Protein AF-A0A3A9EWR7-F1 (afdb_monomer)

Nearest PDB structures (foldseek):
  5kvk-assembly1_A-2  TM=9.649E-01  e=4.658E-15  Klebsiella pneumoniae 700603
  5v01-assembly1_B  TM=9.640E-01  e=6.922E-15  Klebsiella pneumoniae subsp. pneumoniae MGH 78578
  5kol-assembly2_D  TM=9.065E-01  e=1.993E-15  Escherichia coli O157:H7
  5vu3-assembly2_B  TM=9.013E-01  e=4.658E-15  Enterobacter cloacae subsp. cloacae ATCC 13047
  6l19-assembly1_B  TM=9.330E-01  e=2.147E-14  Enterobacter asburiae

pLDDT: mean 93.11, std 11.02, range [29.2, 98.88]

Structure (mmCIF, N/CA/C/O backbone):
data_AF-A0A3A9EWR7-F1
#
_entry.id   AF-A0A3A9EWR7-F1
#
loop_
_atom_site.group_PDB
_atom_site.id
_atom_site.type_symbol
_atom_site.label_atom_id
_atom_site.label_alt_id
_atom_site.label_comp_id
_atom_site.label_asym_id
_atom_site.label_entity_id
_atom_site.label_seq_id
_atom_site.pdbx_PDB_ins_code
_atom_site.Cartn_x
_atom_site.Cartn_y
_atom_site.Cartn_z
_atom_site.occupancy
_atom_site.B_iso_or_equiv
_atom_site.auth_seq_id
_atom_site.auth_comp_id
_atom_site.auth_asym_id
_atom_site.auth_atom_id
_atom_site.pdbx_PDB_model_num
ATOM 1 N N . SER A 1 1 ? -16.060 17.835 25.471 1.00 80.56 1 SER A N 1
ATOM 2 C CA . SER A 1 1 ? -16.156 16.450 24.984 1.00 80.56 1 SER A CA 1
ATOM 3 C C . SER A 1 1 ? -16.902 15.617 25.997 1.00 80.56 1 SER A C 1
ATOM 5 O O . SER A 1 1 ? -16.686 15.835 27.187 1.00 80.56 1 SER A O 1
ATOM 7 N N . ASP A 1 2 ? -17.740 14.689 25.542 1.00 89.94 2 ASP A N 1
ATOM 8 C CA . ASP A 1 2 ? -18.455 13.756 26.426 1.00 89.94 2 ASP A CA 1
ATOM 9 C C . ASP A 1 2 ? -17.578 12.560 26.807 1.00 89.94 2 ASP A C 1
ATOM 11 O O . ASP A 1 2 ? -17.670 12.033 27.908 1.00 89.94 2 ASP A O 1
ATOM 15 N N . ILE A 1 3 ? -16.641 12.189 25.932 1.00 93.81 3 ILE A N 1
ATOM 16 C CA . ILE A 1 3 ? -15.660 11.134 26.185 1.00 93.81 3 ILE A CA 1
ATOM 17 C C . ILE A 1 3 ? -14.263 11.685 25.914 1.00 93.81 3 ILE A C 1
ATOM 19 O O . ILE A 1 3 ? -14.018 12.308 24.877 1.00 93.81 3 ILE A O 1
ATOM 23 N N . VAL A 1 4 ? -13.347 11.462 26.852 1.00 95.75 4 VAL A N 1
ATOM 24 C CA . VAL A 1 4 ? -11.922 11.785 26.726 1.00 95.75 4 VAL A CA 1
ATOM 25 C C . VAL A 1 4 ? -11.135 10.498 26.920 1.00 95.75 4 VAL A C 1
ATOM 27 O O . VAL A 1 4 ? -11.294 9.829 27.935 1.00 95.75 4 VAL A O 1
ATOM 30 N N . ILE A 1 5 ? -10.290 10.142 25.952 1.00 97.12 5 ILE A N 1
ATOM 31 C CA . ILE A 1 5 ? -9.422 8.962 26.033 1.00 97.12 5 ILE A CA 1
ATOM 32 C C . ILE A 1 5 ? -7.973 9.435 26.057 1.00 97.12 5 ILE A C 1
ATOM 34 O O . ILE A 1 5 ? -7.531 10.124 25.138 1.00 97.12 5 ILE A O 1
ATOM 38 N N . LEU A 1 6 ? -7.244 9.062 27.104 1.00 97.12 6 LEU A N 1
ATOM 39 C CA . LEU A 1 6 ? -5.822 9.335 27.283 1.00 97.12 6 LEU A CA 1
ATOM 40 C C . LEU A 1 6 ? -5.034 8.028 27.176 1.00 97.12 6 LEU A C 1
ATOM 42 O O . LEU A 1 6 ? -5.457 6.994 27.691 1.00 97.12 6 LEU A O 1
ATOM 46 N N . SER A 1 7 ? -3.877 8.082 26.520 1.00 96.69 7 SER A N 1
ATOM 47 C CA . SER A 1 7 ? -2.950 6.957 26.386 1.00 96.69 7 SER A CA 1
ATOM 48 C C . SER A 1 7 ? -1.574 7.365 26.902 1.00 96.69 7 SER A C 1
ATOM 50 O O . SER A 1 7 ? -1.040 8.395 26.494 1.00 96.69 7 SER A O 1
ATOM 52 N N . GLY A 1 8 ? -1.006 6.551 27.793 1.00 95.31 8 GLY A N 1
ATOM 53 C CA . GLY A 1 8 ? 0.313 6.777 28.386 1.00 95.31 8 GLY A CA 1
ATOM 54 C C . GLY A 1 8 ? 0.273 7.362 29.800 1.00 95.31 8 GLY A C 1
ATOM 55 O O . GLY A 1 8 ? -0.762 7.815 30.289 1.00 95.31 8 GLY A O 1
ATOM 56 N N . GLY A 1 9 ? 1.426 7.326 30.473 1.00 95.06 9 GLY A N 1
ATOM 57 C CA . GLY A 1 9 ? 1.608 7.898 31.811 1.00 95.06 9 GLY A CA 1
ATOM 58 C C . GLY A 1 9 ? 0.933 7.123 32.953 1.00 95.06 9 GLY A C 1
ATOM 59 O O . GLY A 1 9 ? 0.540 7.730 33.948 1.00 95.06 9 GLY A O 1
ATOM 60 N N . LEU A 1 10 ? 0.747 5.804 32.793 1.00 96.19 10 LEU A N 1
ATOM 61 C CA . LEU A 1 10 ? 0.192 4.888 33.811 1.00 96.19 10 LEU A CA 1
ATOM 62 C C . LEU A 1 10 ? 1.246 3.947 34.421 1.00 96.19 10 LEU A C 1
ATOM 64 O O . LEU A 1 10 ? 0.915 3.046 35.199 1.00 96.19 10 LEU A O 1
ATOM 68 N N . GLY A 1 11 ? 2.508 4.107 34.030 1.00 93.88 11 GLY A N 1
ATOM 69 C CA . GLY A 1 11 ? 3.618 3.319 34.539 1.00 93.88 11 GLY A CA 1
ATOM 70 C C . GLY A 1 11 ? 3.996 3.659 35.989 1.00 93.88 11 GLY A C 1
ATOM 71 O O . GLY A 1 11 ? 3.347 4.460 36.666 1.00 93.88 11 GLY A O 1
ATOM 72 N N . PRO A 1 12 ? 5.049 3.010 36.506 1.00 93.38 12 PRO A N 1
ATOM 73 C CA . PRO A 1 12 ? 5.497 3.172 37.886 1.00 93.38 12 PRO A CA 1
ATOM 74 C C . PRO A 1 12 ? 6.474 4.343 38.084 1.00 93.38 12 PRO A C 1
ATOM 76 O O . PRO A 1 12 ? 6.995 4.520 39.188 1.00 93.38 12 PRO A O 1
ATOM 79 N N . THR A 1 13 ? 6.819 5.104 37.043 1.00 92.31 13 THR A N 1
ATOM 80 C CA . THR A 1 13 ? 7.858 6.137 37.141 1.00 92.31 13 THR A CA 1
ATOM 81 C C . THR A 1 13 ? 7.306 7.451 37.705 1.00 92.31 13 THR A C 1
ATOM 83 O O . THR A 1 13 ? 6.104 7.605 37.956 1.00 92.31 13 THR A O 1
ATOM 86 N N . LYS A 1 14 ? 8.202 8.411 37.966 1.00 87.19 14 LYS A N 1
ATOM 87 C CA . LYS A 1 14 ? 7.815 9.748 38.440 1.00 87.19 14 LYS A CA 1
ATOM 88 C C . LYS A 1 14 ? 7.096 10.560 37.364 1.00 87.19 14 LYS A C 1
ATOM 90 O O . LYS A 1 14 ? 6.212 11.332 37.714 1.00 87.19 14 LYS A O 1
ATOM 95 N N . ASP A 1 15 ? 7.431 10.328 36.099 1.00 91.88 15 ASP A N 1
ATOM 96 C CA . ASP A 1 15 ? 6.866 11.056 34.960 1.00 91.88 15 ASP A CA 1
ATOM 97 C C . ASP A 1 15 ? 5.499 10.489 34.532 1.00 91.88 15 ASP A C 1
ATOM 99 O O . ASP A 1 15 ? 4.732 11.138 33.821 1.00 91.88 15 ASP A O 1
ATOM 103 N N . ASP A 1 16 ? 5.146 9.295 35.018 1.00 93.81 16 ASP A N 1
ATOM 104 C CA . ASP A 1 16 ? 3.817 8.707 34.863 1.00 93.81 16 ASP A CA 1
ATOM 105 C C . ASP A 1 16 ? 2.807 9.397 35.796 1.00 93.81 16 ASP A C 1
ATOM 107 O O . ASP A 1 16 ? 2.601 8.960 36.927 1.00 93.81 16 ASP A O 1
ATOM 111 N N . LEU A 1 17 ? 2.209 10.507 35.353 1.00 95.25 17 LEU A N 1
ATOM 112 C CA . LEU A 1 17 ? 1.305 11.338 36.170 1.00 95.25 17 LEU A CA 1
ATOM 113 C C . LEU A 1 17 ? -0.146 11.366 35.676 1.00 95.25 17 LEU A C 1
ATOM 115 O O . LEU A 1 17 ? -0.965 12.103 36.230 1.00 95.25 17 LEU A O 1
ATOM 119 N N . THR A 1 18 ? -0.487 10.612 34.627 1.00 96.69 18 THR A N 1
ATOM 120 C CA . THR A 1 18 ? -1.800 10.717 33.966 1.00 96.69 18 THR A CA 1
ATOM 121 C C . THR A 1 18 ? -2.934 10.407 34.936 1.00 96.69 18 THR A C 1
ATOM 123 O O . THR A 1 18 ? -3.925 11.135 34.996 1.00 96.69 18 THR A O 1
ATOM 126 N N . LYS A 1 19 ? -2.783 9.348 35.734 1.00 95.56 19 LYS A N 1
ATOM 127 C CA . LYS A 1 19 ? -3.796 8.927 36.704 1.00 95.56 19 LYS A CA 1
ATOM 128 C C . LYS A 1 19 ? -3.933 9.909 37.864 1.00 95.56 19 LYS A C 1
ATOM 130 O O . LYS A 1 19 ? -5.049 10.235 38.256 1.00 95.56 19 LYS A O 1
ATOM 135 N N . GLU A 1 20 ? -2.817 10.366 38.417 1.00 95.06 20 GLU A N 1
ATOM 136 C CA . GLU A 1 20 ? -2.770 11.332 39.514 1.00 95.06 20 GLU A CA 1
ATOM 137 C C . GLU A 1 20 ? -3.405 12.655 39.085 1.00 95.06 20 GLU A C 1
ATOM 139 O O . GLU A 1 20 ? -4.238 13.204 39.802 1.00 95.06 20 GLU A O 1
ATOM 144 N N . THR A 1 21 ? -3.073 13.119 37.880 1.00 96.81 21 THR A N 1
ATOM 145 C CA . THR A 1 21 ? -3.620 14.350 37.299 1.00 96.81 21 THR A CA 1
ATOM 146 C C . THR A 1 21 ? -5.117 14.216 37.041 1.00 96.81 21 THR A C 1
ATOM 148 O O . THR A 1 21 ? -5.879 15.110 37.401 1.00 96.81 21 THR A O 1
ATOM 151 N N . ALA A 1 22 ? -5.561 13.089 36.476 1.00 96.19 22 ALA A N 1
ATOM 152 C CA . ALA A 1 22 ? -6.978 12.811 36.257 1.00 96.19 22 ALA A CA 1
ATOM 153 C C . ALA A 1 22 ? -7.768 12.781 37.575 1.00 96.19 22 ALA A C 1
ATOM 155 O O . ALA A 1 22 ? -8.827 13.396 37.676 1.00 96.19 22 ALA A O 1
ATOM 156 N N . ALA A 1 23 ? -7.239 12.104 38.598 1.00 95.69 23 ALA A N 1
ATOM 157 C CA . ALA A 1 23 ? -7.867 12.038 39.912 1.00 95.69 23 ALA A CA 1
ATOM 158 C C . ALA A 1 23 ? -7.946 13.425 40.570 1.00 95.69 23 ALA A C 1
ATOM 160 O O . ALA A 1 23 ? -9.008 13.801 41.059 1.00 95.69 23 ALA A O 1
ATOM 161 N N . ALA A 1 24 ? -6.864 14.208 40.524 1.00 96.50 24 ALA A N 1
ATOM 162 C CA . ALA A 1 24 ? -6.823 15.560 41.078 1.00 96.50 24 ALA A CA 1
ATOM 163 C C . ALA A 1 24 ? -7.803 16.511 40.374 1.00 96.50 24 ALA A C 1
ATOM 165 O O . ALA A 1 24 ? -8.547 17.223 41.046 1.00 96.50 24 ALA A O 1
ATOM 166 N N . LEU A 1 25 ? -7.850 16.481 39.038 1.00 95.56 25 LEU A N 1
ATOM 167 C CA . LEU A 1 25 ? -8.774 17.288 38.235 1.00 95.56 25 LEU A CA 1
ATOM 168 C C . LEU A 1 25 ? -10.240 17.013 38.595 1.00 95.56 25 LEU A C 1
ATOM 170 O O . LEU A 1 25 ? -11.049 17.934 38.635 1.00 95.56 25 LEU A O 1
ATOM 174 N N . LEU A 1 26 ? -10.568 15.748 38.859 1.00 94.62 26 LEU A N 1
ATOM 175 C CA . LEU A 1 26 ? -11.923 15.293 39.179 1.00 94.62 26 LEU A CA 1
ATOM 176 C C . LEU A 1 26 ? -12.210 15.256 40.690 1.00 94.62 26 LEU A C 1
ATOM 178 O O . LEU A 1 26 ? -13.253 14.759 41.108 1.00 94.62 26 LEU A O 1
ATOM 182 N N . GLY A 1 27 ? -11.283 15.737 41.526 1.00 95.50 27 GLY A N 1
ATOM 183 C CA . GLY A 1 27 ? -11.429 15.732 42.984 1.00 95.50 27 GLY A CA 1
ATOM 184 C C . GLY A 1 27 ? -11.546 14.333 43.608 1.00 95.50 27 GLY A C 1
ATOM 185 O O . GLY A 1 27 ? -12.093 14.195 44.703 1.00 95.50 27 GLY A O 1
ATOM 186 N N . LYS A 1 28 ? -11.060 13.283 42.935 1.00 95.31 28 LYS A N 1
ATOM 187 C CA . LYS A 1 28 ? -11.104 11.893 43.415 1.00 95.31 28 LYS A CA 1
ATOM 188 C C . LYS A 1 28 ? -9.850 11.552 44.210 1.00 95.31 28 LYS A C 1
ATOM 190 O O . LYS A 1 28 ? -8.732 11.892 43.825 1.00 95.31 28 LYS A O 1
ATOM 195 N N . LYS A 1 29 ? -10.015 10.792 45.293 1.00 96.38 29 LYS A N 1
ATOM 196 C CA . LYS A 1 29 ? -8.883 10.198 46.016 1.00 96.38 29 LYS A CA 1
ATOM 197 C C . LYS A 1 29 ? -8.386 8.958 45.279 1.00 96.38 29 LYS A C 1
ATOM 199 O O . LYS A 1 29 ? -9.174 8.225 44.690 1.00 96.38 29 LYS A O 1
ATOM 204 N N . LEU A 1 30 ? -7.085 8.696 45.351 1.00 96.44 30 LEU A N 1
ATOM 205 C CA . LEU A 1 30 ? -6.512 7.432 44.896 1.00 96.44 30 LEU A CA 1
ATOM 206 C C . LEU A 1 30 ? -6.585 6.403 46.029 1.00 96.44 30 LEU A C 1
ATOM 208 O O . LEU A 1 30 ? -6.084 6.656 47.125 1.00 96.44 30 LEU A O 1
ATOM 212 N N . LYS A 1 31 ? -7.185 5.241 45.769 1.00 95.94 31 LYS A N 1
ATOM 213 C CA . LYS A 1 31 ? -7.263 4.114 46.709 1.00 95.94 31 LYS A CA 1
ATOM 214 C C . LYS A 1 31 ? -6.566 2.892 46.134 1.00 95.94 31 LYS A C 1
ATOM 216 O O . LYS A 1 31 ? -6.581 2.677 44.926 1.00 95.94 31 LYS A O 1
ATOM 221 N N . LEU A 1 32 ? -5.964 2.087 47.001 1.00 96.19 32 LEU A N 1
ATOM 222 C CA . LEU A 1 32 ? -5.344 0.839 46.582 1.00 96.19 32 LEU A CA 1
ATOM 223 C C . LEU A 1 32 ? -6.420 -0.131 46.077 1.00 96.19 32 LEU A C 1
ATOM 225 O O . LEU A 1 32 ? -7.349 -0.465 46.809 1.00 96.19 32 LEU A O 1
ATOM 229 N N . HIS A 1 33 ? -6.293 -0.582 44.831 1.00 97.00 33 HIS A N 1
ATOM 230 C CA . HIS A 1 33 ? -7.156 -1.608 44.264 1.00 97.00 33 HIS A CA 1
ATOM 231 C C . HIS A 1 33 ? -6.495 -2.977 44.440 1.00 97.00 33 HIS A C 1
ATOM 233 O O . HIS A 1 33 ? -5.611 -3.360 43.668 1.00 97.00 33 HIS A O 1
ATOM 239 N N . GLU A 1 34 ? -6.918 -3.714 45.469 1.00 96.25 34 GLU A N 1
ATOM 240 C CA . GLU A 1 34 ? -6.330 -5.010 45.840 1.00 96.25 34 GLU A CA 1
ATOM 241 C C . GLU A 1 34 ? -6.262 -6.024 44.679 1.00 96.25 34 GLU A C 1
ATOM 243 O O . GLU A 1 34 ? -5.212 -6.647 44.510 1.00 96.25 34 GLU A O 1
ATOM 248 N N . PRO A 1 35 ? -7.278 -6.158 43.798 1.00 95.81 35 PRO A N 1
ATOM 249 C CA . PRO A 1 35 ? -7.161 -7.037 42.633 1.00 95.81 35 PRO A CA 1
ATOM 250 C C . PRO A 1 35 ? -6.041 -6.624 41.666 1.00 95.81 35 PRO A C 1
ATOM 252 O O . PRO A 1 35 ? -5.315 -7.484 41.167 1.00 95.81 35 PRO A O 1
ATOM 255 N N . SER A 1 36 ? -5.844 -5.320 41.432 1.00 95.19 36 SER A N 1
ATOM 256 C CA . SER A 1 36 ? -4.733 -4.834 40.596 1.00 95.19 36 SER A CA 1
ATOM 257 C C . SER A 1 36 ? -3.388 -5.083 41.262 1.00 95.19 36 SER A C 1
ATOM 259 O O . SER A 1 36 ? -2.451 -5.517 40.596 1.00 95.19 36 SER A O 1
ATOM 261 N N . LYS A 1 37 ? -3.290 -4.857 42.578 1.00 95.50 37 LYS A N 1
ATOM 262 C CA . LYS A 1 37 ? -2.080 -5.162 43.352 1.00 95.50 37 LYS A CA 1
ATOM 263 C C . LYS A 1 37 ? -1.717 -6.639 43.237 1.00 95.50 37 LYS A C 1
ATOM 265 O O . LYS A 1 37 ? -0.570 -6.947 42.928 1.00 95.50 37 LYS A O 1
ATOM 270 N N . LYS A 1 38 ? -2.696 -7.532 43.407 1.00 94.69 38 LYS A N 1
ATOM 271 C CA . LYS A 1 38 ? -2.504 -8.976 43.248 1.00 94.69 38 LYS A CA 1
ATOM 272 C C . LYS A 1 38 ? -2.032 -9.334 41.840 1.00 94.69 38 LYS A C 1
ATOM 274 O O . LYS A 1 38 ? -1.067 -10.067 41.705 1.00 94.69 38 LYS A O 1
ATOM 279 N N . LYS A 1 39 ? -2.624 -8.764 40.787 1.00 93.69 39 LYS A N 1
ATOM 280 C CA . LYS A 1 39 ? -2.158 -9.012 39.410 1.00 93.69 39 LYS A CA 1
ATOM 281 C C . LYS A 1 39 ? -0.731 -8.538 39.157 1.00 93.69 39 LYS A C 1
ATOM 283 O O . LYS A 1 39 ? 0.015 -9.218 38.457 1.00 93.69 39 LYS A O 1
ATOM 288 N N . ILE A 1 40 ? -0.350 -7.386 39.706 1.00 94.00 40 ILE A N 1
ATOM 289 C CA . ILE A 1 40 ? 1.027 -6.888 39.619 1.00 94.00 40 ILE A CA 1
ATOM 290 C C . ILE A 1 40 ? 1.964 -7.857 40.340 1.00 94.00 40 ILE A C 1
ATOM 292 O O . ILE A 1 40 ? 2.976 -8.254 39.771 1.00 94.00 40 ILE A O 1
ATOM 296 N N . GLN A 1 41 ? 1.599 -8.290 41.546 1.00 94.06 41 GLN A N 1
ATOM 297 C CA . GLN A 1 41 ? 2.345 -9.294 42.296 1.00 94.06 41 GLN A CA 1
ATOM 298 C C . GLN A 1 41 ? 2.499 -10.595 41.488 1.00 94.06 41 GLN A C 1
ATOM 300 O O . GLN A 1 41 ? 3.627 -10.995 41.212 1.00 94.06 41 GLN A O 1
ATOM 305 N N . ASP A 1 42 ? 1.403 -11.171 40.988 1.00 93.25 42 ASP A N 1
ATOM 306 C CA . ASP A 1 42 ? 1.404 -12.383 40.159 1.00 93.25 42 ASP A CA 1
ATOM 307 C C . ASP A 1 42 ? 2.267 -12.217 38.888 1.00 93.25 42 ASP A C 1
ATOM 309 O O . ASP A 1 42 ? 2.932 -13.154 38.441 1.00 93.25 42 ASP A O 1
ATOM 313 N N . PHE A 1 43 ? 2.263 -11.031 38.266 1.00 92.38 43 PHE A N 1
ATOM 314 C CA . PHE A 1 43 ? 3.056 -10.729 37.068 1.00 92.38 43 PHE A CA 1
ATOM 315 C C . PHE A 1 43 ? 4.564 -10.799 37.336 1.00 92.38 43 PHE A C 1
ATOM 317 O O . PHE A 1 43 ? 5.318 -11.289 36.484 1.00 92.38 43 PHE A O 1
ATOM 324 N N . PHE A 1 44 ? 4.989 -10.286 38.490 1.00 93.50 44 PHE A N 1
ATOM 325 C CA . PHE A 1 44 ? 6.378 -10.263 38.940 1.00 93.50 44 PHE A CA 1
ATOM 326 C C . PHE A 1 44 ? 6.820 -11.631 39.483 1.00 93.50 44 PHE A C 1
ATOM 328 O O . PHE A 1 44 ? 7.880 -12.124 39.092 1.00 93.50 44 PHE A O 1
ATOM 335 N N . GLU A 1 45 ? 5.969 -12.303 40.263 1.00 93.06 45 GLU A N 1
ATOM 336 C CA . GLU A 1 45 ? 6.207 -13.658 40.780 1.00 93.06 45 GLU A CA 1
ATOM 337 C C . GLU A 1 45 ? 6.411 -14.673 39.651 1.00 93.06 45 GLU A C 1
ATOM 339 O O . GLU A 1 45 ? 7.390 -15.414 39.660 1.00 93.06 45 GLU A O 1
ATOM 344 N N . LYS A 1 46 ? 5.578 -14.642 38.599 1.00 92.75 46 LYS A N 1
ATOM 345 C CA . LYS A 1 46 ? 5.748 -15.497 37.404 1.00 92.75 46 LYS A CA 1
ATOM 346 C C . LYS A 1 46 ? 7.088 -15.308 36.688 1.00 92.75 46 LYS A C 1
ATOM 348 O O . LYS A 1 46 ? 7.478 -16.158 35.891 1.00 92.75 46 LYS A O 1
ATOM 353 N N . ARG A 1 47 ? 7.767 -14.184 36.920 1.00 91.94 47 ARG A N 1
ATOM 354 C CA . ARG A 1 47 ? 9.068 -13.846 36.330 1.00 91.94 47 ARG A CA 1
ATOM 355 C C . ARG A 1 47 ? 10.225 -14.024 37.311 1.00 91.94 47 ARG A C 1
ATOM 357 O O . ARG A 1 47 ? 11.354 -13.737 36.929 1.00 91.94 47 ARG A O 1
ATOM 364 N N . ASN A 1 48 ? 9.965 -14.500 38.531 1.00 93.62 48 ASN A N 1
ATOM 365 C CA . ASN A 1 48 ? 10.939 -14.579 39.622 1.00 93.62 48 ASN A CA 1
ATOM 366 C C . ASN A 1 48 ? 11.617 -13.226 39.913 1.00 93.62 48 ASN A C 1
ATOM 368 O O . ASN A 1 48 ? 12.815 -13.167 40.182 1.00 93.62 48 ASN A O 1
ATOM 372 N N . ILE A 1 49 ? 10.858 -12.129 39.827 1.00 93.12 49 ILE A N 1
ATOM 373 C CA . ILE A 1 49 ? 11.328 -10.770 40.119 1.00 93.12 49 ILE A CA 1
ATOM 374 C C . ILE A 1 49 ? 10.540 -10.236 41.315 1.00 93.12 49 ILE A C 1
ATOM 376 O O . ILE A 1 49 ? 9.323 -10.380 41.365 1.00 93.12 49 ILE A O 1
ATOM 380 N N . THR A 1 50 ? 11.214 -9.581 42.260 1.00 91.19 50 THR A N 1
ATOM 381 C CA . THR A 1 50 ? 10.549 -8.872 43.363 1.00 91.19 50 THR A CA 1
ATOM 382 C C . THR A 1 50 ? 10.083 -7.487 42.888 1.00 91.19 50 THR A C 1
ATOM 384 O O . THR A 1 50 ? 10.914 -6.733 42.376 1.00 91.19 50 THR A O 1
ATOM 387 N N . PRO A 1 51 ? 8.797 -7.112 43.051 1.00 89.94 51 PRO A N 1
ATOM 388 C CA . PRO A 1 51 ? 8.316 -5.771 42.715 1.00 89.94 51 PRO A CA 1
ATOM 389 C C . PRO A 1 51 ? 9.027 -4.691 43.538 1.00 89.94 51 PRO A C 1
ATOM 391 O O . PRO A 1 51 ? 9.237 -4.859 44.741 1.00 89.94 51 PRO A O 1
ATOM 394 N N . THR A 1 52 ? 9.339 -3.552 42.924 1.00 91.69 52 THR A N 1
ATOM 395 C CA . THR A 1 52 ? 9.828 -2.367 43.643 1.00 91.69 52 THR A CA 1
ATOM 396 C C . THR A 1 52 ? 8.655 -1.545 44.182 1.00 91.69 52 THR A C 1
ATOM 398 O O . THR A 1 52 ? 7.540 -1.624 43.667 1.00 91.69 52 THR A O 1
ATOM 401 N N . GLU A 1 53 ? 8.871 -0.725 45.219 1.00 90.62 53 GLU A N 1
ATOM 402 C CA . GLU A 1 53 ? 7.771 0.010 45.876 1.00 90.62 53 GLU A CA 1
ATOM 403 C C . GLU A 1 53 ? 6.963 0.895 44.917 1.00 90.62 53 GLU A C 1
ATOM 405 O O . GLU A 1 53 ? 5.742 1.013 45.031 1.00 90.62 53 GLU A O 1
ATOM 410 N N . ASN A 1 54 ? 7.625 1.479 43.919 1.00 91.50 54 ASN A N 1
ATOM 411 C CA . ASN A 1 54 ? 6.974 2.309 42.912 1.00 91.50 54 ASN A CA 1
ATOM 412 C C . ASN A 1 54 ? 6.039 1.519 41.976 1.00 91.50 54 ASN A C 1
ATOM 414 O O . ASN A 1 54 ? 5.146 2.124 41.386 1.00 91.50 54 ASN A O 1
ATOM 418 N N . ASN A 1 55 ? 6.158 0.190 41.864 1.00 93.31 55 ASN A N 1
ATOM 419 C CA . ASN A 1 55 ? 5.178 -0.615 41.128 1.00 93.31 55 ASN A CA 1
ATOM 420 C C . ASN A 1 55 ? 3.800 -0.579 41.790 1.00 93.31 55 ASN A C 1
ATOM 422 O O . ASN A 1 55 ? 2.784 -0.589 41.095 1.00 93.31 55 ASN A O 1
ATOM 426 N N . TRP A 1 56 ? 3.736 -0.452 43.118 1.00 93.94 56 TRP A N 1
ATOM 427 C CA . TRP A 1 56 ? 2.464 -0.392 43.841 1.00 93.94 56 TRP A CA 1
ATOM 428 C C . TRP A 1 56 ? 1.673 0.878 43.538 1.00 93.94 56 TRP A C 1
ATOM 430 O O . TRP A 1 56 ? 0.443 0.852 43.596 1.00 93.94 56 TRP A O 1
ATOM 440 N N . LYS A 1 57 ? 2.344 1.952 43.094 1.00 94.12 57 LYS A N 1
ATOM 441 C CA . LYS A 1 57 ? 1.679 3.145 42.552 1.00 94.12 57 LYS A CA 1
ATOM 442 C C . LYS A 1 57 ? 0.701 2.766 41.443 1.00 94.12 57 LYS A C 1
ATOM 444 O O . LYS A 1 57 ? -0.384 3.333 41.393 1.00 94.12 57 LYS A O 1
ATOM 449 N N . GLN A 1 58 ? 1.029 1.794 40.590 1.00 94.56 58 GLN A N 1
ATOM 450 C CA . GLN A 1 58 ? 0.177 1.366 39.472 1.00 94.56 58 GLN A CA 1
ATOM 451 C C . GLN A 1 58 ? -1.143 0.732 39.950 1.00 94.56 58 GLN A C 1
ATOM 453 O O . GLN A 1 58 ? -2.159 0.873 39.274 1.00 94.56 58 GLN A O 1
ATOM 458 N N . ALA A 1 59 ? -1.161 0.118 41.141 1.00 95.56 59 ALA A N 1
ATOM 459 C CA . ALA A 1 59 ? -2.358 -0.472 41.750 1.00 95.56 59 ALA A CA 1
ATOM 460 C C . ALA A 1 59 ? -3.317 0.558 42.369 1.00 95.56 59 ALA A C 1
ATOM 462 O O . ALA A 1 59 ? -4.435 0.207 42.745 1.00 95.56 59 ALA A O 1
ATOM 463 N N . MET A 1 60 ? -2.899 1.817 42.506 1.00 96.56 60 MET A N 1
ATOM 464 C CA . MET A 1 60 ? -3.780 2.881 42.979 1.00 96.56 60 MET A CA 1
ATOM 465 C C . MET A 1 60 ? -4.808 3.206 41.895 1.00 96.56 60 MET A C 1
ATOM 467 O O . MET A 1 60 ? -4.416 3.430 40.752 1.00 96.56 60 MET A O 1
ATOM 471 N N . ALA A 1 61 ? -6.087 3.261 42.249 1.00 96.75 61 ALA A N 1
ATOM 472 C CA . ALA A 1 61 ? -7.209 3.575 41.373 1.00 96.75 61 ALA A CA 1
ATOM 473 C C . ALA A 1 61 ? -7.927 4.847 41.857 1.00 96.75 61 ALA A C 1
ATOM 475 O O . ALA A 1 61 ? -8.091 5.016 43.071 1.00 96.75 61 ALA A O 1
ATOM 476 N N . PRO A 1 62 ? -8.372 5.743 40.958 1.00 96.88 62 PRO A N 1
ATOM 477 C CA . PRO A 1 62 ? -9.269 6.831 41.334 1.00 96.88 62 PRO A CA 1
ATOM 478 C C . PRO A 1 62 ? -10.563 6.277 41.938 1.00 96.88 62 PRO A C 1
ATOM 480 O O . PRO A 1 62 ? -11.126 5.299 41.448 1.00 96.88 62 PRO A O 1
ATOM 483 N N . GLU A 1 63 ? -11.027 6.881 43.025 1.00 95.38 63 GLU A N 1
ATOM 484 C CA . GLU A 1 63 ? -12.237 6.457 43.723 1.00 95.38 63 GLU A CA 1
ATOM 485 C C . GLU A 1 63 ? -13.459 6.462 42.791 1.00 95.38 63 GLU A C 1
ATOM 487 O O . GLU A 1 63 ? -13.734 7.452 42.115 1.00 95.38 63 GLU A O 1
ATOM 492 N N . GLY A 1 64 ? -14.184 5.338 42.758 1.00 93.19 64 GLY A N 1
ATOM 49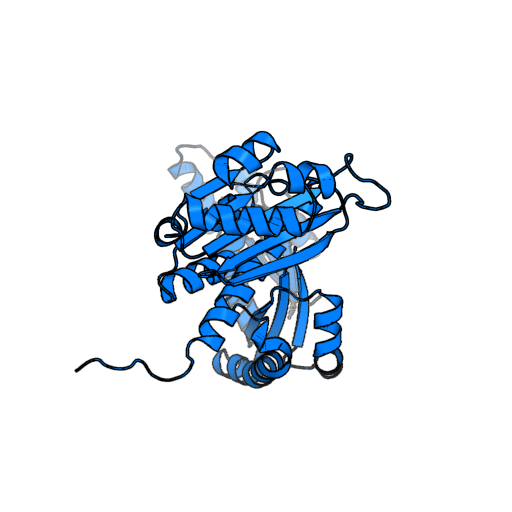3 C CA . GLY A 1 64 ? -15.346 5.145 41.886 1.00 93.19 64 GLY A CA 1
ATOM 494 C C . GLY A 1 64 ? -15.013 4.821 40.425 1.00 93.19 64 GLY A C 1
ATOM 495 O O . GLY A 1 64 ? -15.934 4.652 39.635 1.00 93.19 64 GLY A O 1
ATOM 496 N N . ALA A 1 65 ? -13.733 4.714 40.050 1.00 96.56 65 ALA A N 1
ATOM 497 C CA . ALA A 1 65 ? -13.351 4.326 38.697 1.00 96.56 65 ALA A CA 1
ATOM 498 C C . ALA A 1 65 ? -13.590 2.832 38.439 1.00 96.56 65 ALA A C 1
ATOM 500 O O . ALA A 1 65 ? -13.300 1.981 39.284 1.00 96.56 65 ALA A O 1
ATOM 501 N N . ILE A 1 66 ? -14.027 2.508 37.224 1.00 96.88 66 ILE A N 1
ATOM 502 C CA . ILE A 1 66 ? -14.032 1.137 36.717 1.00 96.88 66 ILE A CA 1
ATOM 503 C C . ILE A 1 66 ? -12.597 0.801 36.313 1.00 96.88 66 ILE A C 1
ATOM 505 O O . ILE A 1 66 ? -11.998 1.472 35.467 1.00 96.88 66 ILE A O 1
ATOM 509 N N . VAL A 1 67 ? -12.031 -0.232 36.929 1.00 97.31 67 VAL A N 1
ATOM 510 C CA . VAL A 1 67 ? -10.671 -0.686 36.633 1.00 97.31 67 VAL A CA 1
ATOM 511 C C . VAL A 1 67 ? -10.692 -1.581 35.399 1.00 97.31 67 VAL A C 1
ATOM 513 O O . VAL A 1 67 ? -11.415 -2.573 35.350 1.00 97.31 67 VAL A O 1
ATOM 516 N N . VAL A 1 68 ? -9.875 -1.238 34.407 1.00 97.12 68 VAL A N 1
ATOM 517 C CA . VAL A 1 68 ? -9.716 -2.001 33.167 1.00 97.12 68 VAL A CA 1
ATOM 518 C C . VAL A 1 68 ? -8.466 -2.853 33.279 1.00 97.12 68 VAL A C 1
ATOM 520 O O . VAL A 1 68 ? -7.353 -2.346 33.429 1.00 97.12 68 VAL A O 1
ATOM 523 N N . GLU A 1 69 ? -8.649 -4.164 33.220 1.00 95.19 69 GLU A N 1
ATOM 524 C CA . GLU A 1 69 ? -7.549 -5.099 33.392 1.00 95.19 69 GLU A CA 1
ATOM 525 C C . GLU A 1 69 ? -6.585 -5.067 32.204 1.00 95.19 69 GLU A C 1
ATOM 527 O O . GLU A 1 69 ? -6.996 -5.068 31.046 1.00 95.19 69 GLU A O 1
ATOM 532 N N . ASN A 1 70 ? -5.290 -5.092 32.508 1.00 95.38 70 ASN A N 1
ATOM 533 C CA . ASN A 1 70 ? -4.231 -5.219 31.521 1.00 95.38 70 ASN A CA 1
ATOM 534 C C . ASN A 1 70 ? -3.620 -6.619 31.620 1.00 95.38 70 ASN A C 1
ATOM 536 O O . ASN A 1 70 ? -2.994 -6.965 32.618 1.00 95.38 70 ASN A O 1
ATOM 540 N N . GLU A 1 71 ? -3.842 -7.449 30.606 1.00 92.00 71 GLU A N 1
ATOM 541 C CA . GLU A 1 71 ? -3.296 -8.812 30.557 1.00 92.00 71 GLU A CA 1
ATOM 542 C C . GLU A 1 71 ? -1.844 -8.851 30.054 1.00 92.00 71 GLU A C 1
ATOM 544 O O . GLU A 1 71 ? -1.132 -9.825 30.297 1.00 92.00 71 GLU A O 1
ATOM 549 N N . ASN A 1 72 ? -1.397 -7.790 29.375 1.00 93.38 72 ASN A N 1
ATOM 550 C CA . ASN A 1 72 ? -0.110 -7.734 28.680 1.00 93.38 72 ASN A CA 1
ATOM 551 C C . ASN A 1 72 ? 0.924 -6.843 29.386 1.00 93.38 72 ASN A C 1
ATOM 553 O O . ASN A 1 72 ? 2.049 -6.717 28.903 1.00 93.38 72 ASN A O 1
ATOM 557 N N . GLY A 1 73 ? 0.575 -6.264 30.534 1.00 93.06 73 GLY A N 1
ATOM 558 C CA . GLY A 1 73 ? 1.437 -5.390 31.321 1.00 93.06 73 GLY A CA 1
ATOM 559 C C . GLY A 1 73 ? 0.948 -5.226 32.758 1.00 93.06 73 GLY A C 1
ATOM 560 O O . GLY A 1 73 ? -0.028 -5.844 33.177 1.00 93.06 73 GLY A O 1
ATOM 561 N N . THR A 1 74 ? 1.656 -4.408 33.539 1.00 93.94 74 THR A N 1
ATOM 562 C CA . THR A 1 74 ? 1.376 -4.211 34.974 1.00 93.94 74 THR A CA 1
ATOM 563 C C . THR A 1 74 ? 0.438 -3.041 35.260 1.00 93.94 74 THR A C 1
ATOM 565 O O . THR A 1 74 ? -0.165 -2.995 36.328 1.00 93.94 74 THR A O 1
ATOM 568 N N . ALA A 1 75 ? 0.315 -2.084 34.336 1.00 95.75 75 ALA A N 1
ATOM 569 C CA . ALA A 1 75 ? -0.504 -0.890 34.518 1.00 95.75 75 ALA A CA 1
ATOM 570 C C . ALA A 1 75 ? -1.965 -1.171 34.126 1.00 95.75 75 ALA A C 1
ATOM 572 O O . ALA A 1 75 ? -2.230 -1.331 32.932 1.00 95.75 75 ALA A O 1
ATOM 573 N N . PRO A 1 76 ? -2.928 -1.213 35.065 1.00 97.00 76 PRO A N 1
ATOM 574 C CA . PRO A 1 76 ? -4.339 -1.238 34.697 1.00 97.00 76 PRO A CA 1
ATOM 575 C C . PRO A 1 76 ? -4.759 0.098 34.067 1.00 97.00 76 PRO A C 1
ATOM 577 O O . PRO A 1 76 ? -4.155 1.144 34.313 1.00 97.00 76 PRO A O 1
ATOM 580 N N . GLY A 1 77 ? -5.821 0.054 33.271 1.00 97.75 77 GLY A N 1
ATOM 581 C CA . GLY A 1 77 ? -6.521 1.237 32.782 1.00 97.75 77 GLY A CA 1
ATOM 582 C C . GLY A 1 77 ? -7.655 1.630 33.723 1.00 97.75 77 GLY A C 1
ATOM 583 O O . GLY A 1 77 ? -8.008 0.886 34.640 1.00 97.75 77 GLY A O 1
ATOM 584 N N . PHE A 1 78 ? -8.253 2.792 33.481 1.00 97.94 78 PHE A N 1
ATOM 585 C CA . PHE A 1 78 ? -9.340 3.310 34.313 1.00 97.94 78 PHE A CA 1
ATOM 586 C C . PHE A 1 78 ? -10.401 3.988 33.461 1.00 97.94 78 PHE A C 1
ATOM 588 O O . PHE A 1 78 ? -10.070 4.710 32.526 1.00 97.94 78 PHE A O 1
ATOM 595 N N . ILE A 1 79 ? -11.665 3.802 33.815 1.00 97.88 79 ILE A N 1
ATOM 59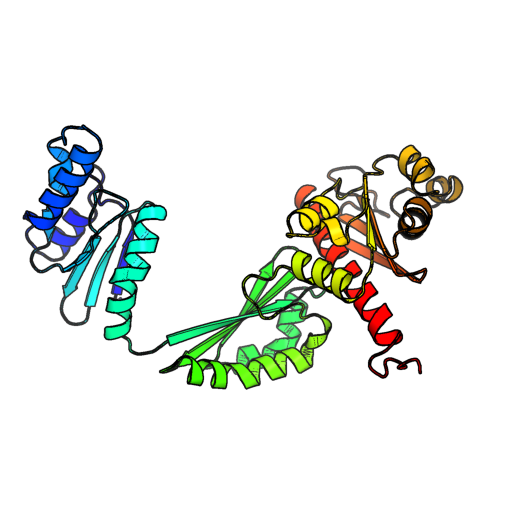6 C CA . ILE A 1 79 ? -12.784 4.592 33.304 1.00 97.88 79 ILE A CA 1
ATOM 597 C C . ILE A 1 79 ? -13.358 5.355 34.493 1.00 97.88 79 ILE A C 1
ATOM 599 O O . ILE A 1 79 ? -13.798 4.747 35.468 1.00 97.88 79 ILE A O 1
ATOM 603 N N . ILE A 1 80 ? -13.322 6.682 34.430 1.00 96.88 80 ILE A N 1
ATOM 604 C CA . ILE A 1 80 ? -13.843 7.574 35.466 1.00 96.88 80 ILE A CA 1
ATOM 605 C C . ILE A 1 80 ? -15.084 8.260 34.902 1.00 96.88 80 ILE A C 1
ATOM 607 O O . ILE A 1 80 ? -14.986 8.996 33.919 1.00 96.88 80 ILE A O 1
ATOM 611 N N . GLU A 1 81 ? -16.242 7.998 35.502 1.00 95.12 81 GLU A N 1
ATOM 612 C CA . GLU A 1 81 ? -17.520 8.564 35.068 1.00 95.12 81 GLU A CA 1
ATOM 613 C C . GLU A 1 81 ? -17.882 9.813 35.877 1.00 95.12 81 GLU A C 1
ATOM 615 O O . GLU A 1 81 ? -17.787 9.823 37.104 1.00 95.12 81 GLU A O 1
ATOM 620 N N . GLU A 1 82 ? -18.323 10.857 35.177 1.00 91.81 82 GLU A N 1
ATOM 621 C CA . GLU A 1 82 ? -18.849 12.102 35.743 1.00 91.81 82 GLU A CA 1
ATOM 622 C C . GLU A 1 82 ? -20.161 12.455 35.030 1.00 91.81 82 GLU A C 1
ATOM 624 O O . GLU A 1 82 ? -20.181 13.110 33.982 1.00 91.81 82 GLU A O 1
ATOM 629 N N . GLY A 1 83 ? -21.275 11.960 35.577 1.00 88.25 83 GLY A N 1
ATOM 630 C CA . GLY A 1 83 ? -22.583 12.023 34.924 1.00 88.25 83 GLY A CA 1
ATOM 631 C C . GLY A 1 83 ? -22.593 11.220 33.621 1.00 88.25 83 GLY A C 1
ATOM 632 O O . GLY A 1 83 ? -22.257 10.040 33.607 1.00 88.25 83 GLY A O 1
ATOM 633 N N . GLU A 1 84 ? -22.957 11.864 32.512 1.00 87.81 84 GLU A N 1
ATOM 634 C CA . GLU A 1 84 ? -22.938 11.242 31.178 1.00 87.81 84 GLU A CA 1
ATOM 635 C C . GLU A 1 84 ? -21.536 11.202 30.546 1.00 87.81 84 GLU A C 1
ATOM 637 O O . GLU A 1 84 ? -21.342 10.576 29.502 1.00 87.81 84 GLU A O 1
ATOM 642 N N . LYS A 1 85 ? -20.544 11.849 31.174 1.00 93.31 85 LYS A N 1
ATOM 643 C CA . LYS A 1 85 ? -19.188 11.974 30.634 1.00 93.31 85 LYS A CA 1
ATOM 644 C C . LYS A 1 85 ? -18.256 10.897 31.170 1.00 93.31 85 LYS A C 1
ATOM 646 O O . LYS A 1 85 ? -18.409 10.435 32.298 1.00 93.31 85 LYS A O 1
ATOM 651 N N . ALA A 1 86 ? -17.245 10.544 30.379 1.00 95.62 86 ALA A N 1
ATOM 652 C CA . ALA A 1 86 ? -16.247 9.546 30.753 1.00 95.62 86 ALA A CA 1
ATOM 653 C C . ALA A 1 86 ? -14.816 9.992 30.426 1.00 95.62 86 ALA A C 1
ATOM 655 O O . ALA A 1 86 ? -14.523 10.432 29.310 1.00 95.62 86 ALA A O 1
ATOM 656 N N . LEU A 1 87 ? -13.908 9.813 31.386 1.00 97.31 87 LEU A N 1
ATOM 657 C CA . LEU A 1 87 ? -12.463 9.913 31.198 1.00 97.31 87 LEU A CA 1
ATOM 658 C C . LEU A 1 87 ? -11.850 8.510 31.240 1.00 97.31 87 LEU A C 1
ATOM 660 O O . LEU A 1 87 ? -11.892 7.834 32.266 1.00 97.31 87 LEU A O 1
ATOM 664 N N . ILE A 1 88 ? -11.278 8.077 30.120 1.00 98.06 88 ILE A N 1
ATOM 665 C CA . ILE A 1 88 ? -10.710 6.742 29.929 1.00 98.06 88 ILE A CA 1
ATOM 666 C C . ILE A 1 88 ? -9.191 6.855 29.865 1.00 98.06 88 ILE A C 1
ATOM 668 O O . ILE A 1 88 ? -8.650 7.563 29.019 1.00 98.06 88 ILE A O 1
ATOM 672 N N . LEU A 1 89 ? -8.501 6.143 30.746 1.00 98.06 89 LEU A N 1
ATOM 673 C CA . LEU A 1 89 ? -7.049 6.113 30.847 1.00 98.06 89 LEU A CA 1
ATOM 674 C C . LEU A 1 89 ? -6.541 4.741 30.403 1.00 98.06 89 LEU A C 1
ATOM 676 O O . LEU A 1 89 ? -6.921 3.721 30.981 1.00 98.06 89 LEU A O 1
ATOM 680 N N . LEU A 1 90 ? -5.672 4.718 29.397 1.00 98.12 90 LEU A N 1
ATOM 681 C CA . LEU A 1 90 ? -5.065 3.511 28.835 1.00 98.12 90 LEU A CA 1
ATOM 682 C C . LEU A 1 90 ? -3.533 3.586 28.876 1.00 98.12 90 LEU A C 1
ATOM 684 O O . LEU A 1 90 ? -2.962 4.681 28.884 1.00 98.12 90 LEU A O 1
ATOM 688 N 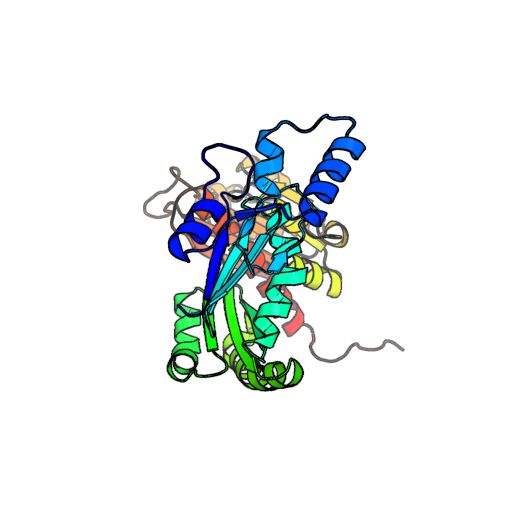N . PRO A 1 91 ? -2.836 2.437 28.885 1.00 96.69 91 PRO A N 1
ATOM 689 C CA . PRO A 1 91 ? -1.381 2.419 28.803 1.00 96.69 91 PRO A CA 1
ATOM 690 C C . PRO A 1 91 ? -0.895 2.975 27.455 1.00 96.69 91 PRO A C 1
ATOM 692 O O . PRO A 1 91 ? -1.641 3.060 26.482 1.00 96.69 91 PRO A O 1
ATOM 695 N N . GLY A 1 92 ? 0.367 3.398 27.407 1.00 95.94 92 GLY A N 1
ATOM 696 C CA . GLY A 1 92 ? 0.993 3.924 26.187 1.00 95.94 92 GLY A CA 1
ATOM 697 C C . GLY A 1 92 ? 1.343 2.846 25.149 1.00 95.94 92 GLY A C 1
ATOM 698 O O . GLY A 1 92 ? 1.051 3.035 23.967 1.00 95.94 92 GLY A O 1
ATOM 699 N N . PRO A 1 93 ? 1.962 1.717 25.548 1.00 96.44 93 PRO A N 1
ATOM 700 C CA . PRO A 1 93 ? 2.382 0.683 24.606 1.00 96.44 93 PRO A CA 1
ATOM 701 C C . PRO A 1 93 ? 1.208 0.065 23.814 1.00 96.44 93 PRO A C 1
ATOM 703 O O . PRO A 1 93 ? 0.248 -0.423 24.420 1.00 96.44 93 PRO A O 1
ATOM 706 N N . PRO A 1 94 ? 1.265 0.017 22.464 1.00 94.50 94 PRO A N 1
ATOM 707 C CA . PRO A 1 94 ? 0.174 -0.520 21.640 1.00 94.50 94 PRO A CA 1
ATOM 708 C C . PRO A 1 94 ? -0.181 -1.988 21.915 1.00 94.50 94 PRO A C 1
ATOM 710 O O . PRO A 1 94 ? -1.340 -2.377 21.794 1.00 94.50 94 PRO A O 1
ATOM 713 N N . ASN A 1 95 ? 0.799 -2.806 22.304 1.00 95.81 95 ASN A N 1
ATOM 714 C CA . ASN A 1 95 ? 0.610 -4.214 22.666 1.00 95.81 95 ASN A CA 1
ATOM 715 C C . ASN A 1 95 ? -0.209 -4.408 23.955 1.00 95.81 95 ASN A C 1
ATOM 717 O O . ASN A 1 95 ? -0.756 -5.491 24.156 1.00 95.81 95 ASN A O 1
ATOM 721 N N . GLU A 1 96 ? -0.305 -3.387 24.807 1.00 96.62 96 GLU A N 1
ATOM 722 C CA . GLU A 1 96 ? -1.157 -3.365 26.002 1.00 96.62 96 GLU A CA 1
ATOM 723 C C . GLU A 1 96 ? -2.483 -2.648 25.716 1.00 96.62 96 GLU A C 1
ATOM 725 O O . GLU A 1 96 ? -3.558 -3.169 26.016 1.00 96.62 96 GLU A O 1
ATOM 730 N N . LEU A 1 97 ? -2.417 -1.482 25.062 1.00 96.88 97 LEU A N 1
ATOM 731 C CA . LEU A 1 97 ? -3.577 -0.638 24.773 1.00 96.88 97 LEU A CA 1
ATOM 732 C C . LEU A 1 97 ? -4.605 -1.334 23.881 1.00 96.88 97 LEU A C 1
ATOM 734 O O . LEU A 1 97 ? -5.795 -1.302 24.194 1.00 96.88 97 LEU A O 1
ATOM 738 N N . LEU A 1 98 ? -4.180 -1.933 22.762 1.00 95.88 98 LEU A N 1
ATOM 739 C CA . LEU A 1 98 ? -5.110 -2.467 21.760 1.00 95.88 98 LEU A CA 1
ATOM 740 C C . LEU A 1 98 ? -5.995 -3.596 22.329 1.00 95.88 98 LEU A C 1
ATOM 742 O O . LEU A 1 98 ? -7.214 -3.511 22.164 1.00 95.88 98 LEU A O 1
ATOM 746 N N . PRO A 1 99 ? -5.457 -4.603 23.053 1.00 96.19 99 PRO A N 1
ATOM 747 C CA . PRO A 1 99 ? -6.287 -5.614 23.709 1.00 96.19 99 PRO A CA 1
ATOM 748 C C . PRO A 1 99 ? -7.267 -5.037 24.732 1.00 96.19 99 PRO A C 1
ATOM 750 O O . PRO A 1 99 ? -8.428 -5.442 24.746 1.00 96.19 99 PRO A O 1
ATOM 753 N N . MET A 1 100 ? -6.834 -4.083 25.564 1.00 97.19 100 MET A N 1
ATOM 754 C CA . MET A 1 100 ? -7.701 -3.440 26.562 1.00 97.19 100 MET A CA 1
ATOM 755 C C . MET A 1 100 ? -8.829 -2.648 25.904 1.00 97.19 100 MET A C 1
ATOM 757 O O . MET A 1 100 ? -9.979 -2.687 26.352 1.00 97.19 100 MET A O 1
ATOM 761 N N . PHE A 1 101 ? -8.514 -1.949 24.812 1.00 96.25 101 PHE A N 1
ATOM 762 C CA . PHE A 1 101 ? -9.503 -1.200 24.061 1.00 96.25 101 PHE A CA 1
ATOM 763 C C . PHE A 1 101 ? -10.565 -2.131 23.472 1.00 96.25 101 PHE A C 1
ATOM 765 O O . PHE A 1 101 ? -11.754 -1.912 23.680 1.00 96.25 101 PHE A O 1
ATOM 772 N N . GLU A 1 102 ? -10.151 -3.199 22.790 1.00 94.25 102 GLU A N 1
ATOM 773 C CA . GLU A 1 102 ? -11.076 -4.142 22.153 1.00 94.25 102 GLU A CA 1
ATOM 774 C C . GLU A 1 102 ? -11.915 -4.935 23.166 1.00 94.25 102 GLU A C 1
ATOM 776 O O . GLU A 1 102 ? -13.112 -5.123 22.943 1.00 94.25 102 GLU A O 1
ATOM 781 N N . LYS A 1 103 ? -11.316 -5.383 24.278 1.00 95.25 103 LYS A N 1
ATOM 782 C CA . LYS A 1 103 ? -11.989 -6.234 25.273 1.00 95.25 103 LYS A CA 1
ATOM 783 C C . LYS A 1 103 ? -12.888 -5.469 26.241 1.00 95.25 103 LYS A C 1
ATOM 785 O O . LYS A 1 103 ? -13.903 -6.020 26.650 1.00 95.25 103 LYS A O 1
ATOM 790 N N . SER A 1 104 ? -12.523 -4.246 26.628 1.00 95.31 104 SER A N 1
ATOM 791 C CA . SER A 1 104 ? -13.195 -3.540 27.731 1.00 95.31 104 SER A CA 1
ATOM 792 C C . SER A 1 104 ? -13.744 -2.179 27.323 1.00 95.31 104 SER A C 1
ATOM 794 O O . SER A 1 104 ? -14.915 -1.897 27.566 1.00 95.31 104 SER A O 1
ATOM 796 N N . ILE A 1 105 ? -12.940 -1.346 26.656 1.00 95.38 105 ILE A N 1
ATOM 797 C CA . ILE A 1 105 ? -13.373 0.016 26.307 1.00 95.38 105 ILE A CA 1
ATOM 798 C C . ILE A 1 105 ? -14.447 0.000 25.223 1.00 95.38 105 ILE A C 1
ATOM 800 O O . ILE A 1 105 ? -15.450 0.697 25.324 1.00 95.38 105 ILE A O 1
ATOM 804 N N . LYS A 1 106 ? -14.272 -0.810 24.183 1.00 91.88 106 LYS A N 1
ATOM 805 C CA . LYS A 1 106 ? -15.204 -0.888 23.060 1.00 91.88 106 LYS A CA 1
ATOM 806 C C . LYS A 1 106 ? -16.594 -1.387 23.483 1.00 91.88 106 LYS A C 1
ATOM 808 O O . LYS A 1 106 ? -17.559 -0.742 23.074 1.00 91.88 106 LYS A O 1
ATOM 813 N N . PRO A 1 107 ? -16.749 -2.454 24.298 1.00 91.19 107 PRO A N 1
ATOM 814 C CA . PRO A 1 107 ? -18.048 -2.808 24.874 1.00 91.19 107 PRO A CA 1
ATOM 815 C C . PRO A 1 107 ? -18.672 -1.678 25.697 1.00 91.19 107 PRO A C 1
ATOM 817 O O . PRO A 1 107 ? -19.827 -1.343 25.459 1.00 91.19 107 PRO A O 1
ATOM 820 N N . TYR A 1 108 ? -17.893 -1.032 26.569 1.00 93.06 108 TYR A N 1
ATOM 821 C CA . TYR A 1 108 ? -18.356 0.099 27.380 1.00 93.06 108 TYR A CA 1
ATOM 822 C C . TYR A 1 108 ? -18.888 1.264 26.527 1.00 93.06 108 TYR A C 1
ATOM 824 O O . TYR A 1 108 ? -19.979 1.780 26.757 1.00 93.06 108 TYR A O 1
ATOM 832 N N . LEU A 1 109 ? -18.154 1.654 25.481 1.00 90.88 109 LEU A N 1
ATOM 833 C CA . LEU A 1 109 ? -18.582 2.716 24.565 1.00 90.88 109 LEU A CA 1
ATOM 834 C C . LEU A 1 109 ? -19.834 2.329 23.767 1.00 90.88 109 LEU A C 1
ATOM 836 O O . LEU A 1 109 ? -20.672 3.182 23.483 1.00 90.88 109 LEU A O 1
ATOM 840 N N . LYS A 1 110 ? -19.973 1.045 23.420 1.00 85.69 110 LYS A N 1
ATOM 841 C CA . LYS A 1 110 ? -21.123 0.520 22.675 1.00 85.69 110 LYS A CA 1
ATOM 842 C C . LYS A 1 110 ? -22.422 0.572 23.483 1.00 85.69 110 LYS A C 1
ATOM 844 O O . LYS A 1 110 ? -23.488 0.691 22.886 1.00 85.69 110 LYS A O 1
ATOM 849 N N . GLU A 1 111 ? -22.346 0.475 24.809 1.00 86.44 111 GLU A N 1
ATOM 850 C CA . GLU A 1 111 ? -23.508 0.652 25.688 1.00 86.44 111 GLU A CA 1
ATOM 851 C C . GLU A 1 111 ? -23.985 2.108 25.718 1.00 86.44 111 GLU A C 1
ATOM 853 O O . GLU A 1 111 ? -25.191 2.348 25.713 1.00 86.44 111 GLU A O 1
ATOM 858 N N . LYS A 1 112 ? -23.058 3.076 25.693 1.00 83.94 112 LYS A N 1
ATOM 859 C CA . LYS A 1 112 ? -23.397 4.509 25.719 1.00 83.94 112 LYS A CA 1
ATOM 860 C C . LYS A 1 112 ? -23.921 5.039 24.387 1.00 83.94 112 LYS A C 1
ATOM 862 O O . LYS A 1 112 ? -24.855 5.831 24.379 1.00 83.94 112 LYS A O 1
ATOM 867 N N . GLU A 1 113 ? -23.339 4.604 23.273 1.00 80.56 113 GLU A N 1
ATOM 868 C CA . GLU A 1 113 ? -23.767 4.986 21.924 1.00 80.56 113 GLU A CA 1
ATOM 869 C C . GLU A 1 113 ? -24.174 3.719 21.151 1.00 80.56 113 GLU A C 1
ATOM 871 O O . GLU A 1 113 ? -23.345 3.105 20.464 1.00 80.56 113 GLU A O 1
ATOM 876 N N . PRO A 1 114 ? -25.444 3.281 21.268 1.00 73.06 114 PRO A N 1
ATOM 877 C CA . PRO A 1 114 ? -25.915 2.075 20.609 1.00 73.06 114 PRO A CA 1
ATOM 878 C C . PRO A 1 114 ? -25.955 2.277 19.094 1.00 73.06 114 PRO A C 1
ATOM 880 O O . PRO A 1 114 ? -26.764 3.017 18.537 1.00 73.06 114 PRO A O 1
ATOM 883 N N . GLY A 1 115 ? -25.082 1.559 18.405 1.00 81.75 115 GLY A N 1
ATOM 884 C CA . GLY A 1 115 ? -24.970 1.600 16.960 1.00 81.75 115 GLY A CA 1
ATOM 885 C C . GLY 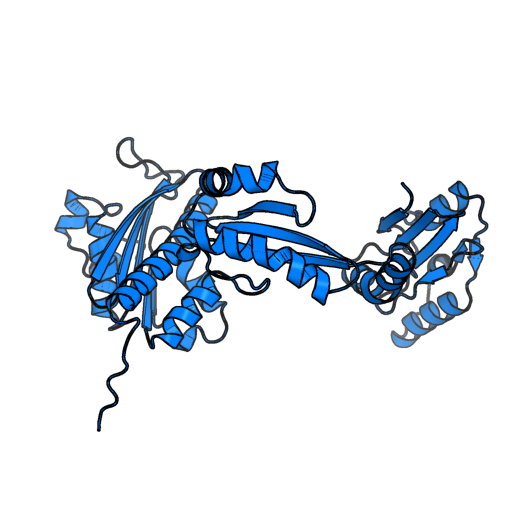A 1 115 ? -23.653 0.999 16.514 1.00 81.75 115 GLY A C 1
ATOM 886 O O . GLY A 1 115 ? -22.821 0.565 17.311 1.00 81.75 115 GLY A O 1
ATOM 887 N N . ILE A 1 116 ? -23.467 0.939 15.209 1.00 87.50 116 ILE A N 1
ATOM 888 C CA . ILE A 1 116 ? -22.216 0.525 14.607 1.00 87.50 116 ILE A CA 1
ATOM 889 C C . ILE A 1 116 ? -21.824 1.509 13.516 1.00 87.50 116 ILE A C 1
ATOM 891 O O . ILE A 1 116 ? -22.671 2.118 12.858 1.00 87.50 116 ILE A O 1
ATOM 895 N N . ILE A 1 117 ? -20.520 1.617 13.305 1.00 90.94 117 ILE A N 1
ATOM 896 C CA . ILE A 1 117 ? -19.940 2.285 12.151 1.00 90.94 117 ILE A CA 1
ATOM 897 C C . ILE A 1 117 ? -19.282 1.194 11.319 1.00 90.94 117 ILE A C 1
ATOM 899 O O . ILE A 1 117 ? -18.340 0.543 11.772 1.00 90.94 117 ILE A O 1
ATOM 903 N N . LEU A 1 118 ? -19.796 0.970 10.116 1.00 93.25 118 LEU A N 1
ATOM 904 C CA . LEU A 1 118 ? -19.227 0.018 9.172 1.00 93.25 118 LEU A CA 1
ATOM 905 C C . LEU A 1 118 ? -18.563 0.786 8.038 1.00 93.25 118 LEU A C 1
ATOM 907 O O . LEU A 1 118 ? -19.224 1.557 7.345 1.00 93.25 118 LEU A O 1
ATOM 911 N N . SER A 1 119 ? -17.272 0.538 7.836 1.00 94.19 119 SER A N 1
ATOM 912 C CA . SER A 1 119 ? -16.523 1.066 6.697 1.00 94.19 119 SER A CA 1
ATOM 913 C C . SER A 1 119 ? -16.306 -0.031 5.657 1.00 94.19 119 SER A C 1
ATOM 915 O O . SER A 1 119 ? -15.939 -1.152 6.002 1.00 94.19 119 SER A O 1
ATOM 917 N N . GLN A 1 120 ? -16.494 0.300 4.386 1.00 93.50 120 GLN A N 1
ATOM 918 C CA . GLN A 1 120 ? -16.065 -0.496 3.244 1.00 93.50 120 GLN A CA 1
ATOM 919 C C . GLN A 1 120 ? -15.088 0.334 2.414 1.00 93.50 120 GLN A C 1
ATOM 921 O O . GLN A 1 120 ? -15.425 1.423 1.950 1.00 93.50 120 GLN A O 1
ATOM 926 N N . THR A 1 121 ? -13.887 -0.195 2.206 1.00 94.31 121 THR A N 1
ATOM 927 C CA . THR A 1 121 ? -12.872 0.443 1.367 1.00 94.31 121 THR A CA 1
ATOM 928 C C . THR A 1 121 ? -12.967 -0.097 -0.056 1.00 94.31 121 THR A C 1
ATOM 930 O O . THR A 1 121 ? -12.830 -1.296 -0.286 1.00 94.31 121 THR A O 1
ATOM 933 N N . ILE A 1 122 ? -13.179 0.785 -1.028 1.00 95.00 122 ILE A N 1
ATOM 934 C CA . ILE A 1 122 ? -13.108 0.492 -2.458 1.00 95.00 122 ILE A CA 1
ATOM 935 C C . ILE A 1 122 ? -11.714 0.896 -2.928 1.00 95.00 122 ILE A C 1
ATOM 937 O O . ILE A 1 122 ? -11.365 2.076 -2.879 1.00 95.00 122 ILE A O 1
ATOM 941 N N . LYS A 1 123 ? -10.907 -0.067 -3.374 1.00 95.50 123 LYS A N 1
ATOM 942 C CA . LYS A 1 123 ? -9.521 0.196 -3.776 1.00 95.50 123 LYS A CA 1
ATOM 943 C C . LYS A 1 123 ? -9.384 0.222 -5.291 1.00 95.50 123 LYS A C 1
ATOM 945 O O . LYS A 1 123 ? -9.824 -0.695 -5.992 1.00 95.50 123 LYS A O 1
ATOM 950 N N . ILE A 1 124 ? -8.780 1.294 -5.784 1.00 95.31 124 ILE A N 1
ATOM 951 C CA . ILE A 1 124 ? -8.723 1.673 -7.192 1.00 95.31 124 ILE A CA 1
ATOM 952 C C . ILE A 1 124 ? -7.258 1.779 -7.606 1.00 95.31 124 ILE A C 1
ATOM 954 O O . ILE A 1 124 ? -6.431 2.343 -6.889 1.00 95.31 124 ILE A O 1
ATOM 958 N N . CYS A 1 125 ? -6.940 1.273 -8.794 1.00 94.50 125 CYS A N 1
ATOM 959 C CA . CYS A 1 125 ? -5.626 1.430 -9.411 1.00 94.50 125 CYS A CA 1
ATOM 960 C C . CYS A 1 125 ? -5.747 2.074 -10.797 1.00 94.50 125 CYS A C 1
ATOM 962 O O . CYS A 1 125 ? -6.707 1.829 -11.530 1.00 94.50 125 CYS A O 1
ATOM 964 N N . GLY A 1 126 ? -4.742 2.857 -11.188 1.00 90.38 126 GLY A N 1
ATOM 965 C CA . GLY A 1 126 ? -4.632 3.416 -12.540 1.00 90.38 126 GLY A CA 1
ATOM 966 C C . GLY A 1 126 ? -5.395 4.700 -12.820 1.00 90.38 126 GLY A C 1
ATOM 967 O O . GLY A 1 126 ? -5.340 5.170 -13.954 1.00 90.38 126 GLY A O 1
ATOM 968 N N . LEU A 1 127 ? -6.026 5.283 -11.806 1.00 91.00 127 LEU A N 1
ATOM 969 C CA . LEU A 1 127 ? -6.559 6.640 -11.837 1.00 91.00 127 LEU A CA 1
ATOM 970 C C . LEU A 1 127 ? -5.888 7.477 -10.749 1.00 91.00 127 LEU A C 1
ATOM 972 O O . LEU A 1 127 ? -5.579 6.962 -9.676 1.00 91.00 127 LEU A O 1
ATOM 976 N N . GLY A 1 128 ? -5.642 8.752 -11.047 1.00 90.06 128 GLY A N 1
ATOM 977 C CA . GLY A 1 128 ? -5.129 9.712 -10.070 1.00 90.06 128 GLY A CA 1
ATOM 978 C C . GLY A 1 128 ? -6.229 10.211 -9.134 1.00 90.06 128 GLY A C 1
ATOM 979 O O . GLY A 1 128 ? -7.402 10.199 -9.499 1.00 90.06 128 GLY A O 1
ATOM 980 N N . GLU A 1 129 ? -5.835 10.682 -7.953 1.00 89.94 129 GLU A N 1
ATOM 981 C CA . GLU A 1 129 ? -6.747 11.153 -6.902 1.00 89.94 129 GLU A CA 1
ATOM 982 C C . GLU A 1 129 ? -7.717 12.228 -7.398 1.00 89.94 129 GLU A C 1
ATOM 984 O O . GLU A 1 129 ? -8.922 12.003 -7.363 1.00 89.94 129 GLU A O 1
ATOM 989 N N . SER A 1 130 ? -7.211 13.323 -7.976 1.00 90.50 130 SER A N 1
ATOM 990 C CA . SER A 1 130 ? -8.053 14.426 -8.462 1.00 90.50 130 SER A CA 1
ATOM 991 C C . SER A 1 130 ? -9.069 13.982 -9.520 1.00 90.50 130 SER A C 1
ATOM 993 O O . SER A 1 130 ? -10.178 14.507 -9.588 1.00 90.50 130 SER A O 1
ATOM 995 N N . TYR A 1 131 ? -8.712 12.989 -10.343 1.00 92.31 131 TYR A N 1
ATOM 996 C CA . TYR A 1 131 ? -9.627 12.434 -11.339 1.00 92.31 131 TYR A CA 1
ATOM 997 C C . TYR A 1 131 ? -10.712 11.575 -10.682 1.00 92.31 131 TYR A C 1
ATOM 999 O O . TYR A 1 131 ? -11.879 11.680 -11.049 1.00 92.31 131 TYR A O 1
ATOM 1007 N N . VAL A 1 132 ? -10.346 10.751 -9.693 1.00 94.12 132 VAL A N 1
ATOM 1008 C CA . VAL A 1 132 ? -11.319 9.974 -8.914 1.00 94.12 132 VAL A CA 1
ATOM 1009 C C . VAL A 1 132 ? -12.285 10.896 -8.183 1.00 94.12 132 VAL A C 1
ATOM 1011 O O . VAL A 1 132 ? -13.486 10.688 -8.310 1.00 94.12 132 VAL A O 1
ATOM 1014 N N . GLU A 1 133 ? -11.781 11.917 -7.491 1.00 92.88 133 GLU A N 1
ATOM 1015 C CA . GLU A 1 133 ? -12.586 12.913 -6.776 1.00 92.88 133 GLU A CA 1
ATOM 1016 C C . GLU A 1 133 ? -13.578 13.608 -7.712 1.00 92.88 133 GLU A C 1
ATOM 1018 O O . GLU A 1 133 ? -14.777 13.583 -7.452 1.00 92.88 133 GLU A O 1
ATOM 1023 N N . THR A 1 134 ? -13.115 14.079 -8.875 1.00 94.25 134 THR A N 1
ATOM 1024 C CA . THR A 1 134 ? -13.982 14.694 -9.898 1.00 94.25 134 THR A CA 1
ATOM 1025 C C . THR A 1 134 ? -15.138 13.773 -10.311 1.00 94.25 134 THR A C 1
ATOM 1027 O O . THR A 1 134 ? -16.267 14.229 -10.470 1.00 94.25 134 THR A O 1
ATOM 1030 N N . MET A 1 135 ? -14.896 12.467 -10.469 1.00 93.25 135 MET A N 1
ATOM 1031 C CA . MET A 1 135 ? -15.940 11.511 -10.869 1.00 93.25 135 MET A CA 1
ATOM 1032 C C . MET A 1 135 ? -16.963 11.199 -9.772 1.00 93.25 135 MET A C 1
ATOM 1034 O O . MET A 1 135 ? -18.010 10.621 -10.076 1.00 93.25 135 MET A O 1
ATOM 1038 N N . ILE A 1 136 ? -16.661 11.506 -8.510 1.00 94.19 136 ILE A N 1
ATOM 1039 C CA . ILE A 1 136 ? -17.541 11.238 -7.363 1.00 94.19 136 ILE A CA 1
ATOM 1040 C C . ILE A 1 136 ? -17.952 12.518 -6.629 1.00 94.19 136 ILE A C 1
ATOM 1042 O O . ILE A 1 136 ? -18.547 12.430 -5.557 1.00 94.19 136 ILE A O 1
ATOM 1046 N N . GLN A 1 137 ? -17.652 13.691 -7.187 1.00 95.06 137 GLN A N 1
ATOM 1047 C CA . GLN A 1 137 ? -17.857 14.987 -6.546 1.00 95.06 137 GLN A CA 1
ATOM 1048 C C . GLN A 1 137 ? -19.313 15.187 -6.102 1.00 95.06 137 GLN A C 1
ATOM 1050 O O . GLN A 1 137 ? -19.575 15.527 -4.954 1.00 95.06 137 GLN A O 1
ATOM 1055 N N . ASP A 1 138 ? -20.279 14.867 -6.963 1.00 95.25 138 ASP A N 1
ATOM 1056 C CA . ASP A 1 138 ? -21.709 14.944 -6.640 1.00 95.25 138 ASP A CA 1
ATOM 1057 C C . ASP A 1 138 ? -22.128 13.952 -5.545 1.00 95.25 138 ASP A C 1
ATOM 1059 O O . ASP A 1 138 ? -23.075 14.219 -4.807 1.00 95.25 138 ASP A O 1
ATOM 1063 N N . MET A 1 139 ? -21.437 12.813 -5.424 1.00 94.75 139 MET A N 1
ATOM 1064 C CA . MET A 1 139 ? -21.665 11.863 -4.332 1.00 94.75 139 MET A CA 1
ATOM 1065 C C . MET A 1 139 ? -21.124 12.414 -3.013 1.00 94.75 139 MET A C 1
ATOM 1067 O O . MET A 1 139 ? -21.757 12.208 -1.984 1.00 94.75 139 MET A O 1
ATOM 1071 N N . ILE A 1 140 ? -19.980 13.108 -3.044 1.00 93.81 140 ILE A N 1
ATOM 1072 C CA . ILE A 1 140 ? -19.379 13.772 -1.879 1.00 93.81 140 ILE A CA 1
ATOM 1073 C C . ILE A 1 140 ? -20.253 14.946 -1.423 1.00 93.81 140 ILE A C 1
ATOM 1075 O O . ILE A 1 140 ? -20.472 15.109 -0.229 1.00 93.81 140 ILE A O 1
ATOM 1079 N N . GLU A 1 141 ? -20.780 15.749 -2.342 1.00 93.62 141 GLU A N 1
ATOM 1080 C CA . GLU A 1 141 ? -21.597 16.926 -2.010 1.00 93.62 141 GLU A CA 1
ATOM 1081 C C . GLU A 1 141 ? -22.973 16.561 -1.442 1.00 93.62 141 GLU A C 1
ATOM 1083 O O . GLU A 1 141 ? -23.516 17.291 -0.618 1.00 93.62 141 GLU A O 1
ATOM 1088 N N . LYS A 1 142 ? -23.539 15.424 -1.863 1.00 92.75 142 LYS A N 1
ATOM 1089 C CA . LYS A 1 142 ? -24.875 14.956 -1.449 1.00 92.75 142 LYS A CA 1
ATOM 1090 C C . LYS A 1 142 ? -24.840 13.906 -0.336 1.00 92.75 142 LYS A C 1
ATOM 1092 O O . LYS A 1 142 ? -25.870 13.298 -0.047 1.00 92.75 142 LYS A O 1
ATOM 1097 N N . GLN A 1 143 ? -23.670 13.617 0.233 1.00 92.38 143 GLN A N 1
ATOM 1098 C CA . GLN A 1 143 ? -23.549 12.570 1.242 1.00 92.38 143 GLN A CA 1
ATOM 1099 C C . GLN A 1 143 ? -24.141 13.006 2.586 1.00 92.38 143 GLN A C 1
ATOM 1101 O O . GLN A 1 143 ? -23.904 14.111 3.062 1.00 92.38 143 GLN A O 1
ATOM 1106 N N . GLU A 1 144 ? -24.828 12.077 3.242 1.00 91.81 144 GLU A N 1
ATOM 1107 C CA . GLU A 1 144 ? -25.200 12.185 4.652 1.00 91.81 144 GLU A CA 1
ATOM 1108 C C . GLU A 1 144 ? -24.749 10.902 5.353 1.00 91.81 144 GLU A C 1
ATOM 1110 O O . GLU A 1 144 ? -23.637 10.804 5.862 1.00 91.81 144 GLU A O 1
ATOM 1115 N N . ASN A 1 145 ? -25.582 9.865 5.303 1.00 93.88 145 ASN A N 1
ATOM 1116 C CA . ASN A 1 145 ? -25.256 8.523 5.750 1.00 93.88 145 ASN A CA 1
ATOM 1117 C C . ASN A 1 145 ? -25.726 7.523 4.680 1.00 93.88 145 ASN A C 1
ATOM 1119 O O . ASN A 1 145 ? -26.934 7.382 4.480 1.00 93.88 145 ASN A O 1
ATOM 1123 N N . PRO A 1 146 ? -24.819 6.806 3.996 1.00 95.31 146 PRO A N 1
ATOM 1124 C CA . PRO A 1 146 ? -23.375 6.723 4.238 1.00 95.31 146 PRO A CA 1
ATOM 1125 C C . PRO A 1 146 ? -22.567 7.934 3.739 1.00 95.31 146 PRO A C 1
ATOM 1127 O O . PRO A 1 146 ? -23.002 8.646 2.837 1.00 95.31 146 PRO A O 1
ATOM 1130 N N . THR A 1 147 ? -21.359 8.103 4.285 1.00 96.31 147 THR A N 1
ATOM 1131 C CA . THR A 1 147 ? -20.327 9.034 3.796 1.00 96.31 147 THR A CA 1
ATOM 1132 C C . THR A 1 147 ? -19.292 8.323 2.924 1.00 96.31 147 THR A C 1
ATOM 1134 O O . THR A 1 147 ? -19.106 7.113 3.036 1.00 96.31 147 THR A O 1
ATOM 1137 N N . ILE A 1 148 ? -18.592 9.063 2.067 1.00 95.44 148 ILE A N 1
ATOM 1138 C CA . ILE A 1 148 ? -17.484 8.623 1.226 1.00 95.44 148 ILE A CA 1
ATOM 1139 C C . ILE A 1 148 ? -16.323 9.619 1.308 1.00 95.44 148 ILE A C 1
ATOM 1141 O O . ILE A 1 148 ? -16.506 10.825 1.166 1.00 95.44 148 ILE A O 1
ATOM 1145 N N . ALA A 1 149 ? -15.112 9.103 1.513 1.00 93.00 149 ALA A N 1
ATOM 1146 C CA . ALA A 1 149 ? -13.896 9.912 1.548 1.00 93.00 149 ALA A CA 1
ATOM 1147 C C . ALA A 1 149 ? -12.788 9.294 0.674 1.00 93.00 149 ALA A C 1
ATOM 1149 O O . ALA A 1 149 ? -12.533 8.087 0.802 1.00 93.00 149 ALA A O 1
ATOM 1150 N N . PRO A 1 150 ? -12.132 10.080 -0.203 1.00 93.19 150 PRO A N 1
ATOM 1151 C CA . PRO A 1 150 ? -10.960 9.639 -0.943 1.00 93.19 150 PRO A CA 1
ATOM 1152 C C . PRO A 1 150 ? -9.693 9.670 -0.078 1.00 93.19 150 PRO A C 1
ATOM 1154 O O . PRO A 1 150 ? -9.513 10.531 0.778 1.00 93.19 150 PRO A O 1
ATOM 1157 N N . TYR A 1 151 ? -8.804 8.710 -0.323 1.00 91.81 151 TYR A N 1
ATOM 1158 C CA . TYR A 1 151 ? -7.479 8.615 0.278 1.00 91.81 151 TYR A CA 1
ATOM 1159 C C . TYR A 1 151 ? -6.460 8.244 -0.800 1.00 91.81 151 TYR A C 1
ATOM 1161 O O . TYR A 1 151 ? -6.521 7.151 -1.379 1.00 91.81 151 TYR A O 1
ATOM 1169 N N . ALA A 1 152 ? -5.492 9.124 -1.040 1.00 88.06 152 ALA A N 1
ATOM 1170 C CA . ALA A 1 152 ? -4.358 8.834 -1.905 1.00 88.06 152 ALA A CA 1
ATOM 1171 C C . ALA A 1 152 ? -3.362 7.867 -1.252 1.00 88.06 152 ALA A C 1
ATOM 1173 O O . ALA A 1 152 ? -2.941 8.028 -0.104 1.00 88.06 152 ALA A O 1
ATOM 1174 N N . LYS A 1 153 ? -2.902 6.896 -2.038 1.00 87.44 153 LYS A N 1
ATOM 1175 C CA . LYS A 1 153 ? -1.692 6.112 -1.779 1.00 87.44 153 LYS A CA 1
ATOM 1176 C C . LYS A 1 153 ? -0.777 6.180 -3.001 1.00 87.44 153 LYS A C 1
ATOM 1178 O O . LYS A 1 153 ? -1.162 6.638 -4.075 1.00 87.44 153 LYS A O 1
ATOM 1183 N N . THR A 1 154 ? 0.468 5.729 -2.863 1.00 84.31 154 THR A N 1
ATOM 1184 C CA . THR A 1 154 ? 1.421 5.729 -3.982 1.00 84.31 154 THR A CA 1
ATOM 1185 C C . THR A 1 154 ? 0.940 4.820 -5.120 1.00 84.31 154 THR A C 1
ATOM 1187 O O . THR A 1 154 ? 1.112 3.605 -5.069 1.00 84.31 154 THR A O 1
ATOM 1190 N N . GLY A 1 155 ? 0.370 5.429 -6.166 1.00 83.62 155 GLY A N 1
ATOM 1191 C CA . GLY A 1 155 ? -0.137 4.751 -7.365 1.00 83.62 155 GLY A CA 1
ATOM 1192 C C . GLY A 1 155 ? -1.515 4.094 -7.217 1.00 83.62 155 GLY A C 1
ATOM 1193 O O . GLY A 1 155 ? -1.934 3.370 -8.120 1.00 83.62 155 GLY A O 1
ATOM 1194 N N . GLU A 1 156 ? -2.215 4.349 -6.112 1.00 92.69 156 GLU A N 1
ATOM 1195 C CA . GLU A 1 156 ? -3.528 3.779 -5.792 1.00 92.69 156 GLU A CA 1
ATOM 1196 C C . GLU A 1 156 ? -4.420 4.850 -5.151 1.00 92.69 156 GLU A C 1
ATOM 1198 O O . GLU A 1 156 ? -3.931 5.762 -4.484 1.00 92.69 156 GLU A O 1
ATOM 1203 N N . VAL A 1 157 ? -5.734 4.727 -5.324 1.00 95.06 157 VAL A N 1
ATOM 1204 C CA . VAL A 1 157 ? -6.727 5.587 -4.666 1.00 95.06 157 VAL A CA 1
ATOM 1205 C C . VAL A 1 157 ? -7.705 4.696 -3.921 1.00 95.06 157 VAL A C 1
ATOM 1207 O O . VAL A 1 157 ? -8.204 3.712 -4.465 1.00 95.06 157 VAL A O 1
ATOM 1210 N N . HIS A 1 158 ? -7.959 5.001 -2.657 1.00 95.69 158 HIS A N 1
ATOM 1211 C CA . HIS A 1 158 ? -8.924 4.280 -1.837 1.00 95.69 158 HIS A CA 1
ATOM 1212 C C . HIS A 1 158 ? -10.119 5.190 -1.568 1.00 95.69 158 HIS A C 1
ATOM 1214 O O . HIS A 1 158 ? -9.939 6.325 -1.147 1.00 95.69 158 HIS A O 1
ATOM 1220 N N . LEU A 1 159 ? -11.334 4.691 -1.769 1.00 95.31 159 LEU A N 1
ATOM 1221 C CA . LEU A 1 159 ? -12.558 5.365 -1.344 1.00 95.31 159 LEU A CA 1
ATOM 1222 C C . LEU A 1 159 ? -13.117 4.628 -0.135 1.00 95.31 159 LEU A C 1
ATOM 1224 O O . LEU A 1 159 ? -13.455 3.448 -0.243 1.00 95.31 159 LEU A O 1
ATOM 1228 N N . ARG A 1 160 ? -13.216 5.293 1.016 1.00 95.31 160 ARG A N 1
ATOM 1229 C CA . ARG A 1 160 ? -13.814 4.697 2.216 1.00 95.31 160 ARG A CA 1
ATOM 1230 C C . ARG A 1 160 ? -15.269 5.119 2.323 1.00 95.31 160 ARG A C 1
ATOM 1232 O O . ARG A 1 160 ? -15.547 6.259 2.681 1.00 95.31 160 ARG A O 1
ATOM 1239 N N . ALA A 1 161 ? -16.176 4.193 2.038 1.00 95.12 161 ALA A N 1
ATOM 1240 C CA . ALA A 1 161 ? -17.602 4.371 2.261 1.00 95.12 161 ALA A CA 1
ATOM 1241 C C . ALA A 1 161 ? -17.948 3.943 3.695 1.00 95.12 161 ALA A C 1
ATOM 1243 O O . ALA A 1 161 ? -17.638 2.820 4.087 1.00 95.12 161 ALA A O 1
ATOM 1244 N N . THR A 1 162 ? -18.560 4.817 4.488 1.00 95.81 162 THR A N 1
ATOM 1245 C CA . THR A 1 162 ? -18.815 4.594 5.917 1.00 95.81 162 THR A CA 1
ATOM 1246 C C . THR A 1 162 ? -20.293 4.795 6.230 1.00 95.81 162 THR A C 1
ATOM 1248 O O . THR A 1 162 ? -20.838 5.860 5.969 1.00 95.81 162 THR A O 1
ATOM 1251 N N . ALA A 1 163 ? -20.945 3.788 6.810 1.00 96.25 163 ALA A N 1
ATOM 1252 C CA . ALA A 1 163 ? -22.334 3.871 7.253 1.00 96.25 163 ALA A CA 1
ATOM 1253 C C . ALA A 1 163 ? -22.430 3.775 8.775 1.00 96.25 163 ALA A C 1
ATOM 1255 O O . ALA A 1 163 ? -21.829 2.886 9.384 1.00 96.25 163 ALA A O 1
ATOM 1256 N N . ARG A 1 164 ? -23.246 4.642 9.376 1.00 93.75 164 ARG A N 1
ATOM 1257 C CA . ARG A 1 164 ? -23.714 4.507 10.759 1.00 93.75 164 ARG A CA 1
ATOM 1258 C C . ARG A 1 164 ? -25.083 3.830 10.751 1.00 93.75 164 ARG A C 1
ATOM 1260 O O . ARG A 1 164 ? -25.972 4.260 10.022 1.00 93.75 164 ARG A O 1
ATOM 1267 N N . ALA A 1 165 ? -25.273 2.773 11.532 1.00 94.31 165 ALA A N 1
ATOM 1268 C CA . ALA A 1 165 ? -26.563 2.079 11.617 1.00 94.31 165 ALA A CA 1
ATOM 1269 C C . ALA A 1 165 ? -26.741 1.360 12.958 1.00 94.31 165 ALA A C 1
ATOM 1271 O O . ALA A 1 165 ? -25.785 1.224 13.717 1.00 94.31 165 ALA A O 1
ATOM 1272 N N . LYS A 1 166 ? -27.937 0.829 13.238 1.00 90.75 166 LYS A N 1
ATOM 1273 C CA . LYS A 1 166 ? -28.198 0.071 14.476 1.00 90.75 166 LYS A CA 1
ATOM 1274 C C . LYS A 1 166 ? -27.628 -1.348 14.430 1.00 90.75 166 LYS A C 1
ATOM 1276 O O . LYS A 1 166 ? -27.446 -1.983 15.463 1.00 90.75 166 LYS A O 1
ATOM 1281 N N . SER A 1 167 ? -27.353 -1.867 13.234 1.00 90.69 167 SER A N 1
ATOM 1282 C CA . SER A 1 167 ? -26.810 -3.213 13.033 1.00 90.69 167 SER A CA 1
ATOM 1283 C C . SER A 1 167 ? -25.937 -3.312 11.783 1.00 90.69 167 SER A C 1
ATOM 1285 O O . SER A 1 167 ? -26.072 -2.526 10.845 1.00 90.69 167 SER A O 1
ATOM 1287 N N . GLU A 1 168 ? -25.087 -4.340 11.725 1.00 90.62 168 GLU A N 1
ATOM 1288 C CA . GLU A 1 168 ? -24.243 -4.627 10.554 1.00 90.62 168 GLU A CA 1
ATOM 1289 C C . GLU A 1 168 ? -25.057 -4.880 9.286 1.00 90.62 168 GLU A C 1
ATOM 1291 O O . GLU A 1 168 ? -24.702 -4.410 8.205 1.00 90.62 168 GLU A O 1
ATOM 1296 N N . LYS A 1 169 ? -26.195 -5.567 9.418 1.00 94.12 169 LYS A N 1
ATOM 1297 C CA . LYS A 1 169 ? -27.103 -5.839 8.299 1.00 94.12 169 LYS A CA 1
ATOM 1298 C C . LYS A 1 169 ? -27.674 -4.548 7.709 1.00 94.12 169 LYS A C 1
ATOM 1300 O O . LYS A 1 169 ? -27.747 -4.412 6.489 1.00 94.12 169 LYS A O 1
ATOM 1305 N N . GLU A 1 170 ? -28.064 -3.608 8.563 1.00 95.44 170 GLU A N 1
ATOM 1306 C CA . GLU A 1 170 ? -28.586 -2.307 8.146 1.00 95.44 170 GLU A CA 1
ATOM 1307 C C . GLU A 1 170 ? -27.489 -1.438 7.519 1.00 95.44 170 GLU A C 1
ATOM 1309 O O . GLU A 1 170 ? -27.685 -0.923 6.419 1.00 95.44 170 GLU A O 1
ATOM 1314 N N . ALA A 1 171 ? -26.299 -1.373 8.125 1.00 95.06 171 ALA A N 1
ATOM 1315 C CA . ALA A 1 171 ? -25.166 -0.638 7.560 1.00 95.06 171 ALA A CA 1
ATOM 1316 C C . ALA A 1 171 ? -24.771 -1.168 6.171 1.00 95.06 171 ALA A C 1
ATOM 1318 O O . ALA A 1 171 ? -24.586 -0.393 5.234 1.00 95.06 171 ALA A O 1
ATOM 1319 N N . LYS A 1 172 ? -24.727 -2.496 5.984 1.00 94.94 172 LYS A N 1
ATOM 1320 C CA . LYS A 1 172 ? -24.491 -3.112 4.664 1.00 94.94 172 LYS A CA 1
ATOM 1321 C C . LYS A 1 172 ? -25.572 -2.738 3.649 1.00 94.94 172 LYS A C 1
ATOM 1323 O O . LYS A 1 172 ? -25.261 -2.533 2.476 1.00 94.94 172 LYS A O 1
ATOM 1328 N N . LYS A 1 173 ? -26.837 -2.640 4.076 1.00 96.50 173 LYS A N 1
ATOM 1329 C CA . LYS A 1 173 ? -27.947 -2.208 3.212 1.00 96.50 173 LYS A CA 1
ATOM 1330 C C . LYS A 1 173 ? -27.779 -0.749 2.778 1.00 96.50 173 LYS A C 1
ATOM 1332 O O . LYS A 1 173 ? -28.025 -0.467 1.610 1.00 96.50 173 LYS A O 1
ATOM 1337 N N . LEU A 1 174 ? -27.317 0.128 3.673 1.00 96.31 174 LEU A N 1
ATOM 1338 C CA . LEU A 1 174 ? -27.026 1.538 3.382 1.00 96.31 174 LEU A CA 1
ATOM 1339 C C . LEU A 1 174 ? -25.829 1.716 2.438 1.00 96.31 174 LEU A C 1
ATOM 1341 O O . LEU A 1 174 ? -25.886 2.541 1.534 1.00 96.31 174 LEU A O 1
ATOM 1345 N N . LEU A 1 175 ? -24.769 0.917 2.592 1.00 95.50 175 LEU A N 1
ATOM 1346 C CA . LEU A 1 175 ? -23.583 0.990 1.724 1.00 95.50 175 LEU A CA 1
ATOM 1347 C C . LEU A 1 175 ? -23.848 0.476 0.301 1.00 95.50 175 LEU A C 1
ATOM 1349 O O . LEU A 1 175 ? -23.230 0.938 -0.656 1.00 95.50 175 LEU A O 1
ATOM 1353 N N . LYS A 1 176 ? -24.771 -0.479 0.132 1.00 94.44 176 LYS A N 1
ATOM 1354 C CA . LYS A 1 176 ? -24.973 -1.188 -1.143 1.00 94.44 176 LYS A CA 1
ATOM 1355 C C . LYS A 1 176 ? -25.275 -0.267 -2.345 1.00 94.44 176 LYS A C 1
ATOM 1357 O O . LYS A 1 176 ? -24.660 -0.500 -3.389 1.00 94.44 176 LYS A O 1
ATOM 1362 N N . PRO A 1 177 ? -26.172 0.740 -2.266 1.00 94.44 177 PRO A N 1
ATOM 1363 C CA . PRO A 1 177 ? -26.412 1.672 -3.370 1.00 94.44 177 PRO A CA 1
ATOM 1364 C C . PRO A 1 177 ? -25.170 2.491 -3.733 1.00 94.44 177 PRO A C 1
ATOM 1366 O O . PRO A 1 177 ? -24.818 2.551 -4.907 1.00 94.44 177 PRO A O 1
ATOM 1369 N N . MET A 1 178 ? -24.463 3.029 -2.733 1.00 93.50 178 MET A N 1
ATOM 1370 C CA . MET A 1 178 ? -23.233 3.801 -2.938 1.00 93.50 178 MET A CA 1
ATOM 1371 C C . MET A 1 178 ? -22.155 2.953 -3.623 1.00 93.50 178 MET A C 1
ATOM 1373 O O . MET A 1 178 ? -21.595 3.359 -4.638 1.00 93.50 178 MET A O 1
ATOM 1377 N N . THR A 1 179 ? -21.922 1.726 -3.152 1.00 91.62 179 THR A N 1
ATOM 1378 C CA . THR A 1 179 ? -20.959 0.807 -3.777 1.00 91.62 179 THR A CA 1
ATOM 1379 C C . THR A 1 179 ? -21.370 0.417 -5.200 1.00 91.62 179 THR A C 1
ATOM 1381 O O . THR A 1 179 ? -20.506 0.240 -6.060 1.00 91.62 179 THR A O 1
ATOM 1384 N N . LYS A 1 180 ? -22.673 0.277 -5.486 1.00 92.69 180 LYS A N 1
ATOM 1385 C CA . LYS A 1 180 ? -23.170 0.005 -6.847 1.00 92.69 180 LYS A CA 1
ATOM 1386 C C . LYS A 1 180 ? -22.892 1.182 -7.783 1.00 92.69 180 LYS A C 1
ATOM 1388 O O . LYS A 1 180 ? -22.436 0.954 -8.900 1.00 92.69 180 LYS A O 1
ATOM 1393 N N . GLU A 1 181 ? -23.120 2.405 -7.318 1.00 93.81 181 GLU A N 1
ATOM 1394 C CA . GLU A 1 181 ? -22.861 3.622 -8.088 1.00 93.81 181 GLU A CA 1
ATOM 1395 C C . GLU A 1 181 ? -21.367 3.792 -8.389 1.00 93.81 181 GLU A C 1
ATOM 1397 O O . GLU A 1 181 ? -20.984 3.968 -9.544 1.00 93.81 181 GLU A O 1
ATOM 1402 N N . LEU A 1 182 ? -20.500 3.595 -7.390 1.00 93.12 182 LEU A N 1
ATOM 1403 C CA . LEU A 1 182 ? -19.047 3.591 -7.596 1.00 93.12 182 LEU A CA 1
ATOM 1404 C C . LEU A 1 182 ? -18.624 2.543 -8.629 1.00 93.12 182 LEU A C 1
ATOM 1406 O O . LEU A 1 182 ? -17.843 2.831 -9.533 1.00 93.12 182 LEU A O 1
ATOM 1410 N N . LYS A 1 183 ? -19.169 1.324 -8.551 1.00 91.19 183 LYS A N 1
ATOM 1411 C CA . LYS A 1 183 ? -18.897 0.285 -9.556 1.00 91.19 183 LYS A CA 1
ATOM 1412 C C . LYS A 1 183 ? -19.367 0.687 -10.955 1.00 91.19 183 LYS A C 1
ATOM 1414 O O . LYS A 1 183 ? -18.687 0.346 -11.916 1.00 91.19 183 LYS A O 1
ATOM 1419 N N . SER A 1 184 ? -20.478 1.410 -11.076 1.00 92.62 184 SER A N 1
ATOM 1420 C CA . SER A 1 184 ? -20.970 1.924 -12.361 1.00 92.62 184 SER A CA 1
ATOM 1421 C C . SER A 1 184 ? -19.998 2.937 -12.975 1.00 92.62 184 SER A C 1
ATOM 1423 O O . SER A 1 184 ? -19.640 2.825 -14.144 1.00 92.62 184 SER A O 1
ATOM 1425 N N . ARG A 1 185 ? -19.508 3.888 -12.171 1.00 92.62 185 ARG A N 1
ATOM 1426 C CA . ARG A 1 185 ? -18.653 4.991 -12.642 1.00 92.62 185 ARG A CA 1
ATOM 1427 C C . ARG A 1 185 ? -17.211 4.578 -12.910 1.00 92.62 185 ARG A C 1
ATOM 1429 O O . ARG A 1 185 ? -16.612 5.018 -13.885 1.00 92.62 185 ARG A O 1
ATOM 1436 N N . ILE A 1 186 ? -16.640 3.747 -12.037 1.00 91.38 186 ILE A N 1
ATOM 1437 C CA . ILE A 1 186 ? -15.194 3.469 -12.006 1.00 91.38 186 ILE A CA 1
ATOM 1438 C C . ILE A 1 186 ? -14.855 1.978 -11.906 1.00 91.38 186 ILE A C 1
ATOM 1440 O O . ILE A 1 186 ? -13.712 1.615 -11.619 1.00 91.38 186 ILE A O 1
ATOM 1444 N N . GLY A 1 187 ? -15.820 1.092 -12.166 1.00 88.62 187 GLY A N 1
ATOM 1445 C CA . GLY A 1 187 ? -15.696 -0.354 -11.956 1.00 88.62 187 GLY A CA 1
ATOM 1446 C C . GLY A 1 187 ? -14.489 -1.013 -12.622 1.00 88.62 187 GLY A C 1
ATOM 1447 O O . GLY A 1 187 ? -13.882 -1.896 -12.024 1.00 88.62 187 GLY A O 1
ATOM 1448 N N . GLY A 1 188 ? -14.080 -0.551 -13.809 1.00 88.00 188 GLY A N 1
ATOM 1449 C CA . GLY A 1 188 ? -12.902 -1.088 -14.509 1.00 88.00 188 GLY A CA 1
ATOM 1450 C C . GLY A 1 188 ? -11.576 -0.882 -13.761 1.00 88.00 188 GLY A C 1
ATOM 1451 O O . GLY A 1 188 ? -10.618 -1.638 -13.950 1.00 88.00 188 GLY A O 1
ATOM 1452 N N . TYR A 1 189 ? -11.523 0.108 -12.871 1.00 92.38 189 TYR A N 1
ATOM 1453 C CA . TYR A 1 189 ? -10.328 0.484 -12.117 1.00 92.38 189 TYR A CA 1
ATOM 1454 C C . TYR A 1 189 ? -10.334 -0.046 -10.681 1.00 92.38 189 TYR A C 1
ATOM 1456 O O . TYR A 1 189 ? -9.280 -0.075 -10.042 1.00 92.38 189 TYR A O 1
ATOM 1464 N N . ILE A 1 190 ? -11.487 -0.505 -10.185 1.00 94.56 190 ILE A N 1
ATOM 1465 C CA . ILE A 1 190 ? -11.602 -1.151 -8.877 1.00 94.56 190 ILE A CA 1
ATOM 1466 C C . ILE A 1 190 ? -10.924 -2.520 -8.954 1.00 94.56 190 ILE A C 1
ATOM 1468 O O . ILE A 1 190 ? -11.269 -3.347 -9.803 1.00 94.56 190 ILE A O 1
ATOM 1472 N N . TYR A 1 191 ? -9.961 -2.771 -8.068 1.00 94.12 191 TYR A N 1
ATOM 1473 C CA . TYR A 1 191 ? -9.312 -4.079 -7.964 1.00 94.12 191 TYR A CA 1
ATOM 1474 C C . TYR A 1 191 ? -9.830 -4.917 -6.797 1.00 94.12 191 TYR A C 1
ATOM 1476 O O . TYR A 1 191 ? -9.771 -6.139 -6.881 1.00 94.12 191 TYR A O 1
ATOM 1484 N N . THR A 1 192 ? -10.374 -4.296 -5.748 1.00 94.38 192 THR A N 1
ATOM 1485 C CA . THR A 1 192 ? -11.028 -5.009 -4.643 1.00 94.38 192 THR A CA 1
ATOM 1486 C C . THR A 1 192 ? -11.923 -4.081 -3.816 1.00 94.38 192 THR A C 1
ATOM 1488 O O . THR A 1 192 ? -11.785 -2.855 -3.851 1.00 94.38 192 THR A O 1
ATOM 1491 N N . THR A 1 193 ? -12.831 -4.683 -3.051 1.00 92.25 193 THR A N 1
ATOM 1492 C CA . THR A 1 193 ? -13.571 -4.035 -1.954 1.00 92.25 193 THR A CA 1
ATOM 1493 C C . THR A 1 193 ? -13.256 -4.661 -0.591 1.00 92.25 193 THR A C 1
ATOM 1495 O O . THR A 1 193 ? -13.966 -4.417 0.383 1.00 92.25 193 THR A O 1
ATOM 1498 N N . GLU A 1 194 ? -12.246 -5.530 -0.534 1.00 89.25 194 GLU A N 1
ATOM 1499 C CA . GLU A 1 194 ? -11.801 -6.215 0.676 1.00 89.25 194 GLU A CA 1
ATOM 1500 C C . GLU A 1 194 ? -10.619 -5.477 1.311 1.00 89.25 194 GLU A C 1
ATOM 1502 O O . GLU A 1 194 ? -9.657 -5.099 0.636 1.00 89.25 194 GLU A O 1
ATOM 1507 N N . GLU A 1 195 ? -10.674 -5.290 2.631 1.00 87.88 195 GLU A N 1
ATOM 1508 C CA . GLU A 1 195 ? -9.703 -4.466 3.359 1.00 87.88 195 GLU A CA 1
ATOM 1509 C C . GLU A 1 195 ? -8.277 -5.031 3.299 1.00 87.88 195 GLU A C 1
ATOM 1511 O O . GLU A 1 195 ? -7.321 -4.274 3.155 1.00 87.88 195 GLU A O 1
ATOM 1516 N N . ASN A 1 196 ? -8.122 -6.356 3.315 1.00 91.44 196 ASN A N 1
ATOM 1517 C CA . ASN A 1 196 ? -6.805 -6.998 3.376 1.00 91.44 196 ASN A CA 1
ATOM 1518 C C . ASN A 1 196 ? -6.212 -7.334 2.001 1.00 91.44 196 ASN A C 1
ATOM 1520 O O . ASN A 1 196 ? -5.045 -7.700 1.920 1.00 91.44 196 ASN A O 1
ATOM 1524 N N . VAL A 1 197 ? -6.977 -7.188 0.914 1.00 93.56 197 VAL A N 1
ATOM 1525 C CA . VAL A 1 197 ? -6.486 -7.485 -0.439 1.00 93.56 197 VAL A CA 1
ATOM 1526 C C . VAL A 1 197 ? -5.667 -6.307 -0.955 1.00 93.56 197 VAL A C 1
ATOM 1528 O O . VAL A 1 197 ? -6.159 -5.176 -1.015 1.00 93.56 197 VAL A O 1
ATOM 1531 N N . THR A 1 198 ? -4.414 -6.555 -1.325 1.00 95.50 198 THR A N 1
ATOM 1532 C CA . THR A 1 198 ? -3.534 -5.560 -1.952 1.00 95.50 198 THR A CA 1
ATOM 1533 C C . THR A 1 198 ? -3.580 -5.657 -3.480 1.00 95.50 198 THR A C 1
ATOM 1535 O O . THR A 1 198 ? -4.118 -6.617 -4.042 1.00 95.50 198 THR A O 1
ATOM 1538 N N . LEU A 1 199 ? -3.010 -4.670 -4.179 1.00 95.75 199 LEU A N 1
ATOM 1539 C CA . LEU A 1 199 ? -2.914 -4.701 -5.640 1.00 95.75 199 LEU A CA 1
ATOM 1540 C C . LEU A 1 199 ? -2.092 -5.902 -6.137 1.00 95.75 199 LEU A C 1
ATOM 1542 O O . LEU A 1 199 ? -2.429 -6.506 -7.152 1.00 95.75 199 LEU A O 1
ATOM 1546 N N . GLU A 1 200 ? -1.031 -6.269 -5.423 1.00 97.25 200 GLU A N 1
ATOM 1547 C CA . GLU A 1 200 ? -0.195 -7.434 -5.712 1.00 97.25 200 GLU A CA 1
ATOM 1548 C C . GLU A 1 200 ? -0.988 -8.727 -5.595 1.00 97.25 200 GLU A C 1
ATOM 1550 O O . GLU A 1 200 ? -0.921 -9.543 -6.509 1.00 97.25 200 GLU A O 1
ATOM 1555 N N . MET A 1 201 ? -1.765 -8.892 -4.518 1.00 97.12 201 MET A N 1
ATOM 1556 C CA . MET A 1 201 ? -2.643 -10.054 -4.348 1.00 97.12 201 MET A CA 1
ATOM 1557 C C . MET A 1 201 ? -3.617 -10.153 -5.520 1.00 97.12 201 MET A C 1
ATOM 1559 O O . MET A 1 201 ? -3.672 -11.181 -6.185 1.00 97.12 201 MET A O 1
ATOM 1563 N N . ALA A 1 202 ? -4.279 -9.045 -5.869 1.00 95.44 202 ALA A N 1
ATOM 1564 C CA . ALA A 1 202 ? -5.203 -9.007 -6.998 1.00 95.44 202 ALA A CA 1
ATOM 1565 C C . ALA A 1 202 ? -4.530 -9.341 -8.345 1.00 95.44 202 ALA A C 1
ATOM 1567 O O . ALA A 1 202 ? -5.152 -9.965 -9.203 1.00 95.44 202 ALA A O 1
ATOM 1568 N N . VAL A 1 203 ? -3.272 -8.939 -8.556 1.00 96.75 203 VAL A N 1
ATOM 1569 C CA . VAL A 1 203 ? -2.491 -9.298 -9.753 1.00 96.75 203 VAL A CA 1
ATOM 1570 C C . VAL A 1 203 ? -2.121 -10.781 -9.753 1.00 96.75 203 VAL A C 1
ATOM 1572 O O . VAL A 1 203 ? -2.295 -11.440 -10.776 1.00 96.75 203 VAL A O 1
ATOM 1575 N N . ILE A 1 204 ? -1.618 -11.311 -8.637 1.00 97.56 204 ILE A N 1
ATOM 1576 C CA . ILE A 1 204 ? -1.231 -12.721 -8.510 1.00 97.56 204 ILE A CA 1
ATOM 1577 C C . ILE A 1 204 ? -2.448 -13.625 -8.707 1.00 97.56 204 ILE A C 1
ATOM 1579 O O . ILE A 1 204 ? -2.381 -14.549 -9.516 1.00 97.56 204 ILE A O 1
ATOM 1583 N N . ASP A 1 205 ? -3.571 -13.323 -8.060 1.00 94.81 205 ASP A N 1
ATOM 1584 C CA . ASP A 1 205 ? -4.814 -14.083 -8.202 1.00 94.81 205 ASP A CA 1
ATOM 1585 C C . ASP A 1 205 ? -5.348 -14.020 -9.633 1.00 94.81 205 ASP A C 1
ATOM 1587 O O . ASP A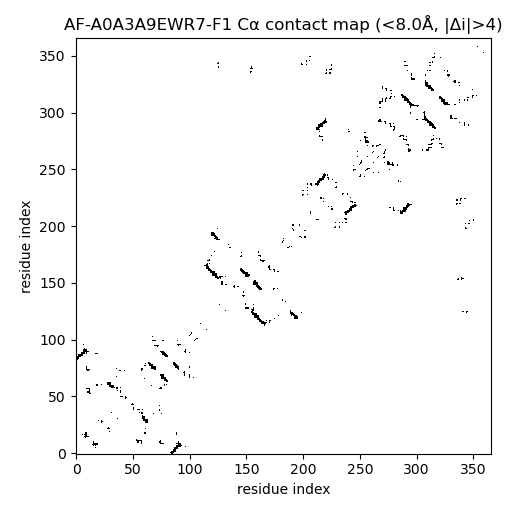 1 205 ? -5.767 -15.036 -10.189 1.00 94.81 205 ASP A O 1
ATOM 1591 N N . LEU A 1 206 ? -5.277 -12.849 -10.277 1.00 94.75 206 LEU A N 1
ATOM 1592 C CA . LEU A 1 206 ? -5.653 -12.703 -11.681 1.00 94.75 206 LEU A CA 1
ATOM 1593 C C . LEU A 1 206 ? -4.797 -13.596 -12.590 1.00 94.75 206 LEU A C 1
ATOM 1595 O O . LEU A 1 206 ? -5.338 -14.240 -13.487 1.00 94.75 206 LEU A O 1
ATOM 1599 N N . LEU A 1 207 ? -3.483 -13.663 -12.369 1.00 96.38 207 LEU A N 1
ATOM 1600 C CA . LEU A 1 207 ? -2.592 -14.534 -13.141 1.00 96.38 207 LEU A CA 1
ATOM 1601 C C . LEU A 1 207 ? -2.877 -16.017 -12.861 1.00 96.38 207 LEU A C 1
ATOM 1603 O O . LEU A 1 207 ? -3.008 -16.789 -13.810 1.00 96.38 207 LEU A O 1
ATOM 1607 N N . LYS A 1 208 ? -3.051 -16.406 -11.590 1.00 94.50 208 LYS A N 1
ATOM 1608 C CA . LYS A 1 208 ? -3.358 -17.788 -11.175 1.00 94.50 208 LYS A CA 1
ATOM 1609 C C . LYS A 1 208 ? -4.654 -18.292 -11.794 1.00 94.50 208 LYS A C 1
ATOM 1611 O O . LYS A 1 208 ? -4.666 -19.351 -12.418 1.00 94.50 208 LYS A O 1
ATOM 1616 N N . ASN A 1 209 ? -5.726 -17.510 -11.677 1.00 93.25 209 ASN A N 1
ATOM 1617 C CA . ASN A 1 209 ? -7.049 -17.871 -12.188 1.00 93.25 209 ASN A CA 1
ATOM 1618 C C . ASN A 1 209 ? -7.064 -18.040 -13.712 1.00 93.25 209 ASN A C 1
ATOM 1620 O O . ASN A 1 209 ? -7.869 -18.804 -14.235 1.00 93.25 209 ASN A O 1
ATOM 1624 N N . ASN A 1 210 ? -6.148 -17.372 -14.417 1.00 93.06 210 ASN A N 1
ATOM 1625 C CA . ASN A 1 210 ? -5.982 -17.493 -15.863 1.00 93.06 210 ASN A CA 1
ATOM 1626 C C . ASN A 1 210 ? -4.813 -18.409 -16.270 1.00 93.06 210 ASN A C 1
ATOM 1628 O O . ASN A 1 210 ? -4.478 -18.472 -17.448 1.00 93.06 210 ASN A O 1
ATOM 1632 N N . ARG A 1 211 ? -4.194 -19.126 -15.319 1.00 94.31 211 ARG A N 1
ATOM 1633 C CA . ARG A 1 211 ? -3.056 -20.042 -15.539 1.00 94.31 211 ARG A CA 1
ATOM 1634 C C . ARG A 1 211 ? -1.879 -19.397 -16.284 1.00 94.31 211 ARG A C 1
ATOM 1636 O O . ARG A 1 211 ? -1.214 -20.053 -17.077 1.00 94.31 211 ARG A O 1
ATOM 1643 N N . LEU A 1 212 ? -1.628 -18.117 -16.017 1.00 96.75 212 LEU A N 1
ATOM 1644 C CA . LEU A 1 212 ? -0.555 -17.346 -16.640 1.00 96.75 212 LEU A CA 1
ATOM 1645 C C . LEU A 1 212 ? 0.703 -17.340 -15.781 1.00 96.75 212 LEU A C 1
ATOM 1647 O O . LEU A 1 212 ? 0.654 -17.159 -14.564 1.00 96.75 212 LEU A O 1
ATOM 1651 N N . THR A 1 213 ? 1.841 -17.414 -16.450 1.00 98.44 213 THR A N 1
ATOM 1652 C CA . THR A 1 213 ? 3.163 -17.206 -15.866 1.00 98.44 213 THR A CA 1
ATOM 1653 C C . THR A 1 213 ? 3.691 -15.803 -16.161 1.00 98.44 213 THR A C 1
ATOM 1655 O O . THR A 1 213 ? 3.418 -15.211 -17.207 1.00 98.44 213 THR A O 1
ATOM 1658 N N . LEU A 1 214 ? 4.449 -15.245 -15.218 1.00 98.69 214 LEU A N 1
ATOM 1659 C CA . LEU A 1 214 ? 4.965 -13.881 -15.256 1.00 98.69 214 LEU A CA 1
ATOM 1660 C C . LEU A 1 214 ? 6.488 -13.858 -15.135 1.00 98.69 214 LEU A C 1
ATOM 1662 O O . LEU A 1 214 ? 7.071 -14.415 -14.203 1.00 98.69 214 LEU A O 1
ATOM 1666 N N . THR A 1 215 ? 7.113 -13.085 -16.018 1.00 98.69 215 THR A N 1
ATOM 1667 C CA . THR A 1 215 ? 8.493 -12.617 -15.879 1.00 98.69 215 THR A CA 1
ATOM 1668 C C . THR A 1 215 ? 8.538 -11.102 -15.712 1.00 98.69 215 THR A C 1
ATOM 1670 O O . THR A 1 215 ? 7.830 -10.356 -16.388 1.00 98.69 215 THR A O 1
ATOM 1673 N N . ILE A 1 216 ? 9.419 -10.616 -14.847 1.00 98.81 216 ILE A N 1
ATOM 1674 C CA . ILE A 1 216 ? 9.617 -9.186 -14.608 1.00 98.81 216 ILE A CA 1
ATOM 1675 C C . ILE A 1 216 ? 10.983 -8.763 -15.161 1.00 98.81 216 ILE A C 1
ATOM 1677 O O . ILE A 1 216 ? 11.992 -9.383 -14.846 1.00 98.81 216 ILE A O 1
ATOM 1681 N N . ALA A 1 217 ? 11.038 -7.698 -15.962 1.00 98.69 217 ALA A N 1
ATOM 1682 C CA . ALA A 1 217 ? 12.270 -7.132 -16.517 1.00 98.69 217 ALA A CA 1
ATOM 1683 C C . ALA A 1 217 ? 12.484 -5.687 -16.035 1.00 98.69 217 ALA A C 1
ATOM 1685 O O . ALA A 1 217 ? 11.944 -4.728 -16.585 1.00 98.69 217 ALA A O 1
ATOM 1686 N N . GLU A 1 218 ? 13.302 -5.497 -15.007 1.00 98.75 218 GLU A N 1
ATOM 1687 C CA . GLU A 1 218 ? 13.456 -4.206 -14.336 1.00 98.75 218 GLU A CA 1
ATOM 1688 C C . GLU A 1 218 ? 14.730 -3.472 -14.752 1.00 98.75 218 GLU A C 1
ATOM 1690 O O . GLU A 1 218 ? 15.791 -4.069 -14.936 1.00 98.75 218 GLU A O 1
ATOM 1695 N N . SER A 1 219 ? 14.647 -2.145 -14.828 1.00 98.38 219 SER A N 1
ATOM 1696 C CA . SER A 1 219 ? 15.821 -1.270 -14.859 1.00 98.38 219 SER A CA 1
ATOM 1697 C C . SER A 1 219 ? 15.731 -0.238 -13.740 1.00 98.38 219 SER A C 1
ATOM 1699 O O . SER A 1 219 ? 16.333 -0.427 -12.689 1.00 98.38 219 SER A O 1
ATOM 1701 N N . CYS A 1 220 ? 14.967 0.843 -13.919 1.00 98.00 220 CYS A N 1
ATOM 1702 C CA . CYS A 1 220 ? 14.932 1.945 -12.950 1.00 98.00 220 CYS A CA 1
ATOM 1703 C C . CYS A 1 220 ? 14.295 1.563 -11.605 1.00 98.00 220 CYS A C 1
ATOM 1705 O O . CYS A 1 220 ? 14.669 2.130 -10.583 1.00 98.00 220 CYS A O 1
ATOM 1707 N N . THR A 1 221 ? 13.377 0.593 -11.581 1.00 98.44 221 THR A N 1
ATOM 1708 C CA . THR A 1 221 ? 12.747 0.085 -10.350 1.00 98.44 221 THR A CA 1
ATOM 1709 C C . THR A 1 221 ? 13.690 -0.821 -9.553 1.00 98.44 221 THR A C 1
ATOM 1711 O O . THR A 1 221 ? 13.649 -0.811 -8.326 1.00 98.44 221 THR A O 1
ATOM 1714 N N . GLY A 1 222 ? 14.638 -1.495 -10.211 1.00 97.81 222 GLY A N 1
ATOM 1715 C CA . GLY A 1 222 ? 15.756 -2.171 -9.548 1.00 97.81 222 GLY A CA 1
ATOM 1716 C C . GLY A 1 222 ? 15.363 -3.341 -8.641 1.00 97.81 222 GLY A C 1
ATOM 1717 O O . GLY A 1 222 ? 15.989 -3.517 -7.604 1.00 97.81 222 GLY A O 1
ATOM 1718 N N . GLY A 1 223 ? 14.329 -4.103 -8.997 1.00 98.38 223 GLY A N 1
ATOM 1719 C CA . GLY A 1 223 ? 13.859 -5.262 -8.228 1.00 98.38 223 GLY A CA 1
ATOM 1720 C C . GLY A 1 223 ? 12.615 -4.986 -7.376 1.00 98.38 223 GLY A C 1
ATOM 1721 O O . GLY A 1 223 ? 12.123 -5.880 -6.695 1.00 98.38 223 GLY A O 1
ATOM 1722 N N . MET A 1 224 ? 12.093 -3.757 -7.385 1.00 98.56 224 MET A N 1
ATOM 1723 C CA . MET A 1 224 ? 10.925 -3.383 -6.581 1.00 98.56 224 MET A CA 1
ATOM 1724 C C . MET A 1 224 ? 9.629 -4.039 -7.056 1.00 98.56 224 MET A C 1
ATOM 1726 O O . MET A 1 224 ? 8.756 -4.303 -6.232 1.00 98.56 224 MET A O 1
ATOM 1730 N N . ILE A 1 225 ? 9.482 -4.308 -8.357 1.00 98.69 225 ILE A N 1
ATOM 1731 C CA . ILE A 1 225 ? 8.267 -4.952 -8.874 1.00 98.69 225 ILE A CA 1
ATOM 1732 C C . ILE A 1 225 ? 8.239 -6.405 -8.425 1.00 98.69 225 ILE A C 1
ATOM 1734 O O . ILE A 1 225 ? 7.245 -6.837 -7.840 1.00 98.69 225 ILE A O 1
ATOM 1738 N N . VAL A 1 226 ? 9.332 -7.143 -8.649 1.00 98.50 226 VAL A N 1
ATOM 1739 C CA . VAL A 1 226 ? 9.410 -8.535 -8.198 1.00 98.50 226 VAL A CA 1
ATOM 1740 C C . VAL A 1 226 ? 9.318 -8.618 -6.675 1.00 98.50 226 VAL A C 1
ATOM 1742 O O . VAL A 1 226 ? 8.544 -9.427 -6.181 1.00 98.50 226 VAL A O 1
ATOM 1745 N N . SER A 1 227 ? 9.994 -7.733 -5.931 1.00 98.25 227 SER A N 1
ATOM 1746 C CA . SER A 1 227 ? 9.955 -7.715 -4.462 1.00 98.25 227 SER A CA 1
ATOM 1747 C C . SER A 1 227 ? 8.540 -7.530 -3.908 1.00 98.25 227 SER A C 1
ATOM 1749 O O . SER A 1 227 ? 8.163 -8.237 -2.979 1.00 98.25 227 SER A O 1
ATOM 1751 N N . ARG A 1 228 ? 7.732 -6.634 -4.493 1.00 97.50 228 ARG A N 1
ATOM 1752 C CA . ARG A 1 228 ? 6.326 -6.465 -4.088 1.00 97.50 228 ARG A CA 1
ATOM 1753 C C . ARG A 1 228 ? 5.508 -7.729 -4.351 1.00 97.50 228 ARG A C 1
ATOM 1755 O O . ARG A 1 228 ? 4.768 -8.163 -3.475 1.00 97.50 228 ARG A O 1
ATOM 1762 N N . LEU A 1 229 ? 5.657 -8.331 -5.532 1.00 98.38 229 LEU A N 1
ATOM 1763 C CA . LEU A 1 229 ? 4.877 -9.507 -5.928 1.00 98.38 229 LEU A CA 1
ATOM 1764 C C . LEU A 1 229 ? 5.210 -10.754 -5.100 1.00 98.38 229 LEU A C 1
ATOM 1766 O O . LEU A 1 229 ? 4.295 -11.475 -4.718 1.00 98.38 229 LEU A O 1
ATOM 1770 N N . ILE A 1 230 ? 6.486 -11.006 -4.791 1.00 97.12 230 ILE A N 1
ATOM 1771 C CA . ILE A 1 230 ? 6.890 -12.216 -4.050 1.00 97.12 230 ILE A CA 1
ATOM 1772 C C . ILE A 1 230 ? 6.509 -12.192 -2.564 1.00 97.12 230 ILE A C 1
ATOM 1774 O O . ILE A 1 230 ? 6.556 -13.234 -1.919 1.00 97.12 230 ILE A O 1
ATOM 1778 N N . ASN A 1 231 ? 6.102 -11.038 -2.024 1.00 96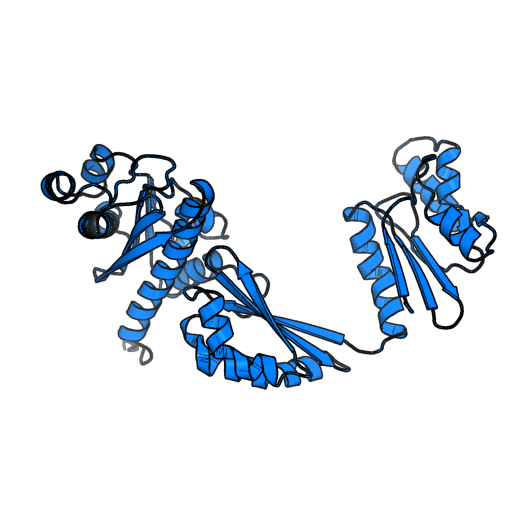.94 231 ASN A N 1
ATOM 1779 C CA . ASN A 1 231 ? 5.536 -10.957 -0.674 1.00 96.94 231 ASN A CA 1
ATOM 1780 C C . ASN A 1 231 ? 4.133 -11.586 -0.589 1.00 96.94 231 ASN A C 1
ATOM 1782 O O . ASN A 1 231 ? 3.632 -11.820 0.509 1.00 96.94 231 ASN A O 1
ATOM 1786 N N . VAL A 1 232 ? 3.485 -11.852 -1.728 1.00 97.50 232 VAL A N 1
ATOM 1787 C CA . VAL A 1 232 ? 2.185 -12.526 -1.780 1.00 97.50 232 VAL A CA 1
ATOM 1788 C C . VAL A 1 232 ? 2.380 -14.035 -1.649 1.00 97.50 232 VAL A C 1
ATOM 1790 O O . VAL A 1 232 ? 3.149 -14.650 -2.390 1.00 97.50 232 VAL A O 1
ATOM 1793 N N . GLN A 1 233 ? 1.636 -14.658 -0.735 1.00 95.69 233 GLN A N 1
ATOM 1794 C CA . GLN A 1 233 ? 1.666 -16.108 -0.561 1.00 95.69 233 GLN A CA 1
ATOM 1795 C C . GLN A 1 233 ? 1.315 -16.838 -1.870 1.00 95.69 233 GLN A C 1
ATOM 1797 O O . GLN A 1 233 ? 0.330 -16.538 -2.544 1.00 95.69 233 GLN A O 1
ATOM 1802 N N . GLY A 1 234 ? 2.140 -17.822 -2.238 1.00 93.62 234 GLY A N 1
ATOM 1803 C CA . GLY A 1 234 ? 1.977 -18.587 -3.475 1.00 93.62 234 GLY A CA 1
ATOM 1804 C C . GLY A 1 234 ? 2.312 -17.804 -4.752 1.00 93.62 234 GLY A C 1
ATOM 1805 O O . GLY A 1 234 ? 1.933 -18.237 -5.837 1.00 93.62 234 GLY A O 1
ATOM 1806 N N . ALA A 1 235 ? 3.017 -16.671 -4.670 1.00 97.31 235 ALA A N 1
ATOM 1807 C CA . ALA A 1 235 ? 3.520 -15.975 -5.858 1.00 97.31 235 ALA A CA 1
ATOM 1808 C C . ALA A 1 235 ? 4.404 -16.871 -6.749 1.00 97.31 235 ALA A C 1
ATOM 1810 O O . ALA A 1 235 ? 4.433 -16.676 -7.962 1.00 97.31 235 ALA A O 1
ATOM 1811 N N . SER A 1 236 ? 5.060 -17.886 -6.173 1.00 96.94 236 SER A N 1
ATOM 1812 C CA . SER A 1 236 ? 5.861 -18.899 -6.879 1.00 96.94 236 SER A CA 1
ATOM 1813 C C . SER A 1 236 ? 5.096 -19.691 -7.942 1.00 96.94 236 SER A C 1
ATOM 1815 O O . SER A 1 236 ? 5.714 -20.238 -8.854 1.00 96.94 236 SER A O 1
ATOM 1817 N N . ASP A 1 237 ? 3.764 -19.754 -7.852 1.00 96.75 237 ASP A N 1
ATOM 1818 C CA . ASP A 1 237 ? 2.942 -20.488 -8.820 1.00 96.75 237 ASP A CA 1
ATOM 1819 C C . ASP A 1 237 ? 2.924 -19.788 -10.189 1.00 96.75 237 ASP A C 1
ATOM 1821 O O . ASP A 1 237 ? 2.768 -20.438 -11.224 1.00 96.75 237 ASP A O 1
ATOM 1825 N N . VAL A 1 238 ? 3.100 -18.459 -10.195 1.00 97.56 238 VAL A N 1
ATOM 1826 C CA . VAL A 1 238 ? 2.972 -17.609 -11.390 1.00 97.56 238 VAL A CA 1
ATOM 1827 C C . VAL A 1 238 ? 4.243 -16.831 -11.709 1.00 97.56 238 VAL A C 1
ATOM 1829 O O . VAL A 1 238 ? 4.612 -16.734 -12.876 1.00 97.56 238 VAL A O 1
ATOM 1832 N N . VAL A 1 239 ? 4.945 -16.287 -10.713 1.00 98.31 239 VAL A N 1
ATOM 1833 C CA . VAL A 1 239 ? 6.179 -15.519 -10.916 1.00 98.31 239 VAL A CA 1
ATOM 1834 C C . VAL A 1 239 ? 7.330 -16.487 -11.157 1.00 98.31 239 VAL A C 1
ATOM 1836 O O . VAL A 1 239 ? 7.766 -17.182 -10.243 1.00 98.31 239 VAL A O 1
ATOM 1839 N N . ARG A 1 240 ? 7.835 -16.527 -12.391 1.00 96.38 240 ARG A N 1
ATOM 1840 C CA . ARG A 1 240 ? 8.923 -17.432 -12.787 1.00 96.38 240 ARG A CA 1
ATOM 1841 C C . ARG A 1 240 ? 10.289 -16.807 -12.598 1.00 96.38 240 ARG A C 1
ATOM 1843 O O . ARG A 1 240 ? 11.182 -17.428 -12.037 1.00 96.38 240 ARG A O 1
ATOM 1850 N N . GLU A 1 241 ? 10.449 -15.576 -13.074 1.00 96.81 241 GLU A N 1
ATOM 1851 C CA . GLU A 1 241 ? 11.761 -14.942 -13.160 1.00 96.81 241 GLU A CA 1
ATOM 1852 C C . GLU A 1 241 ? 11.680 -13.427 -12.961 1.00 96.81 241 GLU 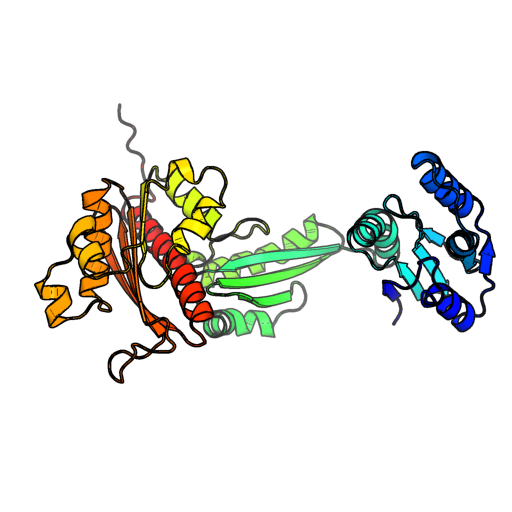A C 1
ATOM 1854 O O . GLU A 1 241 ? 10.755 -12.764 -13.439 1.00 96.81 241 GLU A O 1
ATOM 1859 N N . GLY A 1 242 ? 12.694 -12.871 -12.297 1.00 97.62 242 GLY A N 1
ATOM 1860 C CA . GLY A 1 242 ? 12.932 -11.435 -12.180 1.00 97.62 242 GLY A CA 1
ATOM 1861 C C . GLY A 1 242 ? 14.318 -11.079 -12.714 1.00 97.62 242 GLY A C 1
ATOM 1862 O O . GLY A 1 242 ? 15.331 -11.543 -12.197 1.00 97.62 242 GLY A O 1
ATOM 1863 N N . LEU A 1 243 ? 14.374 -10.240 -13.745 1.00 98.06 243 LEU A N 1
ATOM 1864 C CA . LEU A 1 243 ? 15.594 -9.835 -14.437 1.00 98.06 243 LEU A CA 1
ATOM 1865 C C . LEU A 1 243 ? 15.860 -8.349 -14.203 1.00 98.06 243 LEU A C 1
ATOM 1867 O O . LEU A 1 243 ? 15.240 -7.490 -14.830 1.00 98.06 243 LEU A O 1
ATOM 1871 N N . VAL A 1 244 ? 16.834 -8.020 -13.355 1.00 98.50 244 VAL A N 1
ATOM 1872 C CA . VAL A 1 244 ? 17.303 -6.634 -13.202 1.00 98.50 244 VAL A CA 1
ATOM 1873 C C . VAL A 1 244 ? 18.361 -6.336 -14.271 1.00 98.50 244 VAL A C 1
ATOM 1875 O O . VAL A 1 244 ? 19.554 -6.590 -14.110 1.00 98.50 244 VAL A O 1
ATOM 1878 N N . THR A 1 245 ? 17.929 -5.775 -15.399 1.00 97.94 245 THR A N 1
ATOM 1879 C CA . THR A 1 245 ? 18.777 -5.445 -16.558 1.00 97.94 245 THR A CA 1
ATOM 1880 C C . THR A 1 245 ? 19.252 -3.992 -16.526 1.00 97.94 245 THR A C 1
ATOM 1882 O O . THR A 1 245 ? 19.033 -3.204 -17.449 1.00 97.94 245 THR A O 1
ATOM 1885 N N . TYR A 1 246 ? 19.942 -3.620 -15.446 1.00 97.06 246 TYR A N 1
ATOM 1886 C CA . TYR A 1 246 ? 20.319 -2.227 -15.170 1.00 97.06 246 TYR A CA 1
ATOM 1887 C C . TYR A 1 246 ? 21.223 -1.607 -16.254 1.00 97.06 246 TYR A C 1
ATOM 1889 O O . TYR A 1 246 ? 21.074 -0.435 -16.594 1.00 97.06 246 TYR A O 1
ATOM 1897 N N . SER A 1 247 ? 22.105 -2.398 -16.880 1.00 97.50 247 SER A N 1
ATOM 1898 C CA . SER A 1 247 ? 23.005 -1.928 -17.943 1.00 97.50 247 SER A CA 1
ATOM 1899 C C . SER A 1 247 ? 22.481 -2.203 -19.357 1.00 97.50 247 SER A C 1
ATOM 1901 O O . SER A 1 247 ? 21.772 -3.180 -19.607 1.00 97.50 247 SER A O 1
ATOM 1903 N N . ASN A 1 248 ? 22.912 -1.393 -20.331 1.00 97.88 248 ASN A N 1
ATOM 1904 C CA . ASN A 1 248 ? 22.639 -1.636 -21.755 1.00 97.88 248 ASN A CA 1
ATOM 1905 C C . ASN A 1 248 ? 23.146 -3.011 -22.217 1.00 97.88 248 ASN A C 1
ATOM 1907 O O . ASN A 1 248 ? 22.475 -3.691 -22.989 1.00 97.88 248 ASN A O 1
ATOM 1911 N N . LYS A 1 249 ? 24.303 -3.458 -21.710 1.00 98.19 249 LYS A N 1
ATOM 1912 C CA . LYS A 1 249 ? 24.840 -4.799 -21.987 1.00 98.19 249 LYS A CA 1
ATOM 1913 C C . LYS A 1 249 ? 23.887 -5.893 -21.494 1.00 98.19 249 LYS A C 1
ATOM 1915 O O . LYS A 1 249 ? 23.644 -6.840 -22.236 1.00 98.19 249 LYS A O 1
ATOM 1920 N N . ALA A 1 250 ? 23.319 -5.744 -20.296 1.00 98.00 250 ALA A N 1
ATOM 1921 C CA . ALA A 1 250 ? 22.349 -6.691 -19.748 1.00 98.00 250 ALA A CA 1
ATOM 1922 C C . ALA A 1 250 ? 21.040 -6.709 -20.554 1.00 98.00 250 ALA A C 1
ATOM 1924 O O . ALA A 1 250 ? 20.583 -7.788 -20.922 1.00 98.00 250 ALA A O 1
ATOM 1925 N N . LYS A 1 251 ? 20.492 -5.537 -20.915 1.00 98.50 251 LYS A N 1
ATOM 1926 C CA . LYS A 1 251 ? 19.299 -5.426 -21.780 1.00 98.50 251 LYS A CA 1
ATOM 1927 C C . LYS A 1 251 ? 19.486 -6.166 -23.107 1.00 98.50 251 LYS A C 1
ATOM 1929 O O . LYS A 1 251 ? 18.611 -6.908 -23.537 1.00 98.50 251 LYS A O 1
ATOM 1934 N N . ARG A 1 252 ? 20.655 -6.014 -23.736 1.00 98.31 252 ARG A N 1
ATOM 1935 C CA . ARG A 1 252 ? 20.992 -6.731 -24.976 1.00 98.31 252 ARG A CA 1
ATOM 1936 C C . ARG A 1 252 ? 21.137 -8.236 -24.763 1.00 98.31 252 ARG A C 1
ATOM 1938 O O . ARG A 1 252 ? 20.596 -9.005 -25.544 1.00 98.31 252 ARG A O 1
ATOM 1945 N N . LYS A 1 253 ? 21.896 -8.642 -23.740 1.00 97.81 253 LYS A N 1
ATOM 1946 C CA . LYS A 1 253 ? 22.248 -10.049 -23.500 1.00 97.81 253 LYS A CA 1
ATOM 1947 C C . LYS A 1 253 ? 21.030 -10.891 -23.122 1.00 97.81 253 LYS A C 1
ATOM 1949 O O . LYS A 1 253 ? 20.880 -11.978 -23.658 1.00 97.81 253 LYS A O 1
ATOM 1954 N N . TYR A 1 254 ? 20.200 -10.398 -22.205 1.00 97.00 254 TYR A N 1
ATOM 1955 C CA . TYR A 1 254 ? 19.129 -11.195 -21.598 1.00 97.00 254 TYR A CA 1
ATOM 1956 C C . TYR A 1 254 ? 17.748 -10.920 -22.194 1.00 97.00 254 TYR A C 1
ATOM 1958 O O . TYR A 1 254 ? 16.893 -11.790 -22.158 1.00 97.00 254 TYR A O 1
ATOM 1966 N N . LEU A 1 255 ? 17.523 -9.729 -22.761 1.00 98.00 255 LEU A N 1
ATOM 1967 C CA . LEU A 1 255 ? 16.218 -9.338 -23.312 1.00 98.00 255 LEU A CA 1
ATOM 1968 C C . LEU A 1 255 ? 16.268 -9.073 -24.822 1.00 98.00 255 LEU A C 1
ATOM 1970 O O . LEU A 1 255 ? 15.302 -8.582 -25.394 1.00 98.00 255 LEU A O 1
ATOM 1974 N N . GLY A 1 256 ? 17.397 -9.331 -25.488 1.00 97.81 256 GLY A N 1
ATOM 1975 C CA . GLY A 1 256 ? 17.506 -9.175 -26.941 1.00 97.81 256 GLY A CA 1
ATOM 1976 C C . GLY A 1 256 ? 17.270 -7.749 -27.456 1.00 97.81 256 GLY A C 1
ATOM 1977 O O . GLY A 1 256 ? 17.011 -7.573 -28.648 1.00 97.81 256 GLY A O 1
ATOM 1978 N N . VAL A 1 257 ? 17.361 -6.727 -26.592 1.00 98.56 257 VAL A N 1
ATOM 1979 C CA . VAL A 1 257 ? 17.217 -5.322 -27.004 1.00 98.56 257 VAL A CA 1
ATOM 1980 C C . VAL A 1 257 ? 18.261 -5.015 -28.077 1.00 98.56 257 VAL A C 1
ATOM 1982 O O . VAL A 1 257 ? 19.442 -5.352 -27.938 1.00 98.56 257 VAL A O 1
ATOM 1985 N N . LYS A 1 258 ? 17.856 -4.389 -29.179 1.00 98.56 258 LYS A N 1
ATOM 1986 C CA . LYS A 1 258 ? 18.735 -4.177 -30.331 1.00 98.56 258 LYS A CA 1
ATOM 1987 C C . LYS A 1 258 ? 19.775 -3.108 -30.015 1.00 98.56 258 LYS A C 1
ATOM 1989 O O . LYS A 1 258 ? 19.473 -2.047 -29.467 1.00 98.56 258 LYS A O 1
ATOM 1994 N N . LYS A 1 259 ? 21.016 -3.332 -30.467 1.00 98.19 259 LYS A N 1
ATOM 1995 C CA . LYS A 1 259 ? 22.089 -2.318 -30.395 1.00 98.19 259 LYS A CA 1
ATOM 1996 C C . LYS A 1 259 ? 21.660 -1.009 -31.076 1.00 98.19 259 LYS A C 1
ATOM 1998 O O . LYS A 1 259 ? 21.912 0.061 -30.537 1.00 98.19 259 LYS A O 1
ATOM 2003 N N . GLY A 1 260 ? 20.979 -1.110 -32.222 1.00 98.31 260 GLY A N 1
ATOM 2004 C CA . GLY A 1 260 ? 20.461 0.044 -32.961 1.00 98.31 260 GLY A CA 1
ATOM 2005 C C . GLY A 1 260 ? 19.399 0.837 -32.193 1.00 98.31 260 GLY A C 1
ATOM 2006 O O . GLY A 1 260 ? 19.443 2.062 -32.218 1.00 98.31 260 GLY A O 1
ATOM 2007 N N . THR A 1 261 ? 18.501 0.163 -31.466 1.00 98.38 261 THR A N 1
ATOM 2008 C CA . THR A 1 261 ? 17.484 0.813 -30.622 1.00 98.38 261 THR A CA 1
ATOM 2009 C C . THR A 1 261 ? 18.147 1.608 -29.502 1.00 98.38 261 THR A C 1
ATOM 2011 O O . THR A 1 261 ? 17.890 2.799 -29.358 1.00 98.38 261 THR A O 1
ATOM 2014 N N . LEU A 1 262 ? 19.094 1.003 -28.779 1.00 98.00 262 LEU A N 1
ATOM 2015 C CA . LEU A 1 262 ? 19.824 1.695 -27.712 1.00 98.00 262 LEU A CA 1
ATOM 2016 C C . LEU A 1 262 ? 20.660 2.874 -28.224 1.00 98.00 262 LEU A C 1
ATOM 2018 O O . LEU A 1 262 ? 20.730 3.889 -27.542 1.00 98.00 262 LEU A O 1
ATOM 2022 N N . ALA A 1 263 ? 21.269 2.759 -29.407 1.00 97.44 263 ALA A N 1
ATOM 2023 C CA . ALA A 1 263 ? 22.067 3.836 -29.993 1.00 97.44 263 ALA A CA 1
ATOM 2024 C C . ALA A 1 263 ? 21.207 5.012 -30.488 1.00 97.44 263 ALA A C 1
ATOM 2026 O O . ALA A 1 263 ? 21.562 6.159 -30.254 1.00 97.44 263 ALA A O 1
ATOM 2027 N N . LYS A 1 264 ? 20.080 4.735 -31.160 1.00 97.44 264 LYS A N 1
ATOM 2028 C CA . LYS A 1 264 ? 19.236 5.769 -31.786 1.00 97.44 264 LYS A CA 1
ATOM 2029 C C . LYS A 1 264 ? 18.205 6.369 -30.835 1.00 97.44 264 LYS A C 1
ATOM 2031 O O . LYS A 1 264 ? 17.898 7.549 -30.926 1.00 97.44 264 LYS A O 1
ATOM 2036 N N . LYS A 1 265 ? 17.615 5.543 -29.971 1.00 97.56 265 LYS A N 1
ATOM 2037 C CA . LYS A 1 265 ? 16.490 5.917 -29.100 1.00 97.56 265 LYS A CA 1
ATOM 2038 C C . LYS A 1 265 ? 16.897 6.027 -27.637 1.00 97.56 265 LYS A C 1
ATOM 2040 O O . LYS A 1 265 ? 16.183 6.658 -26.863 1.00 97.56 265 LYS A O 1
ATOM 2045 N N . GLY A 1 266 ? 18.036 5.455 -27.245 1.00 97.31 266 GLY A N 1
ATOM 2046 C CA . GLY A 1 266 ? 18.486 5.407 -25.856 1.00 97.31 266 GLY A CA 1
ATOM 2047 C C . GLY A 1 266 ? 17.725 4.381 -25.014 1.00 97.31 266 GLY A C 1
ATOM 2048 O O . GLY A 1 266 ? 16.646 3.917 -25.382 1.00 97.31 266 GLY A O 1
ATOM 2049 N N . ALA A 1 267 ? 18.280 4.054 -23.843 1.00 97.12 267 ALA A N 1
ATOM 2050 C CA . ALA A 1 267 ? 17.714 3.058 -22.928 1.00 97.12 267 ALA A CA 1
ATOM 2051 C C . ALA A 1 267 ? 16.333 3.443 -22.377 1.00 97.12 267 ALA A C 1
ATOM 2053 O O . ALA A 1 267 ? 15.551 2.567 -22.018 1.00 97.12 267 ALA A O 1
ATOM 2054 N N . VAL A 1 268 ? 16.038 4.742 -22.301 1.00 98.19 268 VAL A N 1
ATOM 2055 C CA . VAL A 1 268 ? 14.753 5.279 -21.845 1.00 98.19 268 VAL A CA 1
ATOM 2056 C C . VAL A 1 268 ? 13.975 5.748 -23.069 1.00 98.19 268 VAL A C 1
ATOM 2058 O O . VAL A 1 268 ? 14.149 6.871 -23.551 1.00 98.19 268 VAL A O 1
ATOM 2061 N N . SER A 1 269 ? 13.195 4.824 -23.623 1.00 98.56 269 SER A N 1
ATOM 2062 C CA . SER A 1 269 ? 12.382 4.996 -24.827 1.00 98.56 269 SER A CA 1
ATOM 2063 C C . SER A 1 269 ? 11.262 3.959 -24.866 1.00 98.56 269 SER A C 1
ATOM 2065 O O . SER A 1 269 ? 11.362 2.898 -24.239 1.00 98.56 269 SER A O 1
ATOM 2067 N N . GLU A 1 270 ? 10.218 4.254 -25.636 1.00 98.69 270 GLU A N 1
ATOM 2068 C CA . GLU A 1 270 ? 9.119 3.324 -25.887 1.00 98.69 270 GLU A CA 1
ATOM 2069 C C . GLU A 1 270 ? 9.626 2.043 -26.562 1.00 98.69 270 GLU A C 1
ATOM 2071 O O . GLU A 1 270 ? 9.281 0.934 -26.150 1.00 98.69 270 GLU A O 1
ATOM 2076 N N . GLU A 1 271 ? 10.519 2.181 -27.545 1.00 98.75 271 GLU A N 1
ATOM 2077 C CA . GLU A 1 271 ? 11.088 1.065 -28.296 1.00 98.75 271 GLU A CA 1
ATOM 2078 C C . GLU A 1 271 ? 11.907 0.137 -27.398 1.00 98.75 271 GLU A C 1
ATOM 2080 O O . GLU A 1 271 ? 11.787 -1.084 -27.506 1.00 98.75 271 GLU A O 1
ATOM 2085 N N . THR A 1 272 ? 12.690 0.691 -26.465 1.00 98.75 272 THR A N 1
ATOM 2086 C CA . THR A 1 272 ? 13.438 -0.135 -25.506 1.00 98.75 272 THR A CA 1
ATOM 2087 C C . THR A 1 272 ? 12.496 -0.870 -24.559 1.00 98.75 272 THR A C 1
ATOM 2089 O O . THR A 1 272 ? 12.679 -2.066 -24.351 1.00 98.75 272 THR A O 1
ATOM 2092 N N . ALA A 1 273 ? 11.463 -0.213 -24.019 1.00 98.81 273 ALA A N 1
ATOM 2093 C CA . ALA A 1 273 ? 10.486 -0.876 -23.149 1.00 98.81 273 ALA A CA 1
ATOM 2094 C C . ALA A 1 273 ? 9.729 -2.003 -23.878 1.00 98.81 273 ALA A C 1
ATOM 2096 O O . ALA A 1 273 ? 9.546 -3.089 -23.322 1.00 98.81 273 ALA A O 1
ATOM 2097 N N . LYS A 1 274 ? 9.352 -1.780 -25.145 1.00 98.88 274 LYS A N 1
ATOM 2098 C CA . LYS A 1 274 ? 8.731 -2.786 -26.021 1.00 98.88 274 LYS A CA 1
ATOM 2099 C C . LYS A 1 274 ? 9.643 -3.988 -26.248 1.00 98.88 274 LYS A C 1
ATOM 2101 O O . LYS A 1 274 ? 9.202 -5.128 -26.110 1.00 98.88 274 LYS A O 1
ATOM 2106 N N . GLU A 1 275 ? 10.905 -3.747 -26.602 1.00 98.81 275 GLU A N 1
ATOM 2107 C CA . GLU A 1 275 ? 11.889 -4.811 -26.823 1.00 98.81 275 GLU A CA 1
ATOM 2108 C C . GLU A 1 275 ? 12.195 -5.576 -25.532 1.00 98.81 275 GLU A C 1
ATOM 2110 O O . GLU A 1 275 ? 12.261 -6.801 -25.573 1.00 98.81 275 GLU A O 1
ATOM 2115 N N . MET A 1 276 ? 12.285 -4.894 -24.384 1.00 98.75 276 MET A N 1
ATOM 2116 C CA . MET A 1 276 ? 12.459 -5.536 -23.077 1.00 98.75 276 MET A CA 1
ATOM 2117 C C . MET A 1 276 ? 11.296 -6.480 -22.741 1.00 98.75 276 MET A C 1
ATOM 2119 O O . MET A 1 276 ? 11.539 -7.631 -22.390 1.00 98.75 276 MET A O 1
ATOM 2123 N N . ALA A 1 277 ? 10.044 -6.032 -22.895 1.00 98.75 277 ALA A N 1
ATOM 2124 C CA . ALA A 1 277 ? 8.866 -6.864 -22.628 1.00 98.75 277 ALA A CA 1
ATOM 2125 C C . ALA A 1 277 ? 8.743 -8.044 -23.611 1.00 98.75 277 ALA A C 1
ATOM 2127 O O . ALA A 1 277 ? 8.366 -9.153 -23.228 1.00 98.75 277 ALA A O 1
ATOM 2128 N N . LYS A 1 278 ? 9.088 -7.833 -24.889 1.00 98.69 278 LYS A N 1
ATOM 2129 C CA . LYS A 1 278 ? 9.131 -8.906 -25.893 1.00 98.69 278 LYS A CA 1
ATOM 2130 C C . LYS A 1 278 ? 10.198 -9.949 -25.557 1.00 98.69 278 LYS A C 1
ATOM 2132 O O . LYS A 1 278 ? 9.920 -11.144 -25.594 1.00 98.69 278 LYS A O 1
ATOM 2137 N N . GLY A 1 279 ? 11.405 -9.485 -25.253 1.00 98.19 279 GLY A N 1
ATOM 2138 C CA . GLY A 1 279 ? 12.549 -10.326 -24.935 1.00 98.19 279 GLY A CA 1
ATOM 2139 C C . GLY A 1 279 ? 12.366 -11.129 -23.659 1.00 98.19 279 GLY A C 1
ATOM 2140 O O . GLY A 1 279 ? 12.761 -12.287 -23.635 1.00 98.19 279 GLY A O 1
ATOM 2141 N N . GLY A 1 280 ? 11.722 -10.546 -22.643 1.00 97.75 280 GLY A N 1
ATOM 2142 C CA . GLY A 1 280 ? 11.399 -11.237 -21.397 1.00 97.75 280 GLY A CA 1
ATOM 2143 C C . GLY A 1 280 ? 10.572 -12.497 -21.644 1.00 97.75 280 GLY A C 1
ATOM 2144 O O . GLY A 1 280 ? 11.037 -13.578 -21.316 1.00 97.75 280 GLY A O 1
ATOM 2145 N N . VAL A 1 281 ? 9.419 -12.374 -22.317 1.00 97.94 281 VAL A N 1
ATOM 2146 C CA . VAL A 1 281 ? 8.583 -13.531 -22.715 1.00 97.94 281 VAL A CA 1
ATOM 2147 C C . VAL A 1 281 ? 9.374 -14.547 -23.542 1.00 97.94 281 VAL A C 1
ATOM 2149 O O . VAL A 1 281 ? 9.304 -15.745 -23.288 1.00 97.94 281 VAL A O 1
ATOM 2152 N N . PHE A 1 282 ? 10.146 -14.083 -24.529 1.00 96.38 282 PHE A N 1
ATOM 2153 C CA . PHE A 1 282 ? 10.899 -14.979 -25.408 1.00 96.38 282 PHE A CA 1
ATOM 2154 C C . PHE A 1 282 ? 11.964 -15.792 -24.657 1.00 96.38 282 PHE A C 1
ATOM 2156 O O . PHE A 1 282 ? 12.121 -16.982 -24.919 1.00 96.38 282 PHE A O 1
ATOM 2163 N N . PHE A 1 283 ? 12.700 -15.157 -23.744 1.00 94.44 283 PHE A N 1
ATOM 2164 C CA . PHE A 1 283 ? 13.818 -15.779 -23.038 1.00 94.44 283 PHE A CA 1
ATOM 2165 C C . PHE A 1 283 ? 13.348 -16.766 -21.966 1.00 94.44 283 PHE A C 1
ATOM 2167 O O . PHE A 1 283 ? 13.893 -17.862 -21.865 1.00 94.44 283 PHE A O 1
ATOM 2174 N N . THR A 1 284 ? 12.323 -16.395 -21.200 1.00 95.88 284 THR A N 1
ATOM 2175 C CA . THR A 1 284 ? 11.849 -17.182 -20.049 1.00 95.88 284 THR A CA 1
ATOM 2176 C C . THR A 1 284 ? 10.729 -18.152 -20.398 1.00 95.88 284 THR A C 1
ATOM 2178 O O . THR A 1 284 ? 10.375 -19.006 -19.591 1.00 95.88 284 THR A O 1
ATOM 2181 N N . LYS A 1 285 ? 10.158 -18.025 -21.603 1.00 96.44 285 LYS A N 1
ATOM 2182 C CA . LYS A 1 285 ? 8.961 -18.753 -22.047 1.00 96.44 285 LYS A CA 1
ATOM 2183 C C . LYS A 1 285 ? 7.730 -18.497 -21.163 1.00 96.44 285 LYS A C 1
ATOM 2185 O O . LYS A 1 285 ? 6.803 -19.300 -21.184 1.00 96.44 285 LYS A O 1
ATOM 2190 N N . SER A 1 286 ? 7.713 -17.394 -20.410 1.00 97.38 286 SER A N 1
ATOM 2191 C CA . SER A 1 286 ? 6.537 -16.966 -19.646 1.00 97.38 286 SER A CA 1
ATOM 2192 C C . SER A 1 286 ? 5.451 -16.397 -20.556 1.00 97.38 286 SER A C 1
ATOM 2194 O O . SER A 1 286 ? 5.749 -15.773 -21.572 1.00 97.38 286 SER A O 1
ATOM 2196 N N . ASP A 1 287 ? 4.191 -16.509 -20.148 1.00 98.00 287 ASP A N 1
ATOM 2197 C CA . ASP A 1 287 ? 3.046 -15.969 -20.898 1.00 98.00 287 ASP A CA 1
ATOM 2198 C C . ASP A 1 287 ? 3.001 -14.436 -20.874 1.00 98.00 287 ASP A C 1
ATOM 2200 O O . ASP A 1 287 ? 2.525 -13.784 -21.812 1.00 98.00 287 ASP A O 1
ATOM 2204 N N . VAL A 1 288 ? 3.487 -13.853 -19.776 1.00 98.62 288 VAL A N 1
ATOM 2205 C CA . VAL A 1 288 ? 3.430 -12.421 -19.502 1.00 98.62 288 VAL A CA 1
ATOM 2206 C C . VAL A 1 288 ? 4.808 -11.880 -19.141 1.00 98.62 288 VAL A C 1
ATOM 2208 O O . VAL A 1 288 ? 5.557 -12.487 -18.374 1.00 98.62 288 VAL A O 1
ATOM 2211 N N . CYS A 1 289 ? 5.132 -10.686 -19.639 1.00 98.75 289 CYS A N 1
ATOM 2212 C CA . CYS A 1 289 ? 6.259 -9.909 -19.138 1.00 98.75 289 CYS A CA 1
ATOM 2213 C C . CYS A 1 289 ? 5.880 -8.457 -18.866 1.00 98.75 289 CYS A C 1
ATOM 2215 O O . CYS A 1 289 ? 5.291 -7.796 -19.719 1.00 98.75 289 CYS A O 1
ATOM 2217 N N . ILE A 1 290 ? 6.266 -7.947 -17.695 1.00 98.81 290 ILE A N 1
ATOM 2218 C CA . ILE A 1 290 ? 6.233 -6.517 -17.370 1.00 98.81 290 ILE A CA 1
ATOM 2219 C C . ILE A 1 290 ? 7.666 -5.982 -17.320 1.00 98.81 290 ILE A C 1
ATOM 2221 O O . ILE A 1 290 ? 8.536 -6.567 -16.676 1.00 98.81 290 ILE A O 1
ATOM 2225 N N . ALA A 1 291 ? 7.924 -4.876 -18.013 1.00 98.81 291 ALA A N 1
ATOM 2226 C CA . ALA A 1 291 ? 9.249 -4.300 -18.177 1.00 98.81 291 ALA A CA 1
ATOM 2227 C C . ALA A 1 291 ? 9.272 -2.807 -17.844 1.00 98.81 291 ALA A C 1
ATOM 2229 O O . ALA A 1 291 ? 8.372 -2.073 -18.251 1.00 98.81 291 ALA A O 1
ATOM 2230 N N . THR A 1 292 ? 10.322 -2.337 -17.164 1.00 98.81 292 THR A N 1
ATOM 2231 C CA . THR A 1 292 ? 10.498 -0.914 -16.824 1.00 98.81 292 THR A CA 1
ATOM 2232 C C . THR A 1 292 ? 11.851 -0.365 -17.251 1.00 98.81 292 THR A C 1
ATOM 2234 O O . THR A 1 292 ? 12.906 -0.951 -17.000 1.00 98.81 292 THR A O 1
ATOM 2237 N N . THR A 1 293 ? 11.841 0.827 -17.842 1.00 98.69 293 THR A N 1
ATOM 2238 C CA . THR A 1 293 ? 13.048 1.616 -18.102 1.00 98.69 293 THR A CA 1
ATOM 2239 C C . THR A 1 293 ? 12.758 3.102 -17.933 1.00 98.69 293 THR A C 1
ATOM 2241 O O . THR A 1 293 ? 11.720 3.590 -18.370 1.00 98.69 293 THR A O 1
ATOM 2244 N N . GLY A 1 294 ? 13.645 3.840 -17.270 1.00 98.12 294 GLY A N 1
ATOM 2245 C CA . GLY A 1 294 ? 13.348 5.213 -16.874 1.00 98.12 294 GLY A CA 1
ATOM 2246 C C . GLY A 1 294 ? 14.487 5.923 -16.160 1.00 98.12 294 GLY A C 1
ATOM 2247 O O . GLY A 1 294 ? 15.522 5.325 -15.858 1.00 98.12 294 GLY A O 1
ATOM 2248 N N . ILE A 1 295 ? 14.272 7.205 -15.880 1.00 98.38 295 ILE A N 1
ATOM 2249 C CA . ILE A 1 295 ? 15.230 8.108 -15.241 1.00 98.38 295 ILE A CA 1
ATOM 2250 C C . ILE A 1 295 ? 14.707 8.439 -13.848 1.00 98.38 295 ILE A C 1
ATOM 2252 O O . ILE A 1 295 ? 13.866 9.314 -13.679 1.00 98.38 295 ILE A O 1
ATOM 2256 N N . ALA A 1 296 ? 15.204 7.739 -12.829 1.00 96.75 296 ALA A N 1
ATOM 2257 C CA . ALA A 1 296 ? 14.775 7.985 -11.453 1.00 96.75 296 ALA A CA 1
ATOM 2258 C C . ALA A 1 296 ? 15.436 9.225 -10.818 1.00 96.75 296 ALA A C 1
ATOM 2260 O O . ALA A 1 296 ? 14.967 9.696 -9.796 1.00 96.75 296 ALA A O 1
ATOM 2261 N N . GLY A 1 297 ? 16.511 9.774 -11.391 1.00 94.62 297 GLY A N 1
ATOM 2262 C CA . GLY A 1 297 ? 17.214 10.921 -10.808 1.00 94.62 297 GLY A CA 1
ATOM 2263 C C . GLY A 1 297 ? 18.174 10.563 -9.659 1.00 94.62 297 GLY A C 1
ATOM 2264 O O . GLY A 1 297 ? 18.390 9.377 -9.380 1.00 94.62 297 GLY A O 1
ATOM 2265 N N . PRO A 1 298 ? 18.781 11.569 -8.999 1.00 90.94 298 PRO A N 1
ATOM 2266 C CA . PRO A 1 298 ? 18.598 13.001 -9.273 1.00 90.94 298 PRO A CA 1
ATOM 2267 C C . PRO A 1 298 ? 19.255 13.467 -10.586 1.00 90.94 298 PRO A C 1
ATOM 2269 O O . PRO A 1 298 ? 18.823 14.460 -11.151 1.00 90.94 298 PRO A O 1
ATOM 2272 N N . GLY A 1 299 ? 20.243 12.730 -11.110 1.00 89.62 299 GLY A N 1
ATOM 2273 C CA . GLY A 1 299 ? 20.872 12.994 -12.412 1.00 89.62 299 GLY A CA 1
ATOM 2274 C C . GLY A 1 299 ? 20.350 12.111 -13.554 1.00 89.62 299 GLY A C 1
ATOM 2275 O O . GLY A 1 299 ? 19.445 11.293 -13.378 1.00 89.62 299 GLY A O 1
ATOM 2276 N N . GLY A 1 300 ? 20.962 12.246 -14.734 1.00 88.25 300 GLY A N 1
ATOM 2277 C CA . GLY A 1 300 ? 20.663 11.424 -15.916 1.00 88.25 300 GLY A CA 1
ATOM 2278 C C . GLY A 1 300 ? 19.446 11.872 -16.731 1.00 88.25 300 GLY A C 1
ATOM 2279 O O . GLY A 1 300 ? 19.092 11.190 -17.689 1.00 88.25 300 GLY A O 1
ATOM 2280 N N . GLY A 1 301 ? 18.818 12.988 -16.348 1.00 90.75 301 GLY A N 1
ATOM 2281 C CA . GLY A 1 301 ? 17.795 13.669 -17.138 1.00 90.75 301 GLY A CA 1
ATOM 2282 C C . GLY A 1 301 ? 18.384 14.658 -18.148 1.00 90.75 301 GLY A C 1
ATOM 2283 O O . GLY A 1 301 ? 19.546 15.043 -18.057 1.00 90.75 301 GLY A O 1
ATOM 2284 N N . SER A 1 302 ? 17.551 15.073 -19.093 1.00 93.38 302 SER A N 1
ATOM 2285 C CA . SER A 1 302 ? 17.772 16.144 -20.076 1.00 93.38 302 SER A CA 1
ATOM 2286 C C . SER A 1 302 ? 16.449 16.883 -20.303 1.00 93.38 302 SER A C 1
ATOM 2288 O O . SER A 1 302 ? 15.418 16.414 -19.822 1.00 93.38 302 SER A O 1
ATOM 2290 N N . GLU A 1 303 ? 16.441 17.988 -21.048 1.00 91.25 303 GLU A N 1
ATOM 2291 C CA . GLU A 1 303 ? 15.190 18.688 -21.390 1.00 91.25 303 GLU A CA 1
ATOM 2292 C C . GLU A 1 303 ? 14.202 17.778 -22.139 1.00 91.25 303 GLU A C 1
ATOM 2294 O O . GLU A 1 303 ? 13.024 17.717 -21.796 1.00 91.25 303 GLU A O 1
ATOM 2299 N N . GLU A 1 304 ? 14.687 16.981 -23.096 1.00 93.69 304 GLU A N 1
ATOM 2300 C CA . GLU A 1 304 ? 13.849 16.041 -23.855 1.00 93.69 304 GLU A CA 1
ATOM 2301 C C . GLU A 1 304 ? 13.416 14.817 -23.033 1.00 93.69 304 GLU A C 1
ATOM 2303 O O . GLU A 1 304 ? 12.357 14.220 -23.262 1.00 93.69 304 GLU A O 1
ATOM 2308 N N . LYS A 1 305 ? 14.263 14.396 -22.088 1.00 96.12 305 LYS A N 1
ATOM 2309 C CA . LYS A 1 305 ? 14.056 13.216 -21.239 1.00 96.12 305 LYS A CA 1
ATOM 2310 C C . LYS A 1 305 ? 14.320 13.576 -19.784 1.00 96.12 305 LYS A C 1
ATOM 2312 O O . LYS A 1 305 ? 15.386 13.231 -19.266 1.00 96.12 305 LYS A O 1
ATOM 2317 N N . PRO A 1 306 ? 13.392 14.282 -19.127 1.00 97.56 306 PRO A N 1
ATOM 2318 C CA . PRO A 1 306 ? 13.612 14.767 -17.776 1.00 97.56 306 PRO A CA 1
ATOM 2319 C C . PRO A 1 306 ? 13.639 13.621 -16.762 1.00 97.56 306 PRO A C 1
ATOM 2321 O O . PRO A 1 306 ? 13.165 12.506 -17.009 1.00 97.56 306 PRO A O 1
ATOM 2324 N N . VAL A 1 307 ? 14.182 13.909 -15.578 1.00 98.25 307 VAL A N 1
ATOM 2325 C CA . VAL A 1 307 ? 14.029 13.034 -14.408 1.00 98.25 307 VAL A CA 1
ATOM 2326 C C . VAL A 1 307 ? 12.540 12.784 -14.162 1.00 98.25 307 VAL A C 1
ATOM 2328 O O . VAL A 1 307 ? 11.722 13.686 -14.313 1.00 98.25 307 VAL A O 1
ATOM 2331 N N . GLY A 1 308 ? 12.184 11.547 -13.823 1.00 98.06 308 GLY A N 1
ATOM 2332 C CA . GLY A 1 308 ? 10.798 11.109 -13.671 1.00 98.06 308 GLY A CA 1
ATOM 2333 C C . GLY A 1 308 ? 10.211 10.439 -14.911 1.00 98.06 308 GLY A C 1
ATOM 2334 O O . GLY A 1 308 ? 9.184 9.768 -14.791 1.00 98.06 308 GLY A O 1
ATOM 2335 N N . LEU A 1 309 ? 10.863 10.550 -16.075 1.00 98.69 309 LEU A N 1
ATOM 2336 C CA . LEU A 1 309 ? 10.425 9.869 -17.291 1.00 98.69 309 LEU A CA 1
ATOM 2337 C C . LEU A 1 309 ? 10.631 8.355 -17.169 1.00 98.69 309 LEU A C 1
ATOM 2339 O O . LEU A 1 309 ? 11.759 7.878 -17.020 1.00 98.69 309 LEU A O 1
ATOM 2343 N N . VAL A 1 310 ? 9.549 7.590 -17.289 1.00 98.75 310 VAL A N 1
ATOM 2344 C CA . VAL A 1 310 ? 9.560 6.123 -17.246 1.00 98.75 310 VAL A CA 1
ATOM 2345 C C . VAL A 1 310 ? 8.677 5.562 -18.356 1.00 98.75 310 VAL A C 1
ATOM 2347 O O . VAL A 1 310 ? 7.535 5.978 -18.529 1.00 98.75 310 VAL A O 1
ATOM 2350 N N . TYR A 1 311 ? 9.191 4.574 -19.082 1.00 98.88 311 TYR A N 1
ATOM 2351 C CA . TYR A 1 311 ? 8.414 3.733 -19.984 1.00 98.88 311 TYR A CA 1
ATOM 2352 C C . TYR A 1 311 ? 8.206 2.365 -19.347 1.00 98.88 311 TYR A C 1
ATOM 2354 O O . TYR A 1 311 ? 9.152 1.740 -18.852 1.00 98.88 311 TYR A O 1
ATOM 2362 N N . ILE A 1 312 ? 6.962 1.900 -19.382 1.00 98.88 312 ILE A N 1
ATOM 2363 C CA . ILE A 1 312 ? 6.568 0.587 -18.883 1.00 98.88 312 ILE A CA 1
ATOM 2364 C C . ILE A 1 312 ? 5.970 -0.194 -20.046 1.00 98.88 312 ILE A C 1
ATOM 2366 O O . ILE A 1 312 ? 4.974 0.232 -20.629 1.00 98.88 312 ILE A O 1
ATOM 2370 N N . GLY A 1 313 ? 6.593 -1.315 -20.399 1.00 98.81 313 GLY A N 1
ATOM 2371 C CA . GLY A 1 313 ? 6.114 -2.233 -21.428 1.00 98.81 313 GLY A CA 1
ATOM 2372 C C . GLY A 1 313 ? 5.502 -3.474 -20.795 1.00 98.81 313 GLY A C 1
ATOM 2373 O O . GLY A 1 313 ? 6.094 -4.048 -19.890 1.00 98.81 313 GLY A O 1
ATOM 2374 N N . CYS A 1 314 ? 4.344 -3.913 -21.271 1.00 98.81 314 CYS A N 1
ATOM 2375 C CA . CYS A 1 314 ? 3.711 -5.159 -20.863 1.00 98.81 314 CYS A CA 1
ATOM 2376 C C . CYS A 1 314 ? 3.416 -6.008 -22.097 1.00 98.81 314 CYS A C 1
ATOM 2378 O O . CYS A 1 314 ? 2.773 -5.536 -23.031 1.00 98.81 314 CYS A O 1
ATOM 2380 N N . ASN A 1 315 ? 3.900 -7.244 -22.110 1.00 98.56 315 ASN A N 1
ATOM 2381 C CA . ASN A 1 315 ? 3.580 -8.254 -23.107 1.00 98.56 315 ASN A CA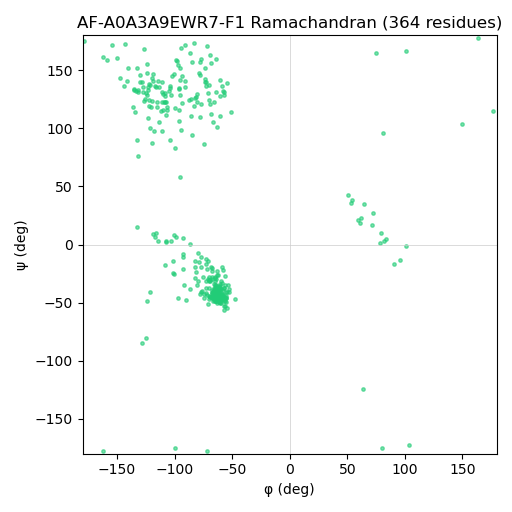 1
ATOM 2382 C C . ASN A 1 315 ? 2.667 -9.293 -22.460 1.00 98.56 315 ASN A C 1
ATOM 2384 O O . ASN A 1 315 ? 3.069 -9.878 -21.461 1.00 98.56 315 ASN A O 1
ATOM 2388 N N . VAL A 1 316 ? 1.481 -9.523 -23.016 1.00 97.94 316 VAL A N 1
ATOM 2389 C CA . VAL A 1 316 ? 0.555 -10.584 -22.599 1.00 97.94 316 VAL A CA 1
ATOM 2390 C C . VAL A 1 316 ? 0.273 -11.457 -23.815 1.00 97.94 316 VAL A C 1
ATOM 2392 O O . VAL A 1 316 ? -0.392 -11.007 -24.753 1.00 97.94 316 VAL A O 1
ATOM 2395 N N . CYS A 1 317 ? 0.799 -12.683 -23.815 1.00 94.81 317 CYS A N 1
ATOM 2396 C CA . CYS A 1 317 ? 0.589 -13.676 -24.875 1.00 94.81 317 CYS A CA 1
ATOM 2397 C C . CYS A 1 317 ? 0.861 -13.114 -26.289 1.00 94.81 317 CYS A C 1
ATOM 2399 O O . CYS A 1 317 ? 0.089 -13.311 -27.224 1.00 94.81 317 CYS A O 1
ATOM 2401 N N . GLY A 1 318 ? 1.938 -12.335 -26.439 1.00 93.62 318 GLY A N 1
ATOM 2402 C CA . GLY A 1 318 ? 2.365 -11.736 -27.708 1.00 93.62 318 GLY A CA 1
ATOM 2403 C C . GLY A 1 318 ? 1.797 -10.342 -27.997 1.00 93.62 318 GLY A C 1
ATOM 2404 O O . GLY A 1 318 ? 2.365 -9.622 -28.825 1.00 93.62 318 GLY A O 1
ATOM 2405 N N . LYS A 1 319 ? 0.736 -9.905 -27.304 1.00 96.81 319 LYS A N 1
ATOM 2406 C CA . LYS A 1 319 ? 0.221 -8.532 -27.411 1.00 96.81 319 LYS A CA 1
ATOM 2407 C C . LYS A 1 319 ? 1.020 -7.612 -26.493 1.00 96.81 319 LYS A C 1
ATOM 2409 O O . LYS A 1 319 ? 1.006 -7.785 -25.277 1.00 96.81 319 LYS A O 1
ATOM 2414 N N . ILE A 1 320 ? 1.677 -6.606 -27.072 1.00 98.25 320 ILE A N 1
ATOM 2415 C CA . ILE A 1 320 ? 2.524 -5.668 -26.324 1.00 98.25 320 ILE A CA 1
ATOM 2416 C C . ILE A 1 320 ? 1.866 -4.292 -26.233 1.00 98.25 320 ILE A C 1
ATOM 2418 O O . ILE A 1 320 ? 1.541 -3.691 -27.256 1.00 98.25 320 ILE A O 1
ATOM 2422 N N . THR A 1 321 ? 1.763 -3.775 -25.014 1.00 98.56 321 THR A N 1
ATOM 2423 C CA . THR A 1 321 ? 1.344 -2.408 -24.691 1.00 98.56 321 THR A CA 1
ATOM 2424 C C . THR A 1 321 ? 2.509 -1.681 -24.032 1.00 98.56 321 THR A C 1
ATOM 2426 O O . THR A 1 321 ? 3.155 -2.236 -23.146 1.00 98.56 321 THR A O 1
ATOM 2429 N N . VAL A 1 322 ? 2.777 -0.435 -24.418 1.00 98.75 322 VAL A N 1
ATOM 2430 C CA . VAL A 1 322 ? 3.755 0.418 -23.729 1.00 98.75 322 VAL A CA 1
ATOM 2431 C C . VAL A 1 322 ? 3.066 1.696 -23.279 1.00 98.75 322 VAL A C 1
ATOM 2433 O O . VAL A 1 322 ? 2.299 2.285 -24.035 1.00 98.75 322 VAL A O 1
ATOM 2436 N N . LYS A 1 323 ? 3.329 2.126 -22.044 1.00 98.50 323 LYS A N 1
ATOM 2437 C CA . LYS A 1 323 ? 2.874 3.417 -21.523 1.00 98.50 323 LYS A CA 1
ATOM 2438 C C . LYS A 1 323 ? 4.060 4.269 -21.084 1.00 98.50 323 LYS A C 1
ATOM 2440 O O . LYS A 1 323 ? 4.997 3.777 -20.450 1.00 98.50 323 LYS A O 1
ATOM 2445 N N . LYS A 1 324 ? 3.995 5.554 -21.435 1.00 98.50 324 LYS A N 1
ATOM 2446 C CA . LYS A 1 324 ? 4.906 6.609 -20.984 1.00 98.50 324 LYS A CA 1
ATOM 2447 C C . LYS A 1 324 ? 4.333 7.253 -19.726 1.00 98.50 324 LYS A C 1
ATOM 2449 O O . LYS A 1 324 ? 3.154 7.589 -19.693 1.00 98.50 324 LYS A O 1
ATOM 2454 N N . TYR A 1 325 ? 5.182 7.471 -18.733 1.00 97.94 325 TYR A N 1
ATOM 2455 C CA . TYR A 1 325 ? 4.850 8.157 -17.491 1.00 97.94 325 TYR A CA 1
ATOM 2456 C C . TYR A 1 325 ? 5.876 9.245 -17.198 1.00 97.94 325 TYR A C 1
ATOM 2458 O O . TYR A 1 325 ? 7.063 9.077 -17.480 1.00 97.94 325 TYR A O 1
ATOM 2466 N N . GLN A 1 326 ? 5.407 10.335 -16.598 1.00 97.56 326 GLN A N 1
ATOM 2467 C CA . GLN A 1 326 ? 6.240 11.399 -16.055 1.00 97.56 326 GLN A CA 1
ATOM 2468 C C . GLN A 1 326 ? 5.920 11.538 -14.566 1.00 97.56 326 GLN A C 1
ATOM 2470 O O . GLN A 1 326 ? 4.891 12.099 -14.196 1.00 97.56 326 GLN A O 1
ATOM 2475 N N . PHE A 1 327 ? 6.770 10.974 -13.711 1.00 96.19 327 PHE A N 1
ATOM 2476 C CA . PHE A 1 327 ? 6.575 10.993 -12.262 1.00 96.19 327 PHE A CA 1
ATOM 2477 C C . PHE A 1 327 ? 7.298 12.173 -11.609 1.00 96.19 327 PHE A C 1
ATOM 2479 O O . PHE A 1 327 ? 8.392 12.546 -12.022 1.00 96.19 327 PHE A O 1
ATOM 2486 N N . GLY A 1 328 ? 6.696 12.735 -10.561 1.00 93.94 328 GLY A N 1
ATOM 2487 C CA . GLY A 1 328 ? 7.307 13.781 -9.741 1.00 93.94 328 GLY A CA 1
ATOM 2488 C C . GLY A 1 328 ? 7.931 13.247 -8.448 1.00 93.94 328 GLY A C 1
ATOM 2489 O O . GLY A 1 328 ? 7.535 12.202 -7.926 1.00 93.94 328 GLY A O 1
ATOM 2490 N N . GLY A 1 329 ? 8.864 14.019 -7.888 1.00 94.62 329 GLY A N 1
ATOM 2491 C CA . GLY A 1 329 ? 9.497 13.759 -6.593 1.00 94.62 329 GLY A CA 1
ATOM 2492 C C . GLY A 1 329 ? 10.917 13.198 -6.685 1.00 94.62 329 GLY A C 1
ATOM 2493 O O . GLY A 1 329 ? 11.518 13.142 -7.752 1.00 94.62 329 GLY A O 1
ATOM 2494 N N . GLY A 1 330 ? 11.467 12.809 -5.532 1.00 96.19 330 GLY A N 1
ATOM 2495 C CA . GLY A 1 330 ? 12.816 12.251 -5.442 1.00 96.19 330 GLY A CA 1
ATOM 2496 C C . GLY A 1 330 ? 12.935 10.837 -6.018 1.00 96.19 330 GLY A C 1
ATOM 2497 O O . GLY A 1 330 ? 11.935 10.167 -6.291 1.00 96.19 330 GLY A O 1
ATOM 2498 N N . ARG A 1 331 ? 14.182 10.356 -6.135 1.00 97.56 331 ARG A N 1
ATOM 2499 C CA . ARG A 1 331 ? 14.522 9.055 -6.738 1.00 97.56 331 ARG A CA 1
ATOM 2500 C C . ARG A 1 331 ? 13.670 7.906 -6.228 1.00 97.56 331 ARG A C 1
ATOM 2502 O O . ARG A 1 331 ? 13.151 7.128 -7.023 1.00 97.56 331 ARG A O 1
ATOM 2509 N N . GLU A 1 332 ? 13.505 7.814 -4.917 1.00 97.38 332 GLU A N 1
ATOM 2510 C CA . GLU A 1 332 ? 12.748 6.729 -4.304 1.00 97.38 332 GLU A CA 1
ATOM 2511 C C . GLU A 1 332 ? 11.250 6.806 -4.637 1.00 97.38 332 GLU A C 1
ATOM 2513 O O . GLU A 1 332 ? 10.669 5.826 -5.099 1.00 97.38 332 GLU A O 1
ATOM 2518 N N . LYS A 1 333 ? 10.646 7.997 -4.547 1.00 96.31 333 LYS A N 1
ATOM 2519 C CA . LYS A 1 333 ? 9.237 8.216 -4.905 1.00 96.31 333 LYS A CA 1
ATOM 2520 C C . LYS A 1 333 ? 8.957 7.891 -6.376 1.00 96.31 333 LYS A C 1
ATOM 2522 O O . LYS A 1 333 ? 7.935 7.272 -6.677 1.00 96.31 333 LYS A O 1
ATOM 2527 N N . ILE A 1 334 ? 9.866 8.249 -7.289 1.00 97.88 334 ILE A N 1
ATOM 2528 C CA . ILE A 1 334 ? 9.747 7.905 -8.716 1.00 97.88 334 ILE A CA 1
ATOM 2529 C C . ILE A 1 334 ? 9.767 6.387 -8.907 1.00 97.88 334 ILE A C 1
ATOM 2531 O O . ILE A 1 334 ? 8.928 5.849 -9.629 1.00 97.88 334 ILE A O 1
ATOM 2535 N N . ARG A 1 335 ? 10.687 5.674 -8.246 1.00 98.44 335 ARG A N 1
ATOM 2536 C CA . ARG A 1 335 ? 10.776 4.208 -8.346 1.00 98.44 335 ARG A CA 1
ATOM 2537 C C . ARG A 1 335 ? 9.534 3.519 -7.788 1.00 98.44 335 ARG A C 1
ATOM 2539 O O . ARG A 1 335 ? 9.012 2.609 -8.432 1.00 98.44 335 ARG A O 1
ATOM 2546 N N . GLN A 1 336 ? 9.022 3.979 -6.649 1.00 97.69 336 GLN A N 1
ATOM 2547 C CA . GLN A 1 336 ? 7.791 3.456 -6.050 1.00 97.69 336 GLN A CA 1
ATOM 2548 C C . GLN A 1 336 ? 6.573 3.705 -6.952 1.00 97.69 336 GLN A C 1
ATOM 2550 O O . GLN A 1 336 ? 5.794 2.785 -7.201 1.00 97.69 336 GLN A O 1
ATOM 2555 N N . SER A 1 337 ? 6.456 4.908 -7.522 1.00 97.06 337 SER A N 1
ATOM 2556 C CA . SER A 1 337 ? 5.372 5.264 -8.450 1.00 97.06 337 SER A CA 1
ATOM 2557 C C . SER A 1 337 ? 5.430 4.438 -9.738 1.00 97.06 337 SER A C 1
ATOM 2559 O O . SER A 1 337 ? 4.418 3.888 -10.167 1.00 97.06 337 SER A O 1
ATOM 2561 N N . ALA A 1 338 ? 6.624 4.264 -10.315 1.00 98.38 338 ALA A N 1
ATOM 2562 C CA . ALA A 1 338 ? 6.844 3.401 -11.474 1.00 98.38 338 ALA A CA 1
ATOM 2563 C C . ALA A 1 338 ? 6.490 1.937 -11.184 1.00 98.38 338 ALA A C 1
ATOM 2565 O O . ALA A 1 338 ? 5.911 1.259 -12.028 1.00 98.38 338 ALA A O 1
ATOM 2566 N N . THR A 1 339 ? 6.801 1.460 -9.980 1.00 98.50 339 THR A N 1
ATOM 2567 C CA . THR A 1 339 ? 6.468 0.104 -9.536 1.00 98.50 339 THR A CA 1
ATOM 2568 C C . THR A 1 339 ? 4.951 -0.086 -9.437 1.00 98.50 339 THR A C 1
ATOM 2570 O O . THR A 1 339 ? 4.416 -1.042 -9.995 1.00 98.50 339 THR A O 1
ATOM 2573 N N . ALA A 1 340 ? 4.232 0.841 -8.796 1.00 97.62 340 ALA A N 1
ATOM 2574 C CA . ALA A 1 340 ? 2.770 0.789 -8.702 1.00 97.62 340 ALA A CA 1
ATOM 2575 C C . ALA A 1 340 ? 2.088 0.897 -10.081 1.00 97.62 340 ALA A C 1
ATOM 2577 O O . ALA A 1 340 ? 1.149 0.157 -10.387 1.00 97.62 340 ALA A O 1
ATOM 2578 N N . ALA A 1 341 ? 2.606 1.766 -10.955 1.00 98.12 341 ALA A N 1
ATOM 2579 C CA . ALA A 1 341 ? 2.134 1.898 -12.329 1.00 98.12 341 ALA A CA 1
ATOM 2580 C C . ALA A 1 341 ? 2.383 0.628 -13.159 1.00 98.12 341 ALA A C 1
ATOM 2582 O O . ALA A 1 341 ? 1.545 0.273 -13.985 1.00 98.12 341 ALA A O 1
ATOM 2583 N N . ALA A 1 342 ? 3.486 -0.089 -12.920 1.00 98.69 342 ALA A N 1
ATOM 2584 C CA . ALA A 1 342 ? 3.770 -1.357 -13.585 1.00 98.69 342 ALA A CA 1
ATOM 2585 C C . ALA A 1 342 ? 2.764 -2.448 -13.201 1.00 98.69 342 ALA A C 1
ATOM 2587 O O . ALA A 1 342 ? 2.238 -3.119 -14.087 1.00 98.69 342 ALA A O 1
ATOM 2588 N N . LEU A 1 343 ? 2.437 -2.580 -11.911 1.00 98.31 343 LEU A N 1
ATOM 2589 C CA . LEU A 1 343 ? 1.407 -3.513 -11.434 1.00 98.31 343 LEU A CA 1
ATOM 2590 C C . LEU A 1 343 ? 0.022 -3.168 -11.992 1.00 98.31 343 LEU A C 1
ATOM 2592 O O . LEU A 1 343 ? -0.711 -4.043 -12.451 1.00 98.31 343 LEU A O 1
ATOM 2596 N N . THR A 1 344 ? -0.303 -1.877 -12.025 1.00 97.69 344 THR A N 1
ATOM 2597 C CA . THR A 1 344 ? -1.537 -1.374 -12.637 1.00 97.69 344 THR A CA 1
ATOM 2598 C C . THR A 1 344 ? -1.606 -1.724 -14.124 1.00 97.69 344 THR A C 1
ATOM 2600 O O . THR A 1 344 ? -2.617 -2.253 -14.585 1.00 97.69 344 THR A O 1
ATOM 2603 N N . LEU A 1 345 ? -0.545 -1.440 -14.889 1.00 98.12 345 LEU A N 1
ATOM 2604 C CA . LEU A 1 345 ? -0.503 -1.724 -16.323 1.00 98.12 345 LEU A CA 1
ATOM 2605 C C . LEU A 1 345 ? -0.589 -3.226 -16.593 1.00 98.12 345 LEU A C 1
ATOM 2607 O O . LEU A 1 345 ? -1.308 -3.632 -17.501 1.00 98.12 345 LEU A O 1
ATOM 2611 N N . LEU A 1 346 ? 0.108 -4.038 -15.797 1.00 98.19 346 LEU A N 1
ATOM 2612 C CA . LEU A 1 346 ? 0.044 -5.493 -15.859 1.00 98.19 346 LEU A CA 1
ATOM 2613 C C . LEU A 1 346 ? -1.398 -5.980 -15.681 1.00 98.19 346 LEU A C 1
ATOM 2615 O O . LEU A 1 346 ? -1.919 -6.671 -16.557 1.00 98.19 346 LEU A O 1
ATOM 2619 N N . ARG A 1 347 ? -2.075 -5.550 -14.607 1.00 96.62 347 ARG A N 1
ATOM 2620 C CA . ARG A 1 347 ? -3.486 -5.879 -14.360 1.00 96.62 347 ARG A CA 1
ATOM 2621 C C . ARG A 1 347 ? -4.371 -5.472 -15.539 1.00 96.62 347 ARG A C 1
ATOM 2623 O O . ARG A 1 347 ? -5.155 -6.286 -16.018 1.00 96.62 347 ARG A O 1
ATOM 2630 N N . GLN A 1 348 ? -4.234 -4.236 -16.021 1.00 95.12 348 GLN A N 1
ATOM 2631 C CA . GLN A 1 348 ? -5.008 -3.721 -17.157 1.00 95.12 348 GLN A CA 1
ATOM 2632 C C . GLN A 1 348 ? -4.794 -4.560 -18.423 1.00 95.12 348 GLN A C 1
ATOM 2634 O O . GLN A 1 348 ? -5.765 -4.956 -19.060 1.00 95.12 348 GLN A O 1
ATOM 2639 N N . CYS A 1 349 ? -3.544 -4.879 -18.770 1.00 96.31 349 CYS A N 1
ATOM 2640 C CA . CYS A 1 349 ? -3.234 -5.644 -19.978 1.00 96.31 349 CYS A CA 1
ATOM 2641 C C . CYS A 1 349 ? -3.780 -7.074 -19.913 1.00 96.31 349 CYS A C 1
ATOM 2643 O O . CYS A 1 349 ? -4.296 -7.565 -20.917 1.00 96.31 349 CYS A O 1
ATOM 2645 N N . VAL A 1 350 ? -3.703 -7.729 -18.749 1.00 95.06 350 VAL A N 1
ATOM 2646 C CA . VAL A 1 350 ? -4.270 -9.073 -18.558 1.00 95.06 350 VAL A CA 1
ATOM 2647 C C . VAL A 1 350 ? -5.796 -9.023 -18.641 1.00 95.06 350 VAL A C 1
ATOM 2649 O O . VAL A 1 350 ? -6.383 -9.787 -19.402 1.00 95.06 350 VAL A O 1
ATOM 2652 N N . LEU A 1 351 ? -6.451 -8.075 -17.961 1.00 92.38 351 LEU A N 1
ATOM 2653 C CA . LEU A 1 351 ? -7.906 -7.905 -18.058 1.00 92.38 351 LEU A CA 1
ATOM 2654 C C . LEU A 1 351 ? -8.362 -7.627 -19.493 1.00 92.38 351 LEU A C 1
ATOM 2656 O O . LEU A 1 351 ? -9.337 -8.219 -19.947 1.00 92.38 351 LEU A O 1
ATOM 2660 N N . GLU A 1 352 ? -7.662 -6.772 -20.239 1.00 89.25 352 GLU A N 1
ATOM 2661 C CA . GLU A 1 352 ? -7.969 -6.511 -21.649 1.00 89.25 352 GLU A CA 1
ATOM 2662 C C . GLU A 1 352 ? -7.785 -7.741 -22.536 1.00 89.25 352 GLU A C 1
ATOM 2664 O O . GLU A 1 352 ? -8.535 -7.921 -23.492 1.00 89.25 352 GLU A O 1
ATOM 2669 N N . HIS A 1 353 ? -6.764 -8.558 -22.274 1.00 83.94 353 HIS A N 1
ATOM 2670 C CA . HIS A 1 353 ? -6.532 -9.776 -23.040 1.00 83.94 353 HIS A CA 1
ATOM 2671 C C . HIS A 1 353 ? -7.688 -10.761 -22.830 1.00 83.94 353 HIS A C 1
ATOM 2673 O O . HIS A 1 353 ? -8.286 -11.210 -23.800 1.00 83.94 353 HIS A O 1
ATOM 2679 N N . TYR A 1 354 ? -8.091 -11.009 -21.584 1.00 74.94 354 TYR A N 1
ATOM 2680 C CA . TYR A 1 354 ? -9.133 -11.994 -21.274 1.00 74.94 354 TYR A CA 1
ATOM 2681 C C . TYR A 1 354 ? -10.564 -11.498 -21.500 1.00 74.94 354 TYR A C 1
ATOM 2683 O O . TYR A 1 354 ? -11.411 -12.271 -21.942 1.00 74.94 354 TYR A O 1
ATOM 2691 N N . SER A 1 355 ? -10.833 -10.202 -21.323 1.00 59.69 355 SER A N 1
ATOM 2692 C CA . SER A 1 355 ? -12.111 -9.607 -21.751 1.00 59.69 355 SER A CA 1
ATOM 2693 C C . SER A 1 355 ? -12.300 -9.658 -23.270 1.00 59.69 355 SER A C 1
ATOM 2695 O O . SER A 1 355 ? -13.433 -9.772 -23.730 1.00 59.69 355 SER A O 1
ATOM 2697 N N . LYS A 1 356 ? -11.209 -9.626 -24.051 1.00 48.91 356 LYS A N 1
ATOM 2698 C CA . LYS A 1 356 ? -11.232 -9.842 -25.507 1.00 48.91 356 LYS A CA 1
ATOM 2699 C C . LYS A 1 356 ? -11.265 -11.319 -25.902 1.00 48.91 356 LYS A C 1
ATOM 2701 O O . LYS A 1 356 ? -11.707 -11.612 -27.007 1.00 48.91 356 LYS A O 1
ATOM 2706 N N . VAL A 1 357 ? -10.804 -12.223 -25.033 1.00 44.03 357 VAL A N 1
ATOM 2707 C CA . VAL A 1 357 ? -10.698 -13.656 -25.343 1.00 44.03 357 VAL A CA 1
ATOM 2708 C C . VAL A 1 357 ? -11.943 -14.450 -24.953 1.00 44.03 357 VAL A C 1
ATOM 2710 O O . VAL A 1 357 ? -12.296 -15.299 -25.749 1.00 44.03 357 VAL A O 1
ATOM 2713 N N . THR A 1 358 ? -12.675 -14.164 -23.866 1.00 31.75 358 THR A N 1
ATOM 2714 C CA . THR A 1 358 ? -14.060 -14.667 -23.659 1.00 31.75 358 THR A CA 1
ATOM 2715 C C . THR A 1 358 ? -14.613 -14.247 -22.289 1.00 31.75 358 THR A C 1
ATOM 2717 O O . THR A 1 358 ? -14.212 -14.800 -21.270 1.00 31.75 358 THR A O 1
ATOM 2720 N N . PHE A 1 359 ? -15.653 -13.407 -22.260 1.00 31.58 359 PHE A N 1
ATOM 2721 C CA . PHE A 1 359 ? -16.777 -13.608 -21.333 1.00 31.58 359 PHE A CA 1
ATOM 2722 C C . PHE A 1 359 ? -17.901 -14.270 -22.133 1.00 31.58 359 PHE A C 1
ATOM 2724 O O . PHE A 1 359 ? -18.775 -13.598 -22.674 1.00 31.58 359 PHE A O 1
ATOM 2731 N N . GLY A 1 360 ? -17.832 -15.596 -22.281 1.00 37.91 360 GLY A N 1
ATOM 2732 C CA . GLY A 1 360 ? -18.866 -16.363 -22.974 1.00 37.91 360 GLY A CA 1
ATOM 2733 C C . GLY A 1 360 ? -18.347 -17.615 -23.671 1.00 37.91 360 GLY A C 1
ATOM 2734 O O . GLY A 1 360 ? -17.840 -17.531 -24.781 1.00 37.91 360 GLY A O 1
ATOM 2735 N N . LYS A 1 361 ? -18.618 -18.763 -23.036 1.00 29.20 361 LYS A N 1
ATOM 2736 C CA . LYS A 1 361 ? -18.446 -20.154 -23.496 1.00 29.20 361 LYS A CA 1
ATOM 2737 C C . LYS A 1 361 ? -17.032 -20.730 -23.385 1.00 29.20 361 LYS A C 1
ATOM 2739 O O . LYS A 1 361 ? -16.249 -20.701 -24.327 1.00 29.20 361 LYS A O 1
ATOM 2744 N N . GLU A 1 362 ? -16.808 -21.449 -22.286 1.00 31.23 362 GLU A N 1
ATOM 2745 C CA . GLU A 1 362 ? -16.107 -22.730 -22.378 1.00 31.23 362 GLU A CA 1
ATOM 2746 C C . GLU A 1 362 ? -16.808 -23.568 -23.461 1.00 31.23 362 GLU A C 1
ATOM 2748 O O . GLU A 1 362 ? -17.977 -23.946 -23.320 1.00 31.23 362 GLU A O 1
ATOM 2753 N N . LYS A 1 363 ? -16.123 -23.851 -24.572 1.00 30.06 363 LYS A N 1
ATOM 2754 C CA . LYS A 1 363 ? -16.469 -25.030 -25.365 1.00 30.06 363 LYS A CA 1
ATOM 2755 C C . LYS A 1 363 ? -16.127 -26.232 -24.488 1.00 30.06 363 LYS A C 1
ATOM 2757 O O . LYS A 1 363 ? -14.958 -26.550 -24.316 1.00 30.06 363 LYS A O 1
ATOM 2762 N N . LYS A 1 364 ? -17.150 -26.882 -23.931 1.00 33.16 364 LYS A N 1
ATOM 2763 C CA . LYS A 1 364 ? -17.026 -28.273 -23.496 1.00 33.16 364 LYS A CA 1
ATOM 2764 C C . LYS A 1 364 ? -16.678 -29.096 -24.734 1.00 33.16 364 LYS A C 1
ATOM 2766 O O . LYS A 1 364 ? -17.505 -29.205 -25.641 1.00 33.16 364 LYS A O 1
ATOM 2771 N N . GLU A 1 365 ? -15.456 -29.604 -24.790 1.00 35.22 365 GLU A N 1
ATOM 2772 C CA . GLU A 1 365 ? -15.115 -30.702 -25.689 1.00 35.22 365 GLU A CA 1
ATOM 2773 C C . GLU A 1 365 ? -15.932 -31.929 -25.258 1.00 35.22 365 GLU A C 1
ATOM 2775 O O . GLU A 1 365 ? -16.080 -32.203 -24.063 1.00 35.22 365 GLU A O 1
ATOM 2780 N N . LYS A 1 366 ? -16.570 -32.566 -26.242 1.00 33.47 366 LYS A N 1
ATOM 2781 C CA . LYS A 1 366 ? -17.230 -33.865 -26.109 1.00 33.47 366 LYS A CA 1
ATOM 2782 C C . LYS A 1 366 ? -16.219 -34.963 -26.365 1.00 33.47 366 LYS A C 1
ATOM 2784 O O . LYS A 1 366 ? -15.387 -34.747 -27.275 1.00 33.47 366 LYS A O 1
#

Radius of gyration: 28.45 Å; Cα contacts (8 Å, |Δi|>4): 678; chains: 1; bounding box: 53×53×80 Å

Solvent-accessible surface area (backbone atoms only — not comparable to full-atom values): 19450 Å² total; per-residue (Å²): 127,57,67,46,79,46,68,32,35,40,53,51,53,88,82,31,40,48,60,61,50,54,18,56,76,70,74,34,55,72,40,82,35,64,71,49,42,50,51,37,48,52,59,26,55,78,66,79,42,82,81,56,79,46,52,57,59,28,20,44,36,44,60,88,39,50,77,37,74,41,93,71,53,66,38,50,26,36,38,39,72,60,86,93,26,37,45,35,42,33,43,58,56,63,84,42,28,53,58,37,38,65,70,49,48,48,56,56,50,40,71,77,52,77,51,42,77,47,75,44,41,41,34,30,39,78,54,56,57,71,60,53,48,65,79,39,43,72,58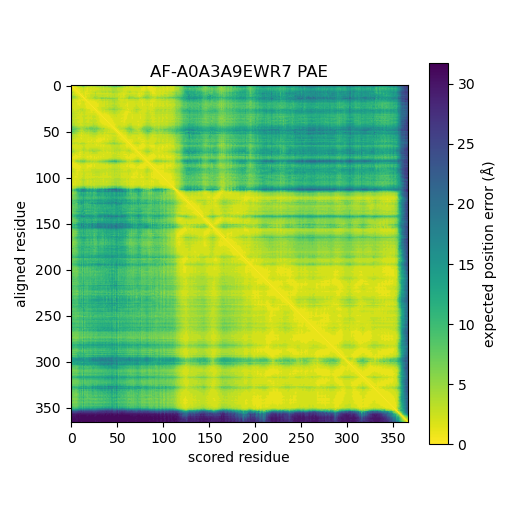,55,74,69,46,71,81,37,34,65,46,82,44,80,49,84,49,30,28,34,37,40,36,36,16,72,28,83,38,72,72,54,18,52,60,52,41,46,62,57,54,50,50,50,43,70,79,47,40,93,35,48,72,45,61,51,85,86,65,46,73,51,48,48,43,49,51,54,31,54,79,67,75,37,32,33,28,36,36,26,26,52,46,63,49,50,54,55,56,56,40,62,72,35,88,72,29,73,82,28,51,76,46,73,43,68,35,71,44,73,68,42,31,33,73,64,16,64,35,50,72,66,50,44,71,76,55,31,69,62,29,66,67,42,12,44,33,35,8,51,19,36,21,68,68,71,70,29,46,22,10,43,14,38,23,37,26,38,40,94,59,86,45,45,92,94,49,38,53,21,34,34,22,36,5,33,19,49,77,85,50,73,50,69,47,82,45,79,43,71,76,55,38,66,52,22,25,50,37,52,33,33,47,44,55,35,50,45,45,50,52,51,49,54,50,44,66,72,70,58,85,74,75,83,78,77,82,129

Sequence (366 aa):
SDIVILSGGLGPTKDDLTKETAAALLGKKLKLHEPSKKKIQDFFEKRNITPTENNWKQAMAPEGAIVVENENGTAPGFIIEEGEKALILLPGPPNELLPMFEKSIKPYLKEKEPGIILSQTIKICGLGESYVETMIQDMIEKQENPTIAPYAKTGEVHLRATARAKSEKEAKKLLKPMTKELKSRIGGYIYTTEENVTLEMAVIDLLKNNRLTLTIAESCTGGMIVSRLINVQGASDVVREGLVTYSNKAKRKYLGVKKGTLAKKGAVSEETAKEMAKGGVFFTKSDVCIATTGIAGPGGGSEEKPVGLVYIGCNVCGKITVKKYQFGGGREKIRQSATAAALTLLRQCVLEHYSKVTFGKEKKEK

Foldseek 3Di:
DQEAEAEALLALDPSSCPQVVVLVVVVFDWDQQVVLVVVLVVVQVVVVHDDDPSLSVLRTHTPPWDWQDFPPDSHIWTWDDDPSGIYTYYYHDCVRRVVSCVPPVVVVVCVSPQWDKDKWKFKFADDDQVRLCVLCVVVQVPDDAFHWDWDDDQRMIIIITIGIGNDPVVSCVRCVVVVVVCCVRGVLGGQDRDPPQDLLNSLLVLCVVVVFAEEEAEALLQCVLVVVNVVDPPSVSHYDYYHHQNDPVSLCPQQVQDPVCCVPVNCQHQSSQQSNFNSRCVRRVTQKYKHKDAALDPDDADPVHGHLWMKIWMHGNNDIDIDITRDDDHSVSSSSNRSSVSSSVSSSVSCVVVVVVDPDDDPPDD

Mean predicted aligned error: 7.5 Å

Secondary structure (DSSP, 8-state):
--EEEEES--SSSSS--HHHHHHHHTTPPEEE-HHHHHHHHHHHHTTT-PPPHHHHGGGEEETTPEEEP-SSSS--EEEEEETTEEEEEE-SSHHHHHHHIIIIIHHHHHHHS--EEEEEEEEEESS-HHHHHHHHHHHHHT-SSSEEEEEEETTEEEEEEEEEESSHHHHHHHHHHHHHHHHHHHGGGEEES-TT--HHHHHHHHHHHTT--EEEEESSSTTHHHHHHHTSTTGGGTEEEEEE--SHHHHHHHH---HHHHHHH-SSSHHHHHHHHHHHHHHH--SEEEEEEE--SSSS--SSS-TTEEEEEEEETTEEEEEEEE--SSHHHHHHHHHHHHHHHHHHHHHHHHHHH-SS------